Protein AF-0000000080253599 (afdb_homodimer)

Solvent-accessible surface area (backbone atoms only — not comparable to full-atom values): 26079 Å² total; per-residue (Å²): 130,96,71,80,72,83,82,86,83,88,85,74,84,76,78,61,77,66,68,77,63,74,83,76,73,76,64,66,68,72,70,62,67,59,56,73,54,59,63,76,65,68,45,51,42,69,79,34,66,50,71,82,53,70,66,33,45,17,27,46,77,88,36,82,42,68,44,40,58,73,80,45,61,75,23,31,38,36,40,37,36,33,40,55,81,86,42,77,41,50,37,46,38,55,43,54,49,26,77,44,35,67,63,38,44,74,65,49,30,46,58,39,36,37,26,42,43,47,44,65,54,53,47,54,39,34,70,30,50,32,38,75,49,20,49,25,88,49,69,42,39,40,34,26,32,62,83,40,56,62,37,46,41,50,60,36,48,34,80,89,79,70,29,30,42,35,30,39,37,36,26,40,39,87,41,31,19,43,29,38,34,38,43,37,84,45,42,40,60,45,67,66,59,52,48,40,53,49,50,40,50,52,48,25,70,74,71,59,33,26,32,31,40,62,50,50,94,90,54,82,60,32,43,85,41,86,73,58,29,37,61,43,22,49,71,74,30,114,140,93,88,83,83,76,86,77,73,86,83,81,79,88,81,83,84,76,80,74,79,82,76,73,74,72,69,64,71,74,69,70,69,68,60,75,59,63,65,78,66,73,45,51,43,71,80,33,66,50,72,82,53,69,66,33,46,17,28,47,76,88,36,83,41,69,46,40,58,73,80,44,61,75,24,31,38,36,42,38,37,33,39,56,81,84,42,76,41,50,38,46,38,54,44,54,50,25,77,42,33,66,64,38,43,75,67,49,29,46,56,38,36,37,27,42,42,48,42,65,55,54,47,54,39,34,70,30,51,32,39,75,50,20,47,24,87,48,69,42,38,40,35,27,32,62,83,41,55,63,36,45,41,50,59,37,50,34,79,89,80,69,30,28,44,35,31,39,36,35,26,40,38,88,41,31,20,44,29,39,36,39,43,37,85,47,43,40,58,44,66,65,58,51,48,40,53,50,51,43,51,52,48,25,71,74,72,61,33,26,31,31,41,61,52,50,93,91,55,82,60,33,43,86,42,84,73,60,29,36,60,44,21,48,70,74,33,115

pLDDT: mean 82.77, std 27.91, range [15.05, 98.94]

Nearest PDB structures (foldseek):
  7kiz-assembly1_B  TM=9.905E-01  e=1.486E-32  Homo sapiens
  3tkr-assembly1_G  TM=9.921E-01  e=3.757E-31  Homo sapiens
  7kj1-assembly1_J  TM=9.886E-01  e=5.189E-31  Homo sapiens
  3tkp-assembly1_A  TM=9.921E-01  e=1.282E-30  Homo sapiens
  4k1f-assembly1_A  TM=9.813E-01  e=1.811E-29  Leishmania major

InterPro domains:
  IPR000866 Alkyl hydroperoxide reductase subunit C/ Thiol specific antioxidant [PF00578] (46-179)
  IPR013766 Thioredoxin domain [PS51352] (44-203)
  IPR019479 Peroxiredoxin, C-terminal [PF10417] (200-229)
  IPR036249 Thioredoxin-like superfamily [SSF52833] (45-237)
  IPR050217 Thiol-specific antioxidant peroxiredoxin [PTHR10681] (36-235)

Radius of gyration: 34.08 Å; Cα contacts (8 Å, |Δi|>4): 921; chains: 2; bounding box: 144×82×104 Å

Secondary structure (DSSP, 8-state):
-----------------TT--------------------------TTSBPPP--SEEEEETTEEEEE-GGGGTTSEEEEEE-S-TT-SSHHHHHHHHHHTHHHHHHTTEEEEEEESS-HHHHHHHHHS-GGGT---S-SS-EEE-TT-HHHHHTT-EETTTTEE-EEEEEE-TTSBEEEEEEE-TTB---HHHHHHHHHHHHHHHHH-PBBPTT--TTS--B-SSTTTHHHHHHHH--/---------------------------------------------TTSBPPP--SEEEEETTEEEEE-GGGGTTSEEEEEE-S-TT-SSHHHHHHHHHHTHHHHHHTTEEEEEEESS-HHHHHHHHTS-GGGT---S-SS-EEE-TT-HHHHHTT-EETTTTEE-EEEEEE-TTSBEEEEEEE-TTB---HHHHHHHHHHHHHHHHH-PBBPTT--TTS--B-SSTTTHHHHHHHH--

Organism: Ramazzottius varieornatus (NCBI:txid947166)

Foldseek 3Di:
DPPDDDDDDDDDDDPPPPDPPDDDPCVVVPPVCCVVPVPLQDAADFQAFQDWDWQFWKQAQLDTGGDTPVVLAQAKEKEWEDFDALDAQVLVQQLVCQVCQVVQVVVRYAYEYEKLDDNVSLNVLCVDDVVNSGNPGGHHMYTHNVVCVSLSNNPQQDPVVRMGFGKMWMAGNNRGTHDIDGDDNVDHDDPVVVVQVSVQVVVCVVPVFHADPPGGPPDDTARPDPVRRVVVCVVPPD/DDDDDPPPDDDDDDDDDDDPDDDPPCVVVPPPCPVVPVPLADAADFQAFQDWDWQFWKQAQLDTGGDTPVVLAQAKEKEWEDFDALDAQVLVQQLVCQVCQVVQVVVRYAYEYEKQDDNVSVNVLCVDDVVNSGNPGGHHMYTHNVVCVSLVNNPQQDPVVRMGFGKMWMAGNNRGTHDIDGDDNVDHDDPVVVVQVSVQVVVCVVPVFHADPPGGPPDDTARPDPVRRVVVCVVPPD

Structure (mmCIF, N/CA/C/O backbone):
data_AF-0000000080253599-model_v1
#
loop_
_entity.id
_entity.type
_entity.pdbx_description
1 polymer 'thioredoxin-dependent peroxiredoxin'
#
loop_
_atom_site.group_PDB
_atom_site.id
_atom_site.type_symbol
_atom_site.label_atom_id
_atom_site.label_alt_id
_atom_site.label_comp_id
_atom_site.label_asym_id
_atom_site.label_entity_id
_atom_site.label_seq_id
_atom_site.pdbx_PDB_ins_code
_atom_site.Cartn_x
_atom_site.Cartn_y
_atom_site.Cartn_z
_atom_site.occupancy
_atom_site.B_iso_or_equiv
_atom_site.auth_seq_id
_atom_site.auth_comp_id
_atom_site.auth_asym_id
_atom_site.auth_atom_id
_atom_site.pdbx_PDB_model_num
ATOM 1 N N . MET A 1 1 ? 62.125 39.812 -77.688 1 20.64 1 MET A N 1
ATOM 2 C CA . MET A 1 1 ? 61.906 41.094 -78.312 1 20.64 1 MET A CA 1
ATOM 3 C C . MET A 1 1 ? 61.031 42 -77.438 1 20.64 1 MET A C 1
ATOM 5 O O . MET A 1 1 ? 60.406 41.531 -76.5 1 20.64 1 MET A O 1
ATOM 9 N N . SER A 1 2 ? 60.531 43.062 -77.938 1 21.81 2 SER A N 1
ATOM 10 C CA . SER A 1 2 ? 60.031 44.438 -77.938 1 21.81 2 SER A CA 1
ATOM 11 C C . SER A 1 2 ? 58.594 44.5 -77.438 1 21.81 2 SER A C 1
ATOM 13 O O . SER A 1 2 ? 57.656 44.438 -78.25 1 21.81 2 SER A O 1
ATOM 15 N N . SER A 1 3 ? 58.312 43.688 -76.25 1 17.16 3 SER A N 1
ATOM 16 C CA . SER A 1 3 ? 57.219 42.812 -75.812 1 17.16 3 SER A CA 1
ATOM 17 C C . SER A 1 3 ? 56.031 43.625 -75.25 1 17.16 3 SER A C 1
ATOM 19 O O . SER A 1 3 ? 55 43.062 -74.938 1 17.16 3 SER A O 1
ATOM 21 N N . PHE A 1 4 ? 56.25 44.844 -74.625 1 16.91 4 PHE A N 1
ATOM 22 C CA . PHE A 1 4 ? 55.688 45.125 -73.312 1 16.91 4 PHE A CA 1
ATOM 23 C C . PHE A 1 4 ? 54.312 45.75 -73.438 1 16.91 4 PHE A C 1
ATOM 25 O O . PHE A 1 4 ? 53.812 46.375 -72.5 1 16.91 4 PHE A O 1
ATOM 32 N N . LYS A 1 5 ? 53.75 45.625 -74.812 1 16.98 5 LYS A N 1
ATOM 33 C CA . LYS A 1 5 ? 53.094 46.906 -75.125 1 16.98 5 LYS A CA 1
ATOM 34 C C . LYS A 1 5 ? 51.938 47.156 -74.188 1 16.98 5 LYS A C 1
ATOM 36 O O . LYS A 1 5 ? 51.438 46.25 -73.5 1 16.98 5 LYS A O 1
ATOM 41 N N . ARG A 1 6 ? 50.75 47.656 -74.562 1 15.05 6 ARG A N 1
ATOM 42 C CA . ARG A 1 6 ? 50.094 48.938 -74.375 1 15.05 6 ARG A CA 1
ATOM 43 C C . ARG A 1 6 ? 48.906 48.812 -73.438 1 15.05 6 ARG A C 1
ATOM 45 O O . ARG A 1 6 ? 48.562 49.781 -72.75 1 15.05 6 ARG A O 1
ATOM 52 N N . LYS A 1 7 ? 48.219 47.406 -73.5 1 17.14 7 LYS A N 1
ATOM 53 C CA . LYS A 1 7 ? 46.875 47.781 -73.938 1 17.14 7 LYS A CA 1
ATOM 54 C C . LYS A 1 7 ? 46.094 48.5 -72.812 1 17.14 7 LYS A C 1
ATOM 56 O O . LYS A 1 7 ? 46.375 48.312 -71.625 1 17.14 7 LYS A O 1
ATOM 61 N N . ARG A 1 8 ? 44.781 48.844 -73.188 1 16.94 8 ARG A N 1
ATOM 62 C CA . ARG A 1 8 ? 43.875 49.969 -73.188 1 16.94 8 ARG A CA 1
ATOM 63 C C . ARG A 1 8 ? 43.125 50.062 -71.875 1 16.94 8 ARG A C 1
ATOM 65 O O . ARG A 1 8 ? 42.969 49.062 -71.188 1 16.94 8 ARG A O 1
ATOM 72 N N . ALA A 1 9 ? 42.594 51.062 -71.562 1 18.84 9 ALA A N 1
ATOM 73 C CA . ALA A 1 9 ? 42.188 52.031 -70.562 1 18.84 9 ALA A CA 1
ATOM 74 C C . ALA A 1 9 ? 41 51.5 -69.75 1 18.84 9 ALA A C 1
ATOM 76 O O . ALA A 1 9 ? 41.062 51.438 -68.5 1 18.84 9 ALA A O 1
ATOM 77 N N . ASP A 1 10 ? 39.75 51.906 -70.062 1 18.83 10 ASP A N 1
ATOM 78 C CA . ASP A 1 10 ? 38.969 52.844 -69.188 1 18.83 10 ASP A CA 1
ATOM 79 C C . ASP A 1 10 ? 37.906 52.094 -68.438 1 18.83 10 ASP A C 1
ATOM 81 O O . ASP A 1 10 ? 37.531 50.969 -68.75 1 18.83 10 ASP A O 1
ATOM 85 N N . SER A 1 11 ? 37.031 52.781 -67.5 1 18.19 11 SER A N 1
ATOM 86 C CA . SER A 1 11 ? 36.75 52.844 -66.062 1 18.19 11 SER A CA 1
ATOM 87 C C . SER A 1 11 ? 35.406 52.156 -65.75 1 18.19 11 SER A C 1
ATOM 89 O O . SER A 1 11 ? 35.281 51.438 -64.812 1 18.19 11 SER A O 1
ATOM 91 N N . PRO A 1 12 ? 34.219 52.594 -66.5 1 19.09 12 PRO A N 1
ATOM 92 C CA . PRO A 1 12 ? 33.219 53.062 -65.5 1 19.09 12 PRO A CA 1
ATOM 93 C C . PRO A 1 12 ? 32.281 51.938 -65.062 1 19.09 12 PRO A C 1
ATOM 95 O O . PRO A 1 12 ? 31.578 52.062 -64.062 1 19.09 12 PRO A O 1
ATOM 98 N N . GLN A 1 13 ? 32.125 50.875 -65.875 1 19.56 13 GLN A N 1
ATOM 99 C CA . GLN A 1 13 ? 30.719 50.531 -66.188 1 19.56 13 GLN A CA 1
ATOM 100 C C . GLN A 1 13 ? 30.031 50.031 -64.938 1 19.56 13 GLN A C 1
ATOM 102 O O . GLN A 1 13 ? 30.547 49.156 -64.188 1 19.56 13 GLN A O 1
ATOM 107 N N . PRO A 1 14 ? 29.031 50.781 -64.312 1 20.53 14 PRO A N 1
ATOM 108 C CA . PRO A 1 14 ? 28.562 50.812 -62.938 1 20.53 14 PRO A CA 1
ATOM 109 C C . PRO A 1 14 ? 27.828 49.531 -62.562 1 20.53 14 PRO A C 1
ATOM 111 O O . PRO A 1 14 ? 27.578 49.281 -61.375 1 20.53 14 PRO A O 1
ATOM 114 N N . GLY A 1 15 ? 27.375 48.844 -63.562 1 19.98 15 GLY A N 1
ATOM 115 C CA . GLY A 1 15 ? 26.031 48.281 -63.375 1 19.98 15 GLY A CA 1
ATOM 116 C C . GLY A 1 15 ? 25.969 47.219 -62.312 1 19.98 15 GLY A C 1
ATOM 117 O O . GLY A 1 15 ? 24.953 46.531 -62.188 1 19.98 15 GLY A O 1
ATOM 118 N N . THR A 1 16 ? 27.125 46.938 -61.594 1 18.83 16 THR A N 1
ATOM 119 C CA . THR A 1 16 ? 27.375 45.562 -61.25 1 18.83 16 THR A CA 1
ATOM 120 C C . THR A 1 16 ? 26.422 45.094 -60.125 1 18.83 16 THR A C 1
ATOM 122 O O . THR A 1 16 ? 26.625 44.031 -59.531 1 18.83 16 THR A O 1
ATOM 125 N N . SER A 1 17 ? 25.266 45.844 -60.062 1 19.97 17 SER A N 1
ATOM 126 C CA . SER A 1 17 ? 24.859 45.719 -58.656 1 19.97 17 SER A CA 1
ATOM 127 C C . SER A 1 17 ? 24.641 44.25 -58.281 1 19.97 17 SER A C 1
ATOM 129 O O . SER A 1 17 ? 23.953 43.969 -57.312 1 19.97 17 SER A O 1
ATOM 131 N N . THR A 1 18 ? 25.547 43.438 -58.719 1 18.42 18 THR A N 1
ATOM 132 C CA . THR A 1 18 ? 25.094 42.062 -58.812 1 18.42 18 THR A CA 1
ATOM 133 C C . THR A 1 18 ? 24.547 41.562 -57.438 1 18.42 18 THR A C 1
ATOM 135 O O . THR A 1 18 ? 23.562 40.844 -57.406 1 18.42 18 THR A O 1
ATOM 138 N N . GLY A 1 19 ? 25.344 41.812 -56.375 1 18.41 19 GLY A N 1
ATOM 139 C CA . GLY A 1 19 ? 25.734 40.531 -55.781 1 18.41 19 GLY A CA 1
ATOM 140 C C . GLY A 1 19 ? 24.703 39.969 -54.844 1 18.41 19 GLY A C 1
ATOM 141 O O . GLY A 1 19 ? 24.953 38.969 -54.156 1 18.41 19 GLY A O 1
ATOM 142 N N . ALA A 1 20 ? 23.594 40.594 -54.688 1 20.3 20 ALA A N 1
ATOM 143 C CA . ALA A 1 20 ? 23.109 40.531 -53.281 1 20.3 20 ALA A CA 1
ATOM 144 C C . ALA A 1 20 ? 22.859 39.062 -52.875 1 20.3 20 ALA A C 1
ATOM 146 O O . ALA A 1 20 ? 21.812 38.5 -53.219 1 20.3 20 ALA A O 1
ATOM 147 N N . THR A 1 21 ? 23.641 38.156 -53.188 1 19.12 21 THR A N 1
ATOM 148 C CA . THR A 1 21 ? 23.047 36.844 -53.125 1 19.12 21 THR A CA 1
ATOM 149 C C . THR A 1 21 ? 22.703 36.469 -51.688 1 19.12 21 THR A C 1
ATOM 151 O O . THR A 1 21 ? 22.188 35.406 -51.406 1 19.12 21 THR A O 1
ATOM 154 N N . ASN A 1 22 ? 23.094 37.406 -50.688 1 18.48 22 ASN A N 1
ATOM 155 C CA . ASN A 1 22 ? 23.531 36.594 -49.562 1 18.48 22 ASN A CA 1
ATOM 156 C C . ASN A 1 22 ? 22.484 35.562 -49.156 1 18.48 22 ASN A C 1
ATOM 158 O O . ASN A 1 22 ? 21.328 35.656 -49.562 1 18.48 22 ASN A O 1
ATOM 162 N N . GLY A 1 23 ? 22.688 35.094 -47.906 1 19.2 23 GLY A N 1
ATOM 163 C CA . GLY A 1 23 ? 22.734 33.781 -47.25 1 19.2 23 GLY A CA 1
ATOM 164 C C . GLY A 1 23 ? 21.359 33.219 -46.938 1 19.2 23 GLY A C 1
ATOM 165 O O . GLY A 1 23 ? 20.422 33.406 -47.688 1 19.2 23 GLY A O 1
ATOM 166 N N . HIS A 1 24 ? 21.125 33.156 -45.594 1 22.36 24 HIS A N 1
ATOM 167 C CA . HIS A 1 24 ? 20.75 32.094 -44.656 1 22.36 24 HIS A CA 1
ATOM 168 C C . HIS A 1 24 ? 19.25 32.031 -44.438 1 22.36 24 HIS A C 1
ATOM 170 O O . HIS A 1 24 ? 18.609 33.062 -44.25 1 22.36 24 HIS A O 1
ATOM 176 N N . GLY A 1 25 ? 18.562 31.344 -45.312 1 22.11 25 GLY A N 1
ATOM 177 C CA . GLY A 1 25 ? 17.156 31.016 -45.125 1 22.11 25 GLY A CA 1
ATOM 178 C C . GLY A 1 25 ? 16.75 30.859 -43.688 1 22.11 25 GLY A C 1
ATOM 179 O O . GLY A 1 25 ? 17.359 30.109 -42.938 1 22.11 25 GLY A O 1
ATOM 180 N N . ASP A 1 26 ? 16.562 32 -43.031 1 25.34 26 ASP A N 1
ATOM 181 C CA . ASP A 1 26 ? 16.141 31.875 -41.625 1 25.34 26 ASP A CA 1
ATOM 182 C C . ASP A 1 26 ? 15.078 30.797 -41.469 1 25.34 26 ASP A C 1
ATOM 184 O O . ASP A 1 26 ? 13.945 30.969 -41.938 1 25.34 26 ASP A O 1
ATOM 188 N N . GLY A 1 27 ? 15.438 29.578 -41.938 1 24.83 27 GLY A N 1
ATOM 189 C CA . GLY A 1 27 ? 14.5 28.516 -41.625 1 24.83 27 GLY A CA 1
ATOM 190 C C . GLY A 1 27 ? 13.844 28.672 -40.281 1 24.83 27 GLY A C 1
ATOM 191 O O . GLY A 1 27 ? 14.531 28.703 -39.25 1 24.83 27 GLY A O 1
ATOM 192 N N . ARG A 1 28 ? 12.977 29.609 -40.188 1 24.67 28 ARG A N 1
ATOM 193 C CA . ARG A 1 28 ? 12.352 29.656 -38.844 1 24.67 28 ARG A CA 1
ATOM 194 C C . ARG A 1 28 ? 12.156 28.25 -38.312 1 24.67 28 ARG A C 1
ATOM 196 O O . ARG A 1 28 ? 11.57 27.391 -38.969 1 24.67 28 ARG A O 1
ATOM 203 N N . PRO A 1 29 ? 13.227 27.75 -37.688 1 24.42 29 PRO A N 1
ATOM 204 C CA . PRO A 1 29 ? 12.734 26.484 -37.188 1 24.42 29 PRO A CA 1
ATOM 205 C C . PRO A 1 29 ? 11.312 26.578 -36.625 1 24.42 29 PRO A C 1
ATOM 207 O O . PRO A 1 29 ? 10.898 27.641 -36.156 1 24.42 29 PRO A O 1
ATOM 210 N N . ARG A 1 30 ? 10.305 26.078 -37.406 1 23.42 30 ARG A N 1
ATOM 211 C CA . ARG A 1 30 ? 9.062 25.844 -36.688 1 23.42 30 ARG A CA 1
ATOM 212 C C . ARG A 1 30 ? 9.328 25.562 -35.188 1 23.42 30 ARG A C 1
ATOM 214 O O . ARG A 1 30 ? 10.109 24.672 -34.844 1 23.42 30 ARG A O 1
ATOM 221 N N . SER A 1 31 ? 9.562 26.656 -34.562 1 24.41 31 SER A N 1
ATOM 222 C CA . SER A 1 31 ? 9.555 26.375 -33.125 1 24.41 31 SER A CA 1
ATOM 223 C C . SER A 1 31 ? 8.555 25.281 -32.781 1 24.41 31 SER A C 1
ATOM 225 O O . SER A 1 31 ? 7.352 25.438 -33.031 1 24.41 31 SER A O 1
ATOM 227 N N . GLU A 1 32 ? 8.867 24.094 -33.344 1 26.66 32 GLU A N 1
ATOM 228 C CA . GLU A 1 32 ? 8.055 23.062 -32.688 1 26.66 32 GLU A CA 1
ATOM 229 C C . GLU A 1 32 ? 7.723 23.438 -31.266 1 26.66 32 GLU A C 1
ATOM 231 O O . GLU A 1 32 ? 8.625 23.688 -30.453 1 26.66 32 GLU A O 1
ATOM 236 N N . CYS A 1 33 ? 6.902 24.516 -31.172 1 26.05 33 CYS A N 1
ATOM 237 C CA . CYS A 1 33 ? 6.309 24.453 -29.844 1 26.05 33 CYS A CA 1
ATOM 238 C C . CYS A 1 33 ? 6.379 23.031 -29.281 1 26.05 33 CYS A C 1
ATOM 240 O O . CYS A 1 33 ? 5.668 22.141 -29.75 1 26.05 33 CYS A O 1
ATOM 242 N N . ALA A 1 34 ? 7.641 22.594 -29.453 1 25.83 34 ALA A N 1
ATOM 243 C CA . ALA A 1 34 ? 7.59 21.453 -28.531 1 25.83 34 ALA A CA 1
ATOM 244 C C . ALA A 1 34 ? 6.668 21.75 -27.344 1 25.83 34 ALA A C 1
ATOM 246 O O . ALA A 1 34 ? 6.996 22.578 -26.484 1 25.83 34 ALA A O 1
ATOM 247 N N . GLY A 1 35 ? 5.473 22.297 -27.719 1 27.09 35 GLY A N 1
ATOM 248 C CA . GLY A 1 35 ? 4.617 22.156 -26.547 1 27.09 35 GLY A CA 1
ATOM 249 C C . GLY A 1 35 ? 5.176 21.188 -25.516 1 27.09 35 GLY A C 1
ATOM 250 O O . GLY A 1 35 ? 5.547 20.062 -25.844 1 27.09 35 GLY A O 1
ATOM 251 N N . ASP A 1 36 ? 6.16 21.844 -24.891 1 30.73 36 ASP A N 1
ATOM 252 C CA . ASP A 1 36 ? 6.406 21.047 -23.688 1 30.73 36 ASP A CA 1
ATOM 253 C C . ASP A 1 36 ? 5.188 20.203 -23.328 1 30.73 36 ASP A C 1
ATOM 255 O O . ASP A 1 36 ? 4.227 20.703 -22.734 1 30.73 36 ASP A O 1
ATOM 259 N N . HIS A 1 37 ? 4.566 19.781 -24.406 1 30.59 37 HIS A N 1
ATOM 260 C CA . HIS A 1 37 ? 3.684 18.719 -23.922 1 30.59 37 HIS A CA 1
ATOM 261 C C . HIS A 1 37 ? 4.242 18.062 -22.672 1 30.59 37 HIS A C 1
ATOM 263 O O . HIS A 1 37 ? 5.297 17.422 -22.703 1 30.59 37 HIS A O 1
ATOM 269 N N . ARG A 1 38 ? 4.258 18.859 -21.797 1 30.55 38 ARG A N 1
ATOM 270 C CA . ARG A 1 38 ? 4.453 18.062 -20.594 1 30.55 38 ARG A CA 1
ATOM 271 C C . ARG A 1 38 ? 4.117 16.594 -20.844 1 30.55 38 ARG A C 1
ATOM 273 O O . ARG A 1 38 ? 2.986 16.266 -21.203 1 30.55 38 ARG A O 1
ATOM 280 N N . ILE A 1 39 ? 4.871 16.016 -21.688 1 33.88 39 ILE A N 1
ATOM 281 C CA . ILE A 1 39 ? 4.621 14.586 -21.562 1 33.88 39 ILE A CA 1
ATOM 282 C C . ILE A 1 39 ? 3.867 14.305 -20.266 1 33.88 39 ILE A C 1
ATOM 284 O O . ILE A 1 39 ? 4.34 14.648 -19.172 1 33.88 39 ILE A O 1
ATOM 288 N N . TYR A 1 40 ? 2.705 14.742 -20.156 1 37.97 40 TYR A N 1
ATOM 289 C CA . TYR A 1 40 ? 1.915 14.188 -19.062 1 37.97 40 TYR A CA 1
ATOM 290 C C . TYR A 1 40 ? 2.629 13.008 -18.422 1 37.97 40 TYR A C 1
ATOM 292 O O . TYR A 1 40 ? 2.754 11.945 -19.031 1 37.97 40 TYR A O 1
ATOM 300 N N . THR A 1 41 ? 3.898 13.258 -17.969 1 46.31 41 THR A N 1
ATOM 301 C CA . THR A 1 41 ? 4.652 12.32 -17.141 1 46.31 41 THR A CA 1
ATOM 302 C C . THR A 1 41 ? 3.709 11.43 -16.344 1 46.31 41 THR A C 1
ATOM 304 O O . THR A 1 41 ? 2.652 11.875 -15.898 1 46.31 41 THR A O 1
ATOM 307 N N . SER A 1 42 ? 3.715 10.25 -16.703 1 61.72 42 SER A N 1
ATOM 308 C CA . SER A 1 42 ? 3.066 9.102 -16.078 1 61.72 42 SER A CA 1
ATOM 309 C C . SER A 1 42 ? 3.094 9.203 -14.562 1 61.72 42 SER A C 1
ATOM 311 O O . SER A 1 42 ? 3.98 9.852 -13.992 1 61.72 42 SER A O 1
ATOM 313 N N . ALA A 1 43 ? 1.979 9.047 -13.891 1 83.31 43 ALA A N 1
ATOM 314 C CA . ALA A 1 43 ? 1.82 8.992 -12.438 1 83.31 43 ALA A CA 1
ATOM 315 C C . ALA A 1 43 ? 2.98 8.25 -11.781 1 83.31 43 ALA A C 1
ATOM 317 O O . ALA A 1 43 ? 3.662 7.457 -12.438 1 83.31 43 ALA A O 1
ATOM 318 N N . ALA A 1 44 ? 3.391 8.758 -10.625 1 94.44 44 ALA A N 1
ATOM 319 C CA . ALA A 1 44 ? 4.453 8.117 -9.859 1 94.44 44 ALA A CA 1
ATOM 320 C C . ALA A 1 44 ? 4.355 6.598 -9.945 1 94.44 44 ALA A C 1
ATOM 322 O O . ALA A 1 44 ? 3.266 6.035 -9.836 1 94.44 44 ALA A O 1
ATOM 323 N N . GLN A 1 45 ? 5.492 5.957 -10.258 1 94.19 45 GLN A N 1
ATOM 324 C CA . GLN A 1 45 ? 5.559 4.504 -10.383 1 94.19 45 GLN A CA 1
ATOM 325 C C . GLN A 1 45 ? 6.738 3.939 -9.602 1 94.19 45 GLN A C 1
ATOM 327 O O . GLN A 1 45 ? 7.836 4.504 -9.625 1 94.19 45 GLN A O 1
ATOM 332 N N . VAL A 1 46 ? 6.52 2.914 -8.961 1 96.38 46 VAL A N 1
ATOM 333 C CA . VAL A 1 46 ? 7.598 2.248 -8.234 1 96.38 46 VAL A CA 1
ATOM 334 C C . VAL A 1 46 ? 8.703 1.846 -9.203 1 96.38 46 VAL A C 1
ATOM 336 O O . VAL A 1 46 ? 8.43 1.312 -10.281 1 96.38 46 VAL A O 1
ATOM 339 N N . GLY A 1 47 ? 9.953 2.127 -8.859 1 95.44 47 GLY A N 1
ATOM 340 C CA . GLY A 1 47 ? 11.117 1.819 -9.68 1 95.44 47 GLY A CA 1
ATOM 341 C C . GLY A 1 47 ? 11.531 2.969 -10.578 1 95.44 47 GLY A C 1
ATOM 342 O O . GLY A 1 47 ? 12.57 2.9 -11.234 1 95.44 47 GLY A O 1
ATOM 343 N N . LYS A 1 48 ? 10.758 4.023 -10.609 1 95.88 48 LYS A N 1
ATOM 344 C CA . LYS A 1 48 ? 11.023 5.191 -11.453 1 95.88 48 LYS A CA 1
ATOM 345 C C . LYS A 1 48 ? 11.289 6.43 -10.602 1 95.88 48 LYS A C 1
ATOM 347 O O . LYS A 1 48 ? 11 6.441 -9.406 1 95.88 48 LYS A O 1
ATOM 352 N N . PRO A 1 49 ? 11.906 7.453 -11.164 1 97.5 49 PRO A N 1
ATOM 353 C CA . PRO A 1 49 ? 12.125 8.695 -10.414 1 97.5 49 PRO A CA 1
ATOM 354 C C . PRO A 1 49 ? 10.828 9.32 -9.914 1 97.5 49 PRO A C 1
ATOM 356 O O . PRO A 1 49 ? 9.828 9.336 -10.641 1 97.5 49 PRO A O 1
ATOM 359 N N . ALA A 1 50 ? 10.867 9.773 -8.734 1 98.38 50 ALA A N 1
ATOM 360 C CA . ALA A 1 50 ? 9.711 10.461 -8.172 1 98.38 50 ALA A CA 1
ATOM 361 C C . ALA A 1 50 ? 9.477 11.797 -8.875 1 98.38 50 ALA A C 1
ATOM 363 O O . ALA A 1 50 ? 10.43 12.531 -9.172 1 98.38 50 ALA A O 1
ATOM 364 N N . PRO A 1 51 ? 8.211 12.117 -9.172 1 98.38 51 PRO A N 1
ATOM 365 C CA . PRO A 1 51 ? 7.945 13.469 -9.68 1 98.38 51 PRO A CA 1
ATOM 366 C C . PRO A 1 51 ? 8.461 14.562 -8.758 1 98.38 51 PRO A C 1
ATOM 368 O O . PRO A 1 51 ? 8.242 14.508 -7.543 1 98.38 51 PRO A O 1
ATOM 371 N N . ALA A 1 52 ? 9.078 15.484 -9.305 1 97.94 52 ALA A N 1
ATOM 372 C CA . ALA A 1 52 ? 9.656 16.562 -8.523 1 97.94 52 ALA A CA 1
ATOM 373 C C . ALA A 1 52 ? 8.609 17.625 -8.164 1 97.94 52 ALA A C 1
ATOM 375 O O . ALA A 1 52 ? 7.578 17.719 -8.836 1 97.94 52 ALA A O 1
ATOM 376 N N . PHE A 1 53 ? 8.758 18.297 -7.066 1 98.19 53 PHE A N 1
ATOM 377 C CA . PHE A 1 53 ? 8.055 19.531 -6.738 1 98.19 53 PHE A CA 1
ATOM 378 C C . PHE A 1 53 ? 8.992 20.516 -6.031 1 98.19 53 PHE A C 1
ATOM 380 O O . PHE A 1 53 ? 9.859 20.109 -5.266 1 98.19 53 PHE A O 1
ATOM 387 N N . ASP A 1 54 ? 8.766 21.766 -6.348 1 97.81 54 ASP A N 1
ATOM 388 C CA . ASP A 1 54 ? 9.664 22.828 -5.863 1 97.81 54 ASP A CA 1
ATOM 389 C C . ASP A 1 54 ? 8.875 23.969 -5.23 1 97.81 54 ASP A C 1
ATOM 391 O O . ASP A 1 54 ? 7.809 24.344 -5.723 1 97.81 54 ASP A O 1
ATOM 395 N N . ASP A 1 55 ? 9.484 24.422 -4.098 1 97.94 55 ASP A N 1
ATOM 396 C CA . ASP A 1 55 ? 9.008 25.641 -3.43 1 97.94 55 ASP A CA 1
ATOM 397 C C . ASP A 1 55 ? 7.527 25.516 -3.072 1 97.94 55 ASP A C 1
ATOM 399 O O . ASP A 1 55 ? 6.742 26.422 -3.357 1 97.94 55 ASP A O 1
ATOM 403 N N . VAL A 1 56 ? 7.18 24.438 -2.559 1 98.62 56 VAL A N 1
ATOM 404 C CA . VAL A 1 56 ? 5.809 24.203 -2.115 1 98.62 56 VAL A CA 1
ATOM 405 C C . VAL A 1 56 ? 5.59 24.844 -0.749 1 98.62 56 VAL A C 1
ATOM 407 O O . VAL A 1 56 ? 6.332 24.578 0.199 1 98.62 56 VAL A O 1
ATOM 410 N N . PRO A 1 57 ? 4.598 25.75 -0.608 1 98.75 57 PRO A N 1
ATOM 411 C CA . PRO A 1 57 ? 4.312 26.312 0.716 1 98.75 57 PRO A CA 1
ATOM 412 C C . PRO A 1 57 ? 3.979 25.234 1.748 1 98.75 57 PRO A C 1
ATOM 414 O O . PRO A 1 57 ? 3.271 24.266 1.437 1 98.75 57 PRO A O 1
ATOM 417 N N . ALA A 1 58 ? 4.527 25.438 2.945 1 98.75 58 ALA A N 1
ATOM 418 C CA . ALA A 1 58 ? 4.332 24.438 3.99 1 98.75 58 ALA A CA 1
ATOM 419 C C . ALA A 1 58 ? 4.332 25.078 5.375 1 98.75 58 ALA A C 1
ATOM 421 O O . ALA A 1 58 ? 4.688 26.25 5.52 1 98.75 58 ALA A O 1
ATOM 422 N N . VAL A 1 59 ? 3.771 24.359 6.281 1 98.56 59 VAL A N 1
ATOM 423 C CA . VAL A 1 59 ? 3.973 24.656 7.695 1 98.56 59 VAL A CA 1
ATOM 424 C C . VAL A 1 59 ? 5.02 23.703 8.273 1 98.56 59 VAL A C 1
ATOM 426 O O . VAL A 1 59 ? 4.852 22.484 8.227 1 98.56 59 VAL A O 1
ATOM 429 N N . VAL A 1 60 ? 6.121 24.266 8.773 1 97.88 60 VAL A N 1
ATOM 430 C CA . VAL A 1 60 ? 7.203 23.516 9.406 1 97.88 60 VAL A CA 1
ATOM 431 C C . VAL A 1 60 ? 7.453 24.062 10.812 1 97.88 60 VAL A C 1
ATOM 433 O O . VAL A 1 60 ? 7.887 25.203 10.969 1 97.88 60 VAL A O 1
ATOM 436 N N . ASN A 1 61 ? 7.168 23.188 11.773 1 95.5 61 ASN A N 1
ATOM 437 C CA . ASN A 1 61 ? 7.336 23.609 13.156 1 95.5 61 ASN A CA 1
ATOM 438 C C . ASN A 1 61 ? 6.605 24.922 13.438 1 95.5 61 ASN A C 1
ATOM 440 O O . ASN A 1 61 ? 7.184 25.844 14.016 1 95.5 61 ASN A O 1
ATOM 444 N N . GLY A 1 62 ? 5.469 25.062 12.891 1 95.38 62 GLY A N 1
ATOM 445 C CA . GLY A 1 62 ? 4.582 26.172 13.219 1 95.38 62 GLY A CA 1
ATOM 446 C C . GLY A 1 62 ? 4.855 27.406 12.406 1 95.38 62 GLY A C 1
ATOM 447 O O . GLY A 1 62 ? 4.211 28.438 12.602 1 95.38 62 GLY A O 1
ATOM 448 N N . VAL A 1 63 ? 5.766 27.375 11.453 1 96.88 63 VAL A N 1
ATOM 449 C CA . VAL A 1 63 ? 6.07 28.562 10.656 1 96.88 63 VAL A CA 1
ATOM 450 C C . VAL A 1 63 ? 5.953 28.219 9.172 1 96.88 63 VAL A C 1
ATOM 452 O O . VAL A 1 63 ? 6.066 27.062 8.781 1 96.88 63 VAL A O 1
ATOM 455 N N . PHE A 1 64 ? 5.68 29.234 8.391 1 97.88 64 PHE A N 1
ATOM 456 C CA . PHE A 1 64 ? 5.586 29.047 6.949 1 97.88 64 PHE A CA 1
ATOM 457 C C . PHE A 1 64 ? 6.969 28.891 6.328 1 97.88 64 PHE A C 1
ATOM 459 O O . PHE A 1 64 ? 7.875 29.688 6.617 1 97.88 64 PHE A O 1
ATOM 466 N N . LYS A 1 65 ? 7.18 27.875 5.535 1 98.12 65 LYS A N 1
ATOM 467 C CA . LYS A 1 65 ? 8.406 27.609 4.781 1 98.12 65 LYS A CA 1
ATOM 468 C C . LYS A 1 65 ? 8.094 26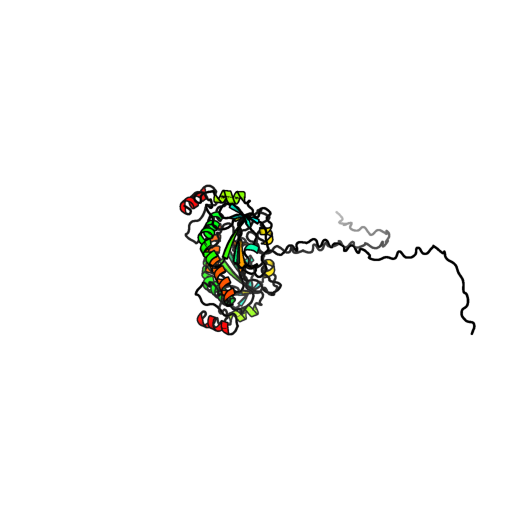.984 3.428 1 98.12 65 LYS A C 1
ATOM 470 O O . LYS A 1 65 ? 7.098 26.266 3.287 1 98.12 65 LYS A O 1
ATOM 475 N N . ASP A 1 66 ? 8.914 27.328 2.506 1 98.44 66 ASP A N 1
ATOM 476 C CA . ASP A 1 66 ? 8.828 26.609 1.234 1 98.44 66 ASP A CA 1
ATOM 477 C C . ASP A 1 66 ? 9.664 25.328 1.269 1 98.44 66 ASP A C 1
ATOM 479 O O . ASP A 1 66 ? 10.766 25.312 1.811 1 98.44 66 ASP A O 1
ATOM 483 N N . VAL A 1 67 ? 9.109 24.281 0.716 1 98.5 67 VAL A N 1
ATOM 484 C CA . VAL A 1 67 ? 9.758 22.984 0.75 1 98.5 67 VAL A CA 1
ATOM 485 C C . VAL A 1 67 ? 9.906 22.438 -0.67 1 98.5 67 VAL A C 1
ATOM 487 O O . VAL A 1 67 ? 8.984 22.547 -1.483 1 98.5 67 VAL A O 1
ATOM 490 N N . SER A 1 68 ? 11.023 21.953 -0.979 1 98.69 68 SER A N 1
ATOM 491 C CA . SER A 1 68 ? 11.312 21.281 -2.244 1 98.69 68 SER A CA 1
ATOM 492 C C . SER A 1 68 ? 11.805 19.859 -2.02 1 98.69 68 SER A C 1
ATOM 494 O O . SER A 1 68 ? 12.594 19.609 -1.109 1 98.69 68 SER A O 1
ATOM 496 N N . LEU A 1 69 ? 11.352 18.922 -2.895 1 98.44 69 LEU A N 1
ATOM 497 C CA . LEU A 1 69 ? 11.719 17.516 -2.738 1 98.44 69 LEU A CA 1
ATOM 498 C C . LEU A 1 69 ? 13.234 17.344 -2.84 1 98.44 69 LEU A C 1
ATOM 500 O O . LEU A 1 69 ? 13.812 16.531 -2.121 1 98.44 69 LEU A O 1
ATOM 504 N N . LYS A 1 70 ? 13.836 18.047 -3.689 1 97.75 70 LYS A N 1
ATOM 505 C CA . LYS A 1 70 ? 15.258 17.891 -3.99 1 97.75 70 LYS A CA 1
ATOM 506 C C . LYS A 1 70 ? 16.109 18.156 -2.756 1 97.75 70 LYS A C 1
ATOM 508 O O . LYS A 1 70 ? 17.266 17.719 -2.688 1 97.75 70 LYS A O 1
ATOM 513 N N . THR A 1 71 ? 15.633 18.969 -1.827 1 97.56 71 THR A N 1
ATOM 514 C CA . THR A 1 71 ? 16.391 19.297 -0.624 1 97.56 71 THR A CA 1
ATOM 515 C C . THR A 1 71 ? 16.594 18.047 0.242 1 97.56 71 THR A C 1
ATOM 517 O O . THR A 1 71 ? 17.406 18.062 1.168 1 97.56 71 THR A O 1
ATOM 520 N N . TYR A 1 72 ? 15.898 17 -0.064 1 97.88 72 TYR A N 1
ATOM 521 C CA . TYR A 1 72 ? 15.969 15.797 0.75 1 97.88 72 TYR A CA 1
ATOM 522 C C . TYR A 1 72 ? 16.781 14.719 0.052 1 97.88 72 TYR A C 1
ATOM 524 O O . TYR A 1 72 ? 16.844 13.57 0.512 1 97.88 72 TYR A O 1
ATOM 532 N N . TYR A 1 73 ? 17.375 15.008 -1.083 1 96.56 73 TYR A N 1
ATOM 533 C CA . TYR A 1 73 ? 18.25 14.039 -1.721 1 96.56 73 TYR A CA 1
ATOM 534 C C . TYR A 1 73 ? 19.281 13.508 -0.732 1 96.56 73 TYR A C 1
ATOM 536 O O . TYR A 1 73 ? 19.812 14.258 0.095 1 96.56 73 TYR A O 1
ATOM 544 N N . GLY A 1 74 ? 19.594 12.203 -0.836 1 97.88 74 GLY A N 1
ATOM 545 C CA . GLY A 1 74 ? 20.516 11.57 0.104 1 97.88 74 GLY A CA 1
ATOM 546 C C . GLY A 1 74 ? 19.797 10.938 1.287 1 97.88 74 GLY A C 1
ATOM 547 O O . GLY A 1 74 ? 20.422 10.211 2.068 1 97.88 74 GLY A O 1
ATOM 548 N N . LYS A 1 75 ? 18.516 11.211 1.386 1 98.56 75 LYS A N 1
ATOM 549 C CA . LYS A 1 75 ? 17.688 10.625 2.432 1 98.56 75 LYS A CA 1
ATOM 550 C C . LYS A 1 75 ? 16.5 9.883 1.834 1 98.56 75 LYS A C 1
ATOM 552 O O . LYS A 1 75 ? 16.141 10.094 0.672 1 98.56 75 LYS A O 1
ATOM 557 N N . TYR A 1 76 ? 16 8.953 2.594 1 98.81 76 TYR A N 1
ATOM 558 C CA . TYR A 1 76 ? 14.664 8.461 2.264 1 98.81 76 TYR A CA 1
ATOM 559 C C . TYR A 1 76 ? 13.602 9.508 2.586 1 98.81 76 TYR A C 1
ATOM 561 O O . TYR A 1 76 ? 13.75 10.281 3.533 1 98.81 76 TYR A O 1
ATOM 569 N N . VAL A 1 77 ? 12.555 9.539 1.77 1 98.94 77 VAL A N 1
ATOM 570 C CA . VAL A 1 77 ? 11.422 10.43 1.996 1 98.94 77 VAL A CA 1
ATOM 571 C C . VAL A 1 77 ? 10.117 9.633 1.962 1 98.94 77 VAL A C 1
ATOM 573 O O . VAL A 1 77 ? 9.906 8.828 1.053 1 98.94 77 VAL A O 1
ATOM 576 N N . ILE A 1 78 ? 9.312 9.781 2.936 1 98.94 78 ILE A N 1
ATOM 577 C CA . ILE A 1 78 ? 7.953 9.258 2.947 1 98.94 78 ILE A CA 1
ATOM 578 C C . ILE A 1 78 ? 6.961 10.391 2.703 1 98.94 78 ILE A C 1
ATOM 580 O O . ILE A 1 78 ? 6.914 11.359 3.471 1 98.94 78 ILE A O 1
ATOM 584 N N . LEU A 1 79 ? 6.246 10.305 1.646 1 98.94 79 LEU A N 1
ATOM 585 C CA . LEU A 1 79 ? 5.18 11.25 1.346 1 98.94 79 LEU A CA 1
ATOM 586 C C . LEU A 1 79 ? 3.826 10.703 1.79 1 98.94 79 LEU A C 1
ATOM 588 O O . LEU A 1 79 ? 3.422 9.617 1.368 1 98.94 79 LEU A O 1
ATOM 592 N N . LEU A 1 80 ? 3.143 11.469 2.623 1 98.75 80 LEU A N 1
ATOM 593 C CA . LEU A 1 80 ? 1.81 11.125 3.104 1 98.75 80 LEU A CA 1
ATOM 594 C C . LEU A 1 80 ? 0.753 12.031 2.484 1 98.75 80 LEU A C 1
ATOM 596 O O . LEU A 1 80 ? 0.513 13.133 2.979 1 98.75 80 LEU A O 1
ATOM 600 N N . PHE A 1 81 ? 0.107 11.531 1.484 1 98.62 81 PHE A N 1
ATOM 601 C CA . PHE A 1 81 ? -1.017 12.273 0.918 1 98.62 81 PHE A CA 1
ATOM 602 C C . PHE A 1 81 ? -2.293 12 1.704 1 98.62 81 PHE A C 1
ATOM 604 O O . PHE A 1 81 ? -2.561 10.859 2.088 1 98.62 81 PHE A O 1
ATOM 611 N N . TYR A 1 82 ? -3.012 13.055 1.962 1 98 82 TYR A N 1
ATOM 612 C CA . TYR A 1 82 ? -4.305 12.906 2.623 1 98 82 TYR A CA 1
ATOM 613 C C . TYR A 1 82 ? -5.316 13.898 2.062 1 98 82 TYR A C 1
ATOM 615 O O . TYR A 1 82 ? -4.941 14.906 1.451 1 98 82 TYR A O 1
ATOM 623 N N . PRO A 1 83 ? -6.574 13.656 2.195 1 96.19 83 PRO A N 1
ATOM 624 C CA . PRO A 1 83 ? -7.582 14.438 1.469 1 96.19 83 PRO A CA 1
ATOM 625 C C . PRO A 1 83 ? -7.645 15.891 1.918 1 96.19 83 PRO A C 1
ATOM 627 O O . PRO A 1 83 ? -7.387 16.797 1.123 1 96.19 83 PRO A O 1
ATOM 630 N N . GLN A 1 84 ? -8.008 16.078 3.25 1 96.44 84 GLN A N 1
ATOM 631 C CA . GLN A 1 84 ? -8.234 17.438 3.707 1 96.44 84 GLN A CA 1
ATOM 632 C C . GLN A 1 84 ? -7.988 17.562 5.211 1 96.44 84 GLN A C 1
ATOM 634 O O . GLN A 1 84 ? -8.008 16.562 5.93 1 96.44 84 GLN A O 1
ATOM 639 N N . ASP A 1 85 ? -7.781 18.797 5.621 1 97.06 85 ASP A N 1
ATOM 640 C CA . ASP A 1 85 ? -7.633 19.125 7.039 1 97.06 85 ASP A CA 1
ATOM 641 C C . ASP A 1 85 ? -8.961 18.969 7.777 1 97.06 85 ASP A C 1
ATOM 643 O O . ASP A 1 85 ? -10.031 19.031 7.164 1 97.06 85 ASP A O 1
ATOM 647 N N . PHE A 1 86 ? -8.828 18.719 9.125 1 92.94 86 PHE A N 1
ATOM 648 C CA . PHE A 1 86 ? -9.945 18.75 10.062 1 92.94 86 PHE A CA 1
ATOM 649 C C . PHE A 1 86 ? -10.914 17.609 9.789 1 92.94 86 PHE A C 1
ATOM 651 O O . PHE A 1 86 ? -12.109 17.719 10.07 1 92.94 86 PHE A O 1
ATOM 658 N N . THR A 1 87 ? -10.367 16.594 9.039 1 89.88 87 THR A N 1
ATOM 659 C CA . THR A 1 87 ? -11.164 15.383 8.891 1 89.88 87 THR A CA 1
ATOM 660 C C . THR A 1 87 ? -10.953 14.453 10.078 1 89.88 87 THR A C 1
ATOM 662 O O . THR A 1 87 ? -10.281 14.812 11.047 1 89.88 87 THR A O 1
ATOM 665 N N . PHE A 1 88 ? -11.523 13.32 10.031 1 85.06 88 PHE A N 1
ATOM 666 C CA . PHE A 1 88 ? -11.656 12.523 11.242 1 85.06 88 PHE A CA 1
ATOM 667 C C . PHE A 1 88 ? -10.484 11.562 11.383 1 85.06 88 PHE A C 1
ATOM 669 O O . PHE A 1 88 ? -9.906 11.438 12.469 1 85.06 88 PHE A O 1
ATOM 676 N N . VAL A 1 89 ? -10.141 10.828 10.359 1 88.06 89 VAL A N 1
ATOM 677 C CA . VAL A 1 89 ? -9.062 9.852 10.445 1 88.06 89 VAL A CA 1
ATOM 678 C C . VAL A 1 89 ? -7.715 10.57 10.391 1 88.06 89 VAL A C 1
ATOM 680 O O . VAL A 1 89 ? -6.758 10.172 11.055 1 88.06 89 VAL A O 1
ATOM 683 N N . GLU A 1 90 ? -7.668 11.617 9.711 1 92.44 90 GLU A N 1
ATOM 684 C CA . GLU A 1 90 ? -6.398 12.219 9.312 1 92.44 90 GLU A CA 1
ATOM 685 C C . GLU A 1 90 ? -5.621 12.719 10.523 1 92.44 90 GLU A C 1
ATOM 687 O O . GLU A 1 90 ? -4.398 12.578 10.594 1 92.44 90 GLU A O 1
ATOM 692 N N . PRO A 1 91 ? -6.273 13.414 11.445 1 94.06 91 PRO A N 1
ATOM 693 C CA . PRO A 1 91 ? -5.465 13.859 12.578 1 94.06 91 PRO A CA 1
ATOM 694 C C . PRO A 1 91 ? -4.801 12.703 13.328 1 94.06 91 PRO A C 1
ATOM 696 O O . PRO A 1 91 ? -3.682 12.844 13.828 1 94.06 91 PRO A O 1
ATOM 699 N N . THR A 1 92 ? -5.449 11.539 13.406 1 94 92 THR A N 1
ATOM 700 C CA . THR A 1 92 ? -4.844 10.391 14.07 1 94 92 THR A CA 1
ATOM 701 C C . THR A 1 92 ? -3.586 9.945 13.328 1 94 92 THR A C 1
ATOM 703 O O . THR A 1 92 ? -2.59 9.578 13.961 1 94 92 THR A O 1
ATOM 706 N N . GLU A 1 93 ? -3.641 9.969 12.023 1 96.06 93 GLU A N 1
ATOM 707 C CA . GLU A 1 93 ? -2.508 9.547 11.211 1 96.06 93 GLU A CA 1
ATOM 708 C C . GLU A 1 93 ? -1.343 10.523 11.328 1 96.06 93 GLU A C 1
ATOM 710 O O . GLU A 1 93 ? -0.203 10.117 11.562 1 96.06 93 GLU A O 1
ATOM 715 N N . ILE A 1 94 ? -1.598 11.82 11.125 1 97.44 94 ILE A N 1
ATOM 716 C CA . ILE A 1 94 ? -0.548 12.828 11.156 1 97.44 94 ILE A CA 1
ATOM 717 C C . ILE A 1 94 ? 0.115 12.844 12.531 1 97.44 94 ILE A C 1
ATOM 719 O O . ILE A 1 94 ? 1.343 12.898 12.633 1 97.44 94 ILE A O 1
ATOM 723 N N . ILE A 1 95 ? -0.681 12.758 13.57 1 96.88 95 ILE A N 1
ATOM 724 C CA . ILE A 1 95 ? -0.156 12.734 14.93 1 96.88 95 ILE A CA 1
ATOM 725 C C . ILE A 1 95 ? 0.697 11.484 15.133 1 96.88 95 ILE A C 1
ATOM 727 O O . ILE A 1 95 ? 1.798 11.562 15.688 1 96.88 95 ILE A O 1
ATOM 731 N N . ALA A 1 96 ? 0.181 10.336 14.664 1 97.25 96 ALA A N 1
ATOM 732 C CA . ALA A 1 96 ? 0.915 9.086 14.836 1 97.25 96 ALA A CA 1
ATOM 733 C C . ALA A 1 96 ? 2.283 9.148 14.156 1 97.25 96 ALA A C 1
ATOM 735 O O . ALA A 1 96 ? 3.293 8.766 14.75 1 97.25 96 ALA A O 1
ATOM 736 N N . PHE A 1 97 ? 2.367 9.609 12.945 1 98.38 97 PHE A N 1
ATOM 737 C CA . PHE A 1 97 ? 3.635 9.742 12.234 1 98.38 97 PHE A CA 1
ATOM 738 C C . PHE A 1 97 ? 4.5 10.82 12.875 1 98.38 97 PHE A C 1
ATOM 740 O O . PHE A 1 97 ? 5.719 10.656 12.984 1 98.38 97 PHE A O 1
ATOM 747 N N . SER A 1 98 ? 3.902 11.914 13.297 1 97.81 98 SER A N 1
ATOM 748 C CA . SER A 1 98 ? 4.613 13.008 13.953 1 97.81 98 SER A CA 1
ATOM 749 C C . SER A 1 98 ? 5.301 12.531 15.227 1 97.81 98 SER A C 1
ATOM 751 O O . SER A 1 98 ? 6.457 12.867 15.477 1 97.81 98 SER A O 1
ATOM 753 N N . GLU A 1 99 ? 4.617 11.789 16.047 1 97.12 99 GLU A N 1
ATOM 754 C CA . GLU A 1 99 ? 5.141 11.328 17.328 1 97.12 99 GLU A CA 1
ATOM 755 C C . GLU A 1 99 ? 6.316 10.375 17.125 1 97.12 99 GLU A C 1
ATOM 757 O O . GLU A 1 99 ? 7.145 10.203 18.031 1 97.12 99 GLU A O 1
ATOM 762 N N . ARG A 1 100 ? 6.371 9.82 15.953 1 98 100 ARG A N 1
ATOM 763 C CA . ARG A 1 100 ? 7.453 8.875 15.688 1 98 100 ARG A CA 1
ATOM 764 C C . ARG A 1 100 ? 8.438 9.445 14.672 1 98 100 ARG A C 1
ATOM 766 O O . ARG A 1 100 ? 9.266 8.719 14.125 1 98 100 ARG A O 1
ATOM 773 N N . ALA A 1 101 ? 8.352 10.695 14.469 1 98.12 101 ALA A N 1
ATOM 774 C CA . ALA A 1 101 ? 9.203 11.344 13.477 1 98.12 101 ALA A CA 1
ATOM 775 C C . ALA A 1 101 ? 10.68 11.164 13.812 1 98.12 101 ALA A C 1
ATOM 777 O O . ALA A 1 101 ? 11.508 10.953 12.922 1 98.12 101 ALA A O 1
ATOM 778 N N . ALA A 1 102 ? 11.055 11.25 15.039 1 98.25 102 ALA A N 1
ATOM 779 C CA . ALA A 1 102 ? 12.445 11.102 15.461 1 98.25 102 ALA A CA 1
ATOM 780 C C . ALA A 1 102 ? 12.984 9.719 15.117 1 98.25 102 ALA A C 1
ATOM 782 O O . ALA A 1 102 ? 14.141 9.578 14.711 1 98.25 102 ALA A O 1
ATOM 783 N N . GLU A 1 103 ? 12.164 8.734 15.336 1 98.19 103 GLU A N 1
ATOM 784 C CA . GLU A 1 103 ? 12.539 7.363 14.992 1 98.19 103 GLU A CA 1
ATOM 785 C C . GLU A 1 103 ? 12.883 7.242 13.516 1 98.19 103 GLU A C 1
ATOM 787 O O . GLU A 1 103 ? 13.844 6.559 13.148 1 98.19 103 GLU A O 1
ATOM 792 N N . PHE A 1 104 ? 12.141 7.816 12.641 1 98.75 104 PHE A N 1
ATOM 793 C CA . PHE A 1 104 ? 12.375 7.77 11.203 1 98.75 104 PHE A CA 1
ATOM 794 C C . PHE A 1 104 ? 13.609 8.578 10.836 1 98.75 104 PHE A C 1
ATOM 796 O O . PHE A 1 104 ? 14.359 8.195 9.93 1 98.75 104 PHE A O 1
ATOM 803 N N . ARG A 1 105 ? 13.812 9.695 11.516 1 98.44 105 ARG A N 1
ATOM 804 C CA . ARG A 1 105 ? 15.023 10.469 11.266 1 98.44 105 ARG A CA 1
ATOM 805 C C . ARG A 1 105 ? 16.266 9.68 11.664 1 98.44 105 ARG A C 1
ATOM 807 O O . ARG A 1 105 ? 17.312 9.789 11.008 1 98.44 105 ARG A O 1
ATOM 814 N N . ASP A 1 106 ? 16.156 8.891 12.703 1 98.31 106 ASP A N 1
ATOM 815 C CA . ASP A 1 106 ? 17.25 8.008 13.094 1 98.31 106 ASP A CA 1
ATOM 816 C C . ASP A 1 106 ? 17.547 6.992 11.992 1 98.31 106 ASP A C 1
ATOM 818 O O . ASP A 1 106 ? 18.656 6.469 11.914 1 98.31 106 ASP A O 1
ATOM 822 N N . LEU A 1 107 ? 16.562 6.746 11.18 1 98.31 107 LEU A N 1
ATOM 823 C CA . LEU A 1 107 ? 16.719 5.859 10.031 1 98.31 107 LEU A CA 1
ATOM 824 C C . LEU A 1 107 ? 17.016 6.656 8.766 1 98.31 107 LEU A C 1
ATOM 826 O O . LEU A 1 107 ? 16.797 6.172 7.652 1 98.31 107 LEU A O 1
ATOM 830 N N . VAL A 1 108 ? 17.406 7.875 8.906 1 98.38 108 VAL A N 1
ATOM 831 C CA . VAL A 1 108 ? 17.797 8.773 7.82 1 98.38 108 VAL A CA 1
ATOM 832 C C . VAL A 1 108 ? 16.641 8.938 6.848 1 98.38 108 VAL A C 1
ATOM 834 O O . VAL A 1 108 ? 16.797 8.789 5.633 1 98.38 108 VAL A O 1
ATOM 837 N N . THR A 1 109 ? 15.5 9.18 7.41 1 98.88 109 THR A N 1
ATOM 838 C CA . THR A 1 109 ? 14.258 9.281 6.645 1 98.88 109 THR A CA 1
ATOM 839 C C . THR A 1 109 ? 13.445 10.492 7.094 1 98.88 109 THR A C 1
ATOM 841 O O . THR A 1 109 ? 13.297 10.742 8.289 1 98.88 109 THR A O 1
ATOM 844 N N . GLU A 1 110 ? 12.898 11.25 6.164 1 98.81 110 GLU A N 1
ATOM 845 C CA . GLU A 1 110 ? 12 12.367 6.445 1 98.81 110 GLU A CA 1
ATOM 846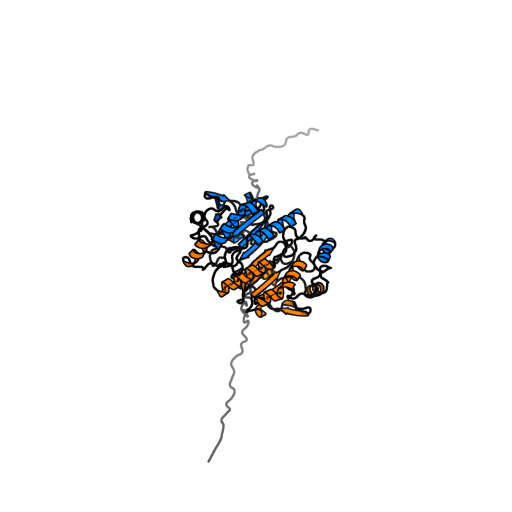 C C . GLU A 1 110 ? 10.57 12.055 6.016 1 98.81 110 GLU A C 1
ATOM 848 O O . GLU A 1 110 ? 10.359 11.375 5.008 1 98.81 110 GLU A O 1
ATOM 853 N N . ILE A 1 111 ? 9.648 12.516 6.766 1 98.88 111 ILE A N 1
ATOM 854 C CA . ILE A 1 111 ? 8.227 12.344 6.477 1 98.88 111 ILE A CA 1
ATOM 855 C C . ILE A 1 111 ? 7.598 13.688 6.133 1 98.88 111 ILE A C 1
ATOM 857 O O . ILE A 1 111 ? 7.781 14.672 6.859 1 98.88 111 ILE A O 1
ATOM 861 N N . LEU A 1 112 ? 6.902 13.789 5.02 1 98.81 112 LEU A N 1
ATOM 862 C CA . LEU A 1 112 ? 6.172 14.969 4.59 1 98.81 112 LEU A CA 1
ATOM 863 C C . LEU A 1 112 ? 4.695 14.656 4.379 1 98.81 112 LEU A C 1
ATOM 865 O O . LEU A 1 112 ? 4.355 13.703 3.672 1 98.81 112 LEU A O 1
ATOM 869 N N . ALA A 1 113 ? 3.857 15.422 4.988 1 98.81 113 ALA A N 1
ATOM 870 C CA . ALA A 1 113 ? 2.424 15.289 4.746 1 98.81 113 ALA A CA 1
ATOM 871 C C . ALA A 1 113 ? 1.94 16.328 3.732 1 98.81 113 ALA A C 1
ATOM 873 O O . ALA A 1 113 ? 2.387 17.469 3.746 1 98.81 113 ALA A O 1
ATOM 874 N N . ILE A 1 114 ? 1.021 15.906 2.836 1 98.81 114 ILE A N 1
ATOM 875 C CA . ILE A 1 114 ? 0.604 16.766 1.73 1 98.81 114 ILE A CA 1
ATOM 876 C C . ILE A 1 114 ? -0.913 16.688 1.566 1 98.81 114 ILE A C 1
ATOM 878 O O . ILE A 1 114 ? -1.487 15.594 1.533 1 98.81 114 ILE A O 1
ATOM 882 N N . SER A 1 115 ? -1.57 17.797 1.477 1 98.56 115 SER A N 1
ATOM 883 C CA . SER A 1 115 ? -2.975 17.844 1.085 1 98.56 115 SER A CA 1
ATOM 884 C C . SER A 1 115 ? -3.25 19.047 0.189 1 98.56 115 SER A C 1
ATOM 886 O O . SER A 1 115 ? -2.363 19.875 -0.04 1 98.56 115 SER A O 1
ATOM 888 N N . VAL A 1 116 ? -4.457 19.109 -0.271 1 98.25 116 VAL A N 1
ATOM 889 C CA . VAL A 1 116 ? -4.828 20.156 -1.217 1 98.25 116 VAL A CA 1
ATOM 890 C C . VAL A 1 116 ? -5.215 21.422 -0.459 1 98.25 116 VAL A C 1
ATOM 892 O O . VAL A 1 116 ? -5.566 22.438 -1.069 1 98.25 116 VAL A O 1
ATOM 895 N N . ASP A 1 117 ? -5.203 21.422 0.863 1 98.44 117 ASP A N 1
ATOM 896 C CA . ASP A 1 117 ? -5.586 22.578 1.661 1 98.44 117 ASP A CA 1
ATOM 897 C C . ASP A 1 117 ? -4.469 23.625 1.688 1 98.44 117 ASP A C 1
ATOM 899 O O . ASP A 1 117 ? -3.316 23.312 1.378 1 98.44 117 ASP A O 1
ATOM 903 N N . SER A 1 118 ? -4.797 24.828 2.062 1 97.88 118 SER A N 1
ATOM 904 C CA . SER A 1 118 ? -3.844 25.938 2.082 1 97.88 118 SER A CA 1
ATOM 905 C C . SER A 1 118 ? -2.916 25.844 3.289 1 97.88 118 SER A C 1
ATOM 907 O O . SER A 1 118 ? -3.242 25.188 4.281 1 97.88 118 SER A O 1
ATOM 909 N N . LYS A 1 119 ? -1.773 26.531 3.199 1 97.88 119 LYS A N 1
ATOM 910 C CA . LYS A 1 119 ? -0.856 26.609 4.332 1 97.88 119 LYS A CA 1
ATOM 911 C C . LYS A 1 119 ? -1.52 27.266 5.535 1 97.88 119 LYS A C 1
ATOM 913 O O . LYS A 1 119 ? -1.167 26.984 6.68 1 97.88 119 LYS A O 1
ATOM 918 N N . TYR A 1 120 ? -2.459 28.156 5.297 1 97.56 120 TYR A N 1
ATOM 919 C CA . TYR A 1 120 ? -3.178 28.812 6.387 1 97.56 120 TYR A CA 1
ATOM 920 C C . TYR A 1 120 ? -4.055 27.812 7.133 1 97.56 120 TYR A C 1
ATOM 922 O O . TYR A 1 120 ? -4.113 27.828 8.367 1 97.56 120 TYR A O 1
ATOM 930 N N . SER A 1 121 ? -4.734 26.969 6.348 1 98.12 121 SER A N 1
ATOM 931 C CA . SER A 1 121 ? -5.523 25.906 6.953 1 98.12 121 SER A CA 1
ATOM 932 C C . SER A 1 121 ? -4.641 24.953 7.766 1 98.12 121 SER A C 1
ATOM 934 O O . SER A 1 121 ? -5.004 24.562 8.875 1 98.12 121 SER A O 1
ATOM 936 N N . HIS A 1 122 ? -3.512 24.562 7.215 1 98.31 122 HIS A N 1
ATOM 937 C CA . HIS A 1 122 ? -2.561 23.719 7.938 1 98.31 122 HIS A CA 1
ATOM 938 C C . HIS A 1 122 ? -2.195 24.344 9.281 1 98.31 122 HIS A C 1
ATOM 940 O O . HIS A 1 122 ? -2.248 23.656 10.312 1 98.31 122 HIS A O 1
ATOM 946 N N . LEU A 1 123 ? -1.825 25.594 9.219 1 97.31 123 LEU A N 1
ATOM 947 C CA . LEU A 1 123 ? -1.407 26.266 10.445 1 97.31 123 LEU A CA 1
ATOM 948 C C . LEU A 1 123 ? -2.547 26.312 11.453 1 97.31 123 LEU A C 1
ATOM 950 O O . LEU A 1 123 ? -2.34 26.031 12.641 1 97.31 123 LEU A O 1
ATOM 954 N N . ALA A 1 124 ? -3.734 26.703 11.016 1 97.19 124 ALA A N 1
ATOM 955 C CA . ALA A 1 124 ? -4.898 26.734 11.906 1 97.19 124 ALA A CA 1
ATOM 956 C C . ALA A 1 124 ? -5.117 25.391 12.57 1 97.19 124 ALA A C 1
ATOM 958 O O . ALA A 1 124 ? -5.426 25.328 13.766 1 97.19 124 ALA A O 1
ATOM 959 N N . TRP A 1 125 ? -4.992 24.328 11.773 1 97.31 125 TRP A N 1
ATOM 960 C CA . TRP A 1 125 ? -5.215 22.969 12.266 1 97.31 125 TRP A CA 1
ATOM 961 C C . TRP A 1 125 ? -4.207 22.609 13.352 1 97.31 125 TRP A C 1
ATOM 963 O O . TRP A 1 125 ? -4.551 21.938 14.328 1 97.31 125 TRP A O 1
ATOM 973 N N . THR A 1 126 ? -2.938 23.094 13.25 1 97.44 126 THR A N 1
ATOM 974 C CA . THR A 1 126 ? -1.907 22.828 14.25 1 97.44 126 THR A CA 1
ATOM 975 C C . THR A 1 126 ? -2.164 23.625 15.523 1 97.44 126 THR A C 1
ATOM 977 O O . THR A 1 126 ? -1.596 23.344 16.578 1 97.44 126 THR A O 1
ATOM 980 N N . ASN A 1 127 ? -2.963 24.625 15.445 1 96.12 127 ASN A N 1
ATOM 981 C CA . ASN A 1 127 ? -3.248 25.469 16.594 1 96.12 127 ASN A CA 1
ATOM 982 C C . ASN A 1 127 ? -4.461 24.984 17.375 1 96.12 127 ASN A C 1
ATOM 984 O O . ASN A 1 127 ? -4.77 25.5 18.453 1 96.12 127 ASN A O 1
ATOM 988 N N . VAL A 1 128 ? -5.164 24.094 16.828 1 94.56 128 VAL A N 1
ATOM 989 C CA . VAL A 1 128 ? -6.277 23.469 17.531 1 94.56 128 VAL A CA 1
ATOM 990 C C . VAL A 1 128 ? -5.766 22.297 18.359 1 94.56 128 VAL A C 1
ATOM 992 O O . VAL A 1 128 ? -4.934 21.516 17.906 1 94.56 128 VAL A O 1
ATOM 995 N N . SER A 1 129 ? -6.219 22.188 19.562 1 94.75 129 SER A N 1
ATOM 996 C CA . SER A 1 129 ? -5.758 21.141 20.453 1 94.75 129 SER A CA 1
ATOM 997 C C . SER A 1 129 ? -6.215 19.766 19.984 1 94.75 129 SER A C 1
ATOM 999 O O . SER A 1 129 ? -7.242 19.641 19.312 1 94.75 129 SER A O 1
ATOM 1001 N N . ARG A 1 130 ? -5.516 18.75 20.344 1 92.94 130 ARG A N 1
ATOM 1002 C CA . ARG A 1 130 ? -5.762 17.375 19.891 1 92.94 130 ARG A CA 1
ATOM 1003 C C . ARG A 1 130 ? -7.094 16.859 20.406 1 92.94 130 ARG A C 1
ATOM 1005 O O . ARG A 1 130 ? -7.785 16.109 19.719 1 92.94 130 ARG A O 1
ATOM 1012 N N . ASP A 1 131 ? -7.402 17.203 21.641 1 91.44 131 ASP A N 1
ATOM 1013 C CA . ASP A 1 131 ? -8.641 16.719 22.25 1 91.44 131 ASP A CA 1
ATOM 1014 C C . ASP A 1 131 ? -9.859 17.281 21.516 1 91.44 131 ASP A C 1
ATOM 1016 O O . ASP A 1 131 ? -10.984 16.812 21.719 1 91.44 131 ASP A O 1
ATOM 1020 N N . LYS A 1 132 ? -9.68 18.281 20.625 1 90.75 132 LYS A N 1
ATOM 1021 C CA . LYS A 1 132 ? -10.758 18.875 19.844 1 90.75 132 LYS A CA 1
ATOM 1022 C C . LYS A 1 132 ? -10.625 18.5 18.375 1 90.75 132 LYS A C 1
ATOM 1024 O O . LYS A 1 132 ? -11.219 19.141 17.5 1 90.75 132 LYS A O 1
ATOM 1029 N N . GLY A 1 133 ? -9.773 17.578 18.094 1 90.62 133 GLY A N 1
ATOM 1030 C CA . GLY A 1 133 ? -9.625 17.109 16.734 1 90.62 133 GLY A CA 1
ATOM 1031 C C . GLY A 1 133 ? -8.523 17.828 15.977 1 90.62 133 GLY A C 1
ATOM 1032 O O . GLY A 1 133 ? -8.383 17.656 14.758 1 90.62 133 GLY A O 1
ATOM 1033 N N . GLY A 1 134 ? -7.793 18.672 16.688 1 94.75 134 GLY A N 1
ATOM 1034 C CA . GLY A 1 134 ? -6.648 19.344 16.078 1 94.75 134 GLY A CA 1
ATOM 1035 C C . GLY A 1 134 ? -5.395 18.5 16.078 1 94.75 134 GLY A C 1
ATOM 1036 O O . GLY A 1 134 ? -5.426 17.328 16.484 1 94.75 134 GLY A O 1
ATOM 1037 N N . LEU A 1 135 ? -4.32 19.062 15.531 1 96.62 135 LEU A N 1
ATOM 1038 C CA . LEU A 1 135 ? -3.057 18.344 15.453 1 96.62 135 LEU A CA 1
ATOM 1039 C C . LEU A 1 135 ? -2.154 18.688 16.625 1 96.62 135 LEU A C 1
ATOM 1041 O O . LEU A 1 135 ? -1.307 17.891 17.031 1 96.62 135 LEU A O 1
ATOM 1045 N N . GLY A 1 136 ? -2.395 19.875 17.219 1 95.12 136 GLY A N 1
ATOM 1046 C CA . GLY A 1 136 ? -1.36 20.391 18.094 1 95.12 136 GLY A CA 1
ATOM 1047 C C . GLY A 1 136 ? -0.018 20.547 17.406 1 95.12 136 GLY A C 1
ATOM 1048 O O . GLY A 1 136 ? 0.042 20.891 16.219 1 95.12 136 GLY A O 1
ATOM 1049 N N . ASN A 1 137 ? 1.021 20.422 18.219 1 93.75 137 ASN A N 1
ATOM 1050 C CA . ASN A 1 137 ? 2.355 20.516 17.625 1 93.75 137 ASN A CA 1
ATOM 1051 C C . ASN A 1 137 ? 2.689 19.281 16.797 1 93.75 137 ASN A C 1
ATOM 1053 O O . ASN A 1 137 ? 2.498 18.156 17.25 1 93.75 137 ASN A O 1
ATOM 1057 N N . VAL A 1 138 ? 3.119 19.531 15.633 1 96.38 138 VAL A N 1
ATOM 1058 C CA . VAL A 1 138 ? 3.504 18.422 14.758 1 96.38 138 VAL A CA 1
ATOM 1059 C C . VAL A 1 138 ? 4.969 18.562 14.359 1 96.38 138 VAL A C 1
ATOM 1061 O O . VAL A 1 138 ? 5.445 19.688 14.109 1 96.38 138 VAL A O 1
ATOM 1064 N N . ARG A 1 139 ? 5.602 17.438 14.188 1 97.5 139 ARG A N 1
ATOM 1065 C CA . ARG A 1 139 ? 7.047 17.406 13.977 1 97.5 139 ARG A CA 1
ATOM 1066 C C . ARG A 1 139 ? 7.383 17.031 12.539 1 97.5 139 ARG A C 1
ATOM 1068 O O . ARG A 1 139 ? 8.5 16.594 12.25 1 97.5 139 ARG A O 1
ATOM 1075 N N . ILE A 1 140 ? 6.422 17.047 11.664 1 98.44 140 ILE A N 1
ATOM 1076 C CA . ILE A 1 140 ? 6.633 16.797 10.242 1 98.44 140 ILE A CA 1
ATOM 1077 C C . ILE A 1 140 ? 6.062 17.969 9.422 1 98.44 140 ILE A C 1
ATOM 1079 O O . ILE A 1 140 ? 5.07 18.578 9.82 1 98.44 140 ILE A O 1
ATOM 1083 N N . PRO A 1 141 ? 6.676 18.281 8.289 1 98.69 141 PRO A N 1
ATOM 1084 C CA . PRO A 1 141 ? 6.137 19.344 7.445 1 98.69 141 PRO A CA 1
ATOM 1085 C C . PRO A 1 141 ? 4.754 19.016 6.887 1 98.69 141 PRO A C 1
ATOM 1087 O O . PRO A 1 141 ? 4.492 17.875 6.512 1 98.69 141 PRO A O 1
ATOM 1090 N N . LEU A 1 142 ? 3.9 20.031 6.879 1 98.81 142 LEU A N 1
ATOM 1091 C CA . LEU A 1 142 ? 2.617 19.969 6.191 1 98.81 142 LEU A CA 1
ATOM 1092 C C . LEU A 1 142 ? 2.645 20.812 4.918 1 98.81 142 LEU A C 1
ATOM 1094 O O . LEU A 1 142 ? 2.648 22.031 4.98 1 98.81 142 LEU A O 1
ATOM 1098 N N . LEU A 1 143 ? 2.631 20.172 3.777 1 98.88 143 LEU A N 1
ATOM 1099 C CA . LEU A 1 143 ? 2.754 20.844 2.492 1 98.88 143 LEU A CA 1
ATOM 1100 C C . LEU A 1 143 ? 1.381 21.156 1.909 1 98.88 143 LEU A C 1
ATOM 1102 O O . LEU A 1 143 ? 0.469 20.328 1.976 1 98.88 143 LEU A O 1
ATOM 1106 N N . SER A 1 144 ? 1.303 22.281 1.338 1 98.81 144 SER A N 1
ATOM 1107 C CA . SER A 1 144 ? 0.082 22.766 0.698 1 98.81 144 SER A CA 1
ATOM 1108 C C . SER A 1 144 ? 0.135 22.562 -0.812 1 98.81 144 SER A C 1
ATOM 1110 O O . SER A 1 144 ? 0.85 23.281 -1.515 1 98.81 144 SER A O 1
ATOM 1112 N N . ASP A 1 145 ? -0.661 21.672 -1.307 1 98.62 145 ASP A N 1
ATOM 1113 C CA . ASP A 1 145 ? -0.792 21.406 -2.736 1 98.62 145 ASP A CA 1
ATOM 1114 C C . ASP A 1 145 ? -2.072 22.031 -3.291 1 98.62 145 ASP A C 1
ATOM 1116 O O . ASP A 1 145 ? -2.883 21.344 -3.916 1 98.62 145 ASP A O 1
ATOM 1120 N N . VAL A 1 146 ? -2.277 23.281 -3.123 1 97.69 146 VAL A N 1
ATOM 1121 C CA . VAL A 1 146 ? -3.506 23.984 -3.479 1 97.69 146 VAL A CA 1
ATOM 1122 C C . VAL A 1 146 ? -3.703 23.953 -4.992 1 97.69 146 VAL A C 1
ATOM 1124 O O . VAL A 1 146 ? -4.836 23.984 -5.477 1 97.69 146 VAL A O 1
ATOM 1127 N N . THR A 1 147 ? -2.668 23.844 -5.75 1 96.44 147 THR A N 1
ATOM 1128 C CA . THR A 1 147 ? -2.76 23.812 -7.203 1 96.44 147 THR A CA 1
ATOM 1129 C C . THR A 1 147 ? -3.15 22.422 -7.691 1 96.44 147 THR A C 1
ATOM 1131 O O . THR A 1 147 ? -3.523 22.25 -8.852 1 96.44 147 THR A O 1
ATOM 1134 N N . HIS A 1 148 ? -2.951 21.422 -6.832 1 97.62 148 HIS A N 1
ATOM 1135 C CA . HIS A 1 148 ? -3.262 20.016 -7.086 1 97.62 148 HIS A CA 1
ATOM 1136 C C . HIS A 1 148 ? -2.205 19.375 -7.977 1 97.62 148 HIS A C 1
ATOM 1138 O O . HIS A 1 148 ? -2.348 18.219 -8.383 1 97.62 148 HIS A O 1
ATOM 1144 N N . ASN A 1 149 ? -1.171 20.062 -8.297 1 97.25 149 ASN A N 1
ATOM 1145 C CA . ASN A 1 149 ? -0.175 19.578 -9.242 1 97.25 149 ASN A CA 1
ATOM 1146 C C . ASN A 1 149 ? 0.578 18.375 -8.672 1 97.25 149 ASN A C 1
ATOM 1148 O O . ASN A 1 149 ? 0.821 17.391 -9.391 1 97.25 149 ASN A O 1
ATOM 1152 N N . ILE A 1 150 ? 0.984 18.453 -7.449 1 98.38 150 ILE A N 1
ATOM 1153 C CA . ILE A 1 150 ? 1.725 17.344 -6.855 1 98.38 150 ILE A CA 1
ATOM 1154 C C . ILE A 1 150 ? 0.851 16.094 -6.84 1 98.38 150 ILE A C 1
ATOM 1156 O O . ILE A 1 150 ? 1.282 15.016 -7.27 1 98.38 150 ILE A O 1
ATOM 1160 N N . SER A 1 151 ? -0.397 16.234 -6.348 1 98.31 151 SER A N 1
ATOM 1161 C CA . SER A 1 151 ? -1.326 15.109 -6.293 1 98.31 151 SER A CA 1
ATOM 1162 C C . SER A 1 151 ? -1.543 14.5 -7.672 1 98.31 151 SER A C 1
ATOM 1164 O O . SER A 1 151 ? -1.613 13.281 -7.816 1 98.31 151 SER A O 1
ATOM 1166 N N . LYS A 1 152 ? -1.671 15.336 -8.641 1 97 152 LYS A N 1
ATOM 1167 C CA . LYS A 1 152 ? -1.849 14.867 -10.008 1 97 152 LYS A CA 1
ATOM 1168 C C . LYS A 1 152 ? -0.606 14.133 -10.5 1 97 152 LYS A C 1
ATOM 1170 O O . LYS A 1 152 ? -0.708 13.039 -11.07 1 97 152 LYS A O 1
ATOM 1175 N N . ASP A 1 153 ? 0.554 14.703 -10.273 1 97.56 153 ASP A N 1
ATOM 1176 C CA . ASP A 1 153 ? 1.812 14.102 -10.711 1 97.56 153 ASP A CA 1
ATOM 1177 C C . ASP A 1 153 ? 2.025 12.742 -10.062 1 97.56 153 ASP A C 1
ATOM 1179 O O . ASP A 1 153 ? 2.615 11.844 -10.664 1 97.56 153 ASP A O 1
ATOM 1183 N N . TYR A 1 154 ? 1.516 12.586 -8.898 1 97.94 154 TYR A N 1
ATOM 1184 C CA . TYR A 1 154 ? 1.699 11.328 -8.188 1 97.94 154 TYR A CA 1
ATOM 1185 C C . TYR A 1 154 ? 0.526 10.391 -8.438 1 97.94 154 TYR A C 1
ATOM 1187 O O . TYR A 1 154 ? 0.493 9.273 -7.906 1 97.94 154 TYR A O 1
ATOM 1195 N N . GLY A 1 155 ? -0.473 10.789 -9.172 1 95.69 155 GLY A N 1
ATOM 1196 C CA . GLY A 1 155 ? -1.562 9.938 -9.617 1 95.69 155 GLY A CA 1
ATOM 1197 C C . GLY A 1 155 ? -2.596 9.68 -8.531 1 95.69 155 GLY A C 1
ATOM 1198 O O . GLY A 1 155 ? -3.271 8.648 -8.547 1 95.69 155 GLY A O 1
ATOM 1199 N N . VAL A 1 156 ? -2.736 10.633 -7.582 1 97 156 VAL A N 1
ATOM 1200 C CA . VAL A 1 156 ? -3.607 10.32 -6.453 1 97 156 VAL A CA 1
ATOM 1201 C C . VAL A 1 156 ? -4.676 11.406 -6.312 1 97 156 VAL A C 1
ATOM 1203 O O . VAL A 1 156 ? -5.438 11.414 -5.34 1 97 156 VAL A O 1
ATOM 1206 N N . PHE A 1 157 ? -4.723 12.336 -7.309 1 96.81 157 PHE A N 1
ATOM 1207 C CA . PHE A 1 157 ? -5.781 13.344 -7.285 1 96.81 157 PHE A CA 1
ATOM 1208 C C . PHE A 1 157 ? -7.09 12.758 -7.805 1 96.81 157 PHE A C 1
ATOM 1210 O O . PHE A 1 157 ? -7.121 12.148 -8.875 1 96.81 157 PHE A O 1
ATOM 1217 N N . ASP A 1 158 ? -8.078 12.891 -7.027 1 94.5 158 ASP A N 1
ATOM 1218 C CA . ASP A 1 158 ? -9.414 12.477 -7.445 1 94.5 158 ASP A CA 1
ATOM 1219 C C . ASP A 1 158 ? -10.203 13.664 -8 1 94.5 158 ASP A C 1
ATOM 1221 O O . ASP A 1 158 ? -10.727 14.484 -7.238 1 94.5 158 ASP A O 1
ATOM 1225 N N . GLU A 1 159 ? -10.414 13.68 -9.234 1 91.75 159 GLU A N 1
ATOM 1226 C CA . GLU A 1 159 ? -11.086 14.797 -9.898 1 91.75 159 GLU A CA 1
ATOM 1227 C C . GLU A 1 159 ? -12.531 14.93 -9.43 1 91.75 159 GLU A C 1
ATOM 1229 O O . GLU A 1 159 ? -13.07 16.047 -9.375 1 91.75 159 GLU A O 1
ATOM 1234 N N . SER A 1 160 ? -13.133 13.844 -9.141 1 92.56 160 SER A N 1
ATOM 1235 C CA . SER A 1 160 ? -14.539 13.859 -8.766 1 92.56 160 SER A CA 1
ATOM 1236 C C . SER A 1 160 ? -14.75 14.484 -7.395 1 92.56 160 SER A C 1
ATOM 1238 O O . SER A 1 160 ? -15.688 15.258 -7.195 1 92.56 160 SER A O 1
ATOM 1240 N N . SER A 1 161 ? -13.859 14.203 -6.484 1 93.75 161 SER A N 1
ATOM 1241 C CA . SER A 1 161 ? -14.008 14.711 -5.121 1 93.75 161 SER A CA 1
ATOM 1242 C C . SER A 1 161 ? -13.211 15.992 -4.914 1 93.75 161 SER A C 1
ATOM 1244 O O . SER A 1 161 ? -13.438 16.719 -3.947 1 93.75 161 SER A O 1
ATOM 1246 N N . GLY A 1 162 ? -12.25 16.188 -5.75 1 94.75 162 GLY A N 1
ATOM 1247 C CA . GLY A 1 162 ? -11.469 17.422 -5.699 1 94.75 162 GLY A CA 1
ATOM 1248 C C . GLY A 1 162 ? -10.359 17.375 -4.664 1 94.75 162 GLY A C 1
ATOM 1249 O O . GLY A 1 162 ? -9.867 18.406 -4.23 1 94.75 162 GLY A O 1
ATOM 1250 N N . HIS A 1 163 ? -10.047 16.188 -4.168 1 95.56 163 HIS A N 1
ATOM 1251 C CA . HIS A 1 163 ? -8.953 16.062 -3.211 1 95.56 163 HIS A CA 1
ATOM 1252 C C . HIS A 1 163 ? -8.117 14.82 -3.488 1 95.56 163 HIS A C 1
ATOM 1254 O O . HIS A 1 163 ? -8.469 14.008 -4.348 1 95.56 163 HIS A O 1
ATOM 1260 N N . SER A 1 164 ? -6.984 14.75 -2.842 1 96 164 SER A N 1
ATOM 1261 C CA . SER A 1 164 ? -6.094 13.602 -2.994 1 96 164 SER A CA 1
ATOM 1262 C C . SER A 1 164 ? -6.633 12.383 -2.252 1 96 164 SER A C 1
ATOM 1264 O O . SER A 1 164 ? -7.289 12.523 -1.215 1 96 164 SER A O 1
ATOM 1266 N N . ALA A 1 165 ? -6.332 11.227 -2.809 1 96.31 165 ALA A N 1
ATOM 1267 C CA . ALA A 1 165 ? -6.535 9.977 -2.088 1 96.31 165 ALA A CA 1
ATOM 1268 C C . ALA A 1 165 ? -5.613 9.883 -0.876 1 96.31 165 ALA A C 1
ATOM 1270 O O . ALA A 1 165 ? -4.68 10.68 -0.736 1 96.31 165 ALA A O 1
ATOM 1271 N N . ARG A 1 166 ? -5.949 9.008 0.055 1 97.19 166 ARG A N 1
ATOM 1272 C CA . ARG A 1 166 ? -5.027 8.633 1.123 1 97.19 166 ARG A CA 1
ATOM 1273 C C . ARG A 1 166 ? -3.928 7.719 0.602 1 97.19 166 ARG A C 1
ATOM 1275 O O . ARG A 1 166 ? -4.121 6.504 0.494 1 97.19 166 ARG A O 1
ATOM 1282 N N . ALA A 1 167 ? -2.803 8.281 0.325 1 98.5 167 ALA A N 1
ATOM 1283 C CA . ALA A 1 167 ? -1.725 7.551 -0.332 1 98.5 167 ALA A CA 1
ATOM 1284 C C . ALA A 1 167 ? -0.397 7.762 0.391 1 98.5 167 ALA A C 1
ATOM 1286 O O . ALA A 1 167 ? -0.221 8.758 1.1 1 98.5 167 ALA A O 1
ATOM 1287 N N . LEU A 1 168 ? 0.459 6.852 0.256 1 98.75 168 LEU A N 1
ATOM 1288 C CA . LEU A 1 168 ? 1.799 6.871 0.833 1 98.75 168 LEU A CA 1
ATOM 1289 C C . LEU A 1 168 ? 2.84 6.434 -0.193 1 98.75 168 LEU A C 1
ATOM 1291 O O . LEU A 1 168 ? 2.637 5.449 -0.907 1 98.75 168 LEU A O 1
ATOM 1295 N N . PHE A 1 169 ? 3.908 7.18 -0.333 1 98.81 169 PHE A N 1
ATOM 1296 C CA . PHE A 1 169 ? 5.039 6.828 -1.183 1 98.81 169 PHE A CA 1
ATOM 1297 C C . PHE A 1 169 ? 6.336 6.82 -0.382 1 98.81 169 PHE A C 1
ATOM 1299 O O . PHE A 1 169 ? 6.555 7.691 0.463 1 98.81 169 PHE A O 1
ATOM 1306 N N . VAL A 1 170 ? 7.18 5.883 -0.646 1 98.88 170 VAL A N 1
ATOM 1307 C CA . VAL A 1 170 ? 8.547 5.887 -0.123 1 98.88 170 VAL A CA 1
ATOM 1308 C C . VAL A 1 170 ? 9.531 6.129 -1.262 1 98.88 170 VAL A C 1
ATOM 1310 O O . VAL A 1 170 ? 9.539 5.395 -2.254 1 98.88 170 VAL A O 1
ATOM 1313 N N . ILE A 1 171 ? 10.305 7.164 -1.107 1 98.75 171 ILE A N 1
ATOM 1314 C CA . ILE A 1 171 ? 11.32 7.551 -2.086 1 98.75 171 ILE A CA 1
ATOM 1315 C C . ILE A 1 171 ? 12.711 7.309 -1.509 1 98.75 171 ILE A C 1
ATOM 1317 O O . ILE A 1 171 ? 12.992 7.688 -0.368 1 98.75 171 ILE A O 1
ATOM 1321 N N . ASP A 1 172 ? 13.594 6.719 -2.242 1 98.56 172 ASP A N 1
ATOM 1322 C CA . ASP A 1 172 ? 14.914 6.395 -1.723 1 98.56 172 ASP A CA 1
ATOM 1323 C C . ASP A 1 172 ? 15.875 7.566 -1.904 1 98.56 172 ASP A C 1
ATOM 1325 O O . ASP A 1 172 ? 15.508 8.602 -2.461 1 98.56 172 ASP A O 1
ATOM 1329 N N . PRO A 1 173 ? 17.109 7.52 -1.41 1 98.5 173 PRO A N 1
ATOM 1330 C CA . PRO A 1 173 ? 18.047 8.641 -1.421 1 98.5 173 PRO A CA 1
ATOM 1331 C C . PRO A 1 173 ? 18.422 9.086 -2.834 1 98.5 173 PRO A C 1
ATOM 1333 O O . PRO A 1 173 ? 18.906 10.203 -3.023 1 98.5 173 PRO A O 1
ATOM 1336 N N . LYS A 1 174 ? 18.188 8.234 -3.826 1 97.81 174 LYS A N 1
ATOM 1337 C CA . LYS A 1 174 ? 18.5 8.562 -5.215 1 97.81 174 LYS A CA 1
ATOM 1338 C C . LYS A 1 174 ? 17.297 9.156 -5.922 1 97.81 174 LYS A C 1
ATOM 1340 O O . LYS A 1 174 ? 17.344 9.469 -7.113 1 97.81 174 LYS A O 1
ATOM 1345 N N . GLY A 1 175 ? 16.156 9.25 -5.215 1 98.12 175 GLY A N 1
ATOM 1346 C CA . GLY A 1 175 ? 14.969 9.875 -5.766 1 98.12 175 GLY A CA 1
ATOM 1347 C C . GLY A 1 175 ? 14.062 8.898 -6.492 1 98.12 175 GLY A C 1
ATOM 1348 O O . GLY A 1 175 ? 13.242 9.297 -7.316 1 98.12 175 GLY A O 1
ATOM 1349 N N . ILE A 1 176 ? 14.258 7.629 -6.258 1 97.94 176 ILE A N 1
ATOM 1350 C CA . ILE A 1 176 ? 13.461 6.598 -6.918 1 97.94 176 ILE A CA 1
ATOM 1351 C C . ILE A 1 176 ? 12.305 6.176 -6.012 1 97.94 176 ILE A C 1
ATOM 1353 O O . ILE A 1 176 ? 12.5 5.957 -4.812 1 97.94 176 ILE A O 1
ATOM 1357 N N . VAL A 1 177 ? 11.078 6.117 -6.562 1 98.5 177 VAL A N 1
ATOM 1358 C CA . VAL A 1 177 ? 9.945 5.586 -5.809 1 98.5 177 VAL A CA 1
ATOM 1359 C C . VAL A 1 177 ? 10.133 4.09 -5.57 1 98.5 177 VAL A C 1
ATOM 1361 O O . VAL A 1 177 ? 10.367 3.332 -6.516 1 98.5 177 VAL A O 1
ATOM 1364 N N . ARG A 1 178 ? 9.984 3.668 -4.277 1 98.44 178 ARG A N 1
ATOM 1365 C CA . ARG A 1 178 ? 10.273 2.277 -3.943 1 98.44 178 ARG A CA 1
ATOM 1366 C C . ARG A 1 178 ? 9.039 1.578 -3.385 1 98.44 178 ARG A C 1
ATOM 1368 O O . ARG A 1 178 ? 9 0.349 -3.305 1 98.44 178 ARG A O 1
ATOM 1375 N N . HIS A 1 179 ? 8.078 2.336 -3.043 1 98.62 179 HIS A N 1
ATOM 1376 C CA . HIS A 1 179 ? 6.832 1.814 -2.494 1 98.62 179 HIS A CA 1
ATOM 1377 C C . HIS A 1 179 ? 5.688 2.805 -2.688 1 98.62 179 HIS A C 1
ATOM 1379 O O . HIS A 1 179 ? 5.898 4.02 -2.631 1 98.62 179 HIS A O 1
ATOM 1385 N N . ALA A 1 180 ? 4.531 2.289 -2.939 1 98.5 180 ALA A N 1
ATOM 1386 C CA . ALA A 1 180 ? 3.314 3.092 -3.039 1 98.5 180 ALA A CA 1
ATOM 1387 C C . ALA A 1 180 ? 2.117 2.346 -2.459 1 98.5 180 ALA A C 1
ATOM 1389 O O . ALA A 1 180 ? 1.968 1.14 -2.67 1 98.5 180 ALA A O 1
ATOM 1390 N N . ALA A 1 181 ? 1.316 3.086 -1.734 1 98.38 181 ALA A N 1
ATOM 1391 C CA . ALA A 1 181 ? 0.084 2.518 -1.192 1 98.38 181 ALA A CA 1
ATOM 1392 C C . ALA A 1 181 ? -1.047 3.541 -1.212 1 98.38 181 ALA A C 1
ATOM 1394 O O . ALA A 1 181 ? -0.833 4.719 -0.915 1 98.38 181 ALA A O 1
ATOM 1395 N N . VAL A 1 182 ? -2.205 3.121 -1.6 1 98.06 182 VAL A N 1
ATOM 1396 C CA . VAL A 1 182 ? -3.418 3.93 -1.559 1 98.06 182 VAL A CA 1
ATOM 1397 C C . VAL A 1 182 ? -4.484 3.223 -0.725 1 98.06 182 VAL A C 1
ATOM 1399 O O . VAL A 1 182 ? -4.785 2.051 -0.958 1 98.06 182 VAL A O 1
ATOM 1402 N N . HIS A 1 183 ? -4.977 3.912 0.269 1 97.25 183 HIS A N 1
ATOM 1403 C CA . HIS A 1 183 ? -5.965 3.361 1.189 1 97.25 183 HIS A CA 1
ATOM 1404 C C . HIS A 1 183 ? -7.332 4.004 0.977 1 97.25 183 HIS A C 1
ATOM 1406 O O . HIS A 1 183 ? -7.426 5.148 0.533 1 97.25 183 HIS A O 1
ATOM 1412 N N . ASP A 1 184 ? -8.328 3.201 1.359 1 94.12 184 ASP A N 1
ATOM 1413 C CA . ASP A 1 184 ? -9.664 3.771 1.536 1 94.12 184 ASP A CA 1
ATOM 1414 C C . ASP A 1 184 ? -9.648 4.879 2.586 1 94.12 184 ASP A C 1
ATOM 1416 O O . ASP A 1 184 ? -8.922 4.801 3.574 1 94.12 184 ASP A O 1
ATOM 1420 N N . LEU A 1 185 ? -10.57 5.797 2.426 1 91.19 185 LEU A N 1
ATOM 1421 C CA . LEU A 1 185 ? -10.578 6.965 3.297 1 91.19 185 LEU A CA 1
ATOM 1422 C C . LEU A 1 185 ? -11.031 6.594 4.703 1 91.19 185 LEU A C 1
ATOM 1424 O O . LEU A 1 185 ? -10.812 7.348 5.652 1 91.19 185 LEU A O 1
ATOM 1428 N N . GLY A 1 186 ? -11.664 5.5 4.82 1 92.5 186 GLY A N 1
ATOM 1429 C CA . GLY A 1 186 ? -12.164 5.09 6.125 1 92.5 186 GLY A CA 1
ATOM 1430 C C . GLY A 1 186 ? -11.18 4.238 6.898 1 92.5 186 GLY A C 1
ATOM 1431 O O . GLY A 1 186 ? -11.469 3.801 8.016 1 92.5 186 GLY A O 1
ATOM 1432 N N . VAL A 1 187 ? -10.031 3.979 6.328 1 94.62 187 VAL A N 1
ATOM 1433 C CA . VAL A 1 187 ? -9.055 3.09 6.949 1 94.62 187 VAL A CA 1
ATOM 1434 C C . VAL A 1 187 ? -7.734 3.832 7.152 1 94.62 187 VAL A C 1
ATOM 1436 O O . VAL A 1 187 ? -7.102 4.266 6.184 1 94.62 187 VAL A O 1
ATOM 1439 N N . GLY A 1 188 ? -7.332 3.918 8.422 1 96.12 188 GLY A N 1
ATOM 1440 C CA . GLY A 1 188 ? -6.055 4.547 8.727 1 96.12 188 GLY A CA 1
ATOM 1441 C C . GLY A 1 188 ? -4.863 3.684 8.352 1 96.12 188 GLY A C 1
ATOM 1442 O O . GLY A 1 188 ? -4.945 2.455 8.383 1 96.12 188 GLY A O 1
ATOM 1443 N N . ARG A 1 189 ? -3.801 4.289 8.031 1 97.69 189 ARG A N 1
ATOM 1444 C CA . ARG A 1 189 ? -2.551 3.609 7.703 1 97.69 189 ARG A CA 1
ATOM 1445 C C . ARG A 1 189 ? -1.872 3.07 8.961 1 97.69 189 ARG A C 1
ATOM 1447 O O . ARG A 1 189 ? -2.354 3.285 10.07 1 97.69 189 ARG A O 1
ATOM 1454 N N . SER A 1 190 ? -0.808 2.307 8.734 1 98.19 190 SER A N 1
ATOM 1455 C CA . SER A 1 190 ? -0.001 1.75 9.82 1 98.19 190 SER A CA 1
ATOM 1456 C C . SER A 1 190 ? 1.404 2.342 9.82 1 98.19 190 SER A C 1
ATOM 1458 O O . SER A 1 190 ? 2.143 2.203 8.844 1 98.19 190 SER A O 1
ATOM 1460 N N . VAL A 1 191 ? 1.776 2.969 10.969 1 98.25 191 VAL A N 1
ATOM 1461 C CA . VAL A 1 191 ? 3.129 3.498 11.109 1 98.25 191 VAL A CA 1
ATOM 1462 C C . VAL A 1 191 ? 4.129 2.346 11.18 1 98.25 191 VAL A C 1
ATOM 1464 O O . VAL A 1 191 ? 5.207 2.414 10.586 1 98.25 191 VAL A O 1
ATOM 1467 N N . ASP A 1 192 ? 3.76 1.297 11.875 1 97.56 192 ASP A N 1
ATOM 1468 C CA . ASP A 1 192 ? 4.637 0.139 12.016 1 97.56 192 ASP A CA 1
ATOM 1469 C C . ASP A 1 192 ? 4.906 -0.511 10.664 1 97.56 192 ASP A C 1
ATOM 1471 O O . ASP A 1 192 ? 6.047 -0.88 10.359 1 97.56 192 ASP A O 1
ATOM 1475 N N . GLU A 1 193 ? 3.877 -0.731 9.875 1 97.94 193 GLU A N 1
ATOM 1476 C CA . GLU A 1 193 ? 4.078 -1.325 8.562 1 97.94 193 GLU A CA 1
ATOM 1477 C C . GLU A 1 193 ? 4.938 -0.426 7.676 1 97.94 193 GLU A C 1
ATOM 1479 O O . GLU A 1 193 ? 5.766 -0.914 6.906 1 97.94 193 GLU A O 1
ATOM 1484 N N . THR A 1 194 ? 4.637 0.861 7.75 1 98.56 194 THR A N 1
ATOM 1485 C CA . THR A 1 194 ? 5.457 1.807 7.004 1 98.56 194 THR A CA 1
ATOM 1486 C C . THR A 1 194 ? 6.93 1.662 7.383 1 98.56 194 THR A C 1
ATOM 1488 O O . THR A 1 194 ? 7.797 1.612 6.508 1 98.56 194 THR A O 1
ATOM 1491 N N . LYS A 1 195 ? 7.207 1.591 8.656 1 98.5 195 LYS A N 1
ATOM 1492 C CA . LYS A 1 195 ? 8.578 1.427 9.141 1 98.5 195 LYS A CA 1
ATOM 1493 C C . LYS A 1 195 ? 9.164 0.097 8.688 1 98.5 195 LYS A C 1
ATOM 1495 O O . LYS A 1 195 ? 10.328 0.034 8.281 1 98.5 195 LYS A O 1
ATOM 1500 N N . ARG A 1 196 ? 8.406 -0.945 8.773 1 97.94 196 ARG A N 1
ATOM 1501 C CA . ARG A 1 196 ? 8.859 -2.262 8.336 1 97.94 196 ARG A CA 1
ATOM 1502 C C . ARG A 1 196 ? 9.305 -2.232 6.879 1 97.94 196 ARG A C 1
ATOM 1504 O O . ARG A 1 196 ? 10.383 -2.738 6.539 1 97.94 196 ARG A O 1
ATOM 1511 N N . VAL A 1 197 ? 8.477 -1.691 6.016 1 98.44 197 VAL A N 1
ATOM 1512 C CA . VAL A 1 197 ? 8.781 -1.599 4.594 1 98.44 197 VAL A CA 1
ATOM 1513 C C . VAL A 1 197 ? 10.047 -0.759 4.391 1 98.44 197 VAL A C 1
ATOM 1515 O O . VAL A 1 197 ? 10.93 -1.13 3.615 1 98.44 197 VAL A O 1
ATOM 1518 N N . LEU A 1 198 ? 10.109 0.381 5.098 1 98.56 198 LEU A N 1
ATOM 1519 C CA . LEU A 1 198 ? 11.281 1.25 5.012 1 98.56 198 LEU A CA 1
ATOM 1520 C C . LEU A 1 198 ? 12.547 0.489 5.371 1 98.56 198 LEU A C 1
ATOM 1522 O O . LEU A 1 198 ? 13.539 0.532 4.633 1 98.56 198 LEU A O 1
ATOM 1526 N N . GLU A 1 199 ? 12.531 -0.189 6.461 1 98.19 199 GLU A N 1
ATOM 1527 C CA . GLU A 1 199 ? 13.711 -0.917 6.926 1 98.19 199 GLU A CA 1
ATOM 1528 C C . GLU A 1 199 ? 14.094 -2.027 5.949 1 98.19 199 GLU A C 1
ATOM 1530 O O . GLU A 1 199 ? 15.281 -2.297 5.742 1 98.19 199 GLU A O 1
ATOM 1535 N N . ALA A 1 200 ? 13.133 -2.66 5.426 1 97.88 200 ALA A N 1
ATOM 1536 C CA . ALA A 1 200 ? 13.406 -3.691 4.426 1 97.88 200 ALA A CA 1
ATOM 1537 C C . ALA A 1 200 ? 14.094 -3.102 3.199 1 97.88 200 ALA A C 1
ATOM 1539 O O . ALA A 1 200 ? 15.039 -3.688 2.666 1 97.88 200 ALA A O 1
ATOM 1540 N N . LEU A 1 201 ? 13.586 -1.969 2.748 1 97.81 201 LEU A N 1
ATOM 1541 C CA . LEU A 1 201 ? 14.188 -1.278 1.613 1 97.81 201 LEU A CA 1
ATOM 1542 C C . LEU A 1 201 ? 15.641 -0.905 1.911 1 97.81 201 LEU A C 1
ATOM 1544 O O . LEU A 1 201 ? 16.516 -1.062 1.058 1 97.81 201 LEU A O 1
ATOM 1548 N N . GLN A 1 202 ? 15.836 -0.377 3.068 1 97.38 202 GLN A N 1
ATOM 1549 C CA . GLN A 1 202 ? 17.172 0.021 3.471 1 97.38 202 GLN A CA 1
ATOM 1550 C C . GLN A 1 202 ? 18.109 -1.185 3.533 1 97.38 202 GLN A C 1
ATOM 1552 O O . GLN A 1 202 ? 19.25 -1.114 3.082 1 97.38 202 GLN A O 1
ATOM 1557 N N . TYR A 1 203 ? 17.641 -2.256 4.113 1 95.44 203 TYR A N 1
ATOM 1558 C CA . TYR A 1 203 ? 18.422 -3.482 4.195 1 95.44 203 TYR A CA 1
ATOM 1559 C C . TYR A 1 203 ? 18.797 -3.984 2.805 1 95.44 203 TYR A C 1
ATOM 1561 O O . TYR A 1 203 ? 19.969 -4.32 2.551 1 95.44 203 TYR A O 1
ATOM 1569 N N . GLN A 1 204 ? 17.828 -4.066 1.943 1 93.69 204 GLN A N 1
ATOM 1570 C CA . GLN A 1 204 ? 18.047 -4.508 0.572 1 93.69 204 GLN A CA 1
ATOM 1571 C C . GLN A 1 204 ? 19.078 -3.627 -0.124 1 93.69 204 GLN A C 1
ATOM 1573 O O . GLN A 1 204 ? 19.938 -4.125 -0.852 1 93.69 204 GLN A O 1
ATOM 1578 N N . SER A 1 205 ? 18.938 -2.35 0.056 1 93.44 205 SER A N 1
ATOM 1579 C CA . SER A 1 205 ? 19.859 -1.4 -0.579 1 93.44 205 SER A CA 1
ATOM 1580 C C . SER A 1 205 ? 21.266 -1.552 -0.041 1 93.44 205 SER A C 1
ATOM 1582 O O . SER A 1 205 ? 22.25 -1.395 -0.784 1 93.44 205 SER A O 1
ATOM 1584 N N . GLU A 1 206 ? 21.438 -1.854 1.168 1 92.88 206 GLU A N 1
ATOM 1585 C CA . GLU A 1 206 ? 22.75 -1.929 1.814 1 92.88 206 GLU A CA 1
ATOM 1586 C C . GLU A 1 206 ? 23.422 -3.266 1.532 1 92.88 206 GLU A C 1
ATOM 1588 O O . GLU A 1 206 ? 24.625 -3.314 1.273 1 92.88 206 GLU A O 1
ATOM 1593 N N . TYR A 1 207 ? 22.672 -4.371 1.486 1 91.81 207 TYR A N 1
ATOM 1594 C CA . TYR A 1 207 ? 23.297 -5.688 1.489 1 91.81 207 TYR A CA 1
ATOM 1595 C C . TYR A 1 207 ? 23.016 -6.434 0.192 1 91.81 207 TYR A C 1
ATOM 1597 O O . TYR A 1 207 ? 23.688 -7.414 -0.13 1 91.81 207 TYR A O 1
ATOM 1605 N N . GLY A 1 208 ? 21.938 -5.984 -0.467 1 89.56 208 GLY A N 1
ATOM 1606 C CA . GLY A 1 208 ? 21.625 -6.605 -1.743 1 89.56 208 GLY A CA 1
ATOM 1607 C C . GLY A 1 208 ? 20.703 -7.801 -1.611 1 89.56 208 GLY A C 1
ATOM 1608 O O . GLY A 1 208 ? 20.125 -8.25 -2.598 1 89.56 208 GLY A O 1
ATOM 1609 N N . ASP A 1 209 ? 20.562 -8.344 -0.458 1 90.69 209 ASP A N 1
ATOM 1610 C CA . ASP A 1 209 ? 19.641 -9.445 -0.208 1 90.69 209 ASP A CA 1
ATOM 1611 C C . ASP A 1 209 ? 18.188 -8.992 -0.366 1 90.69 209 ASP A C 1
ATOM 1613 O O . ASP A 1 209 ? 17.891 -7.797 -0.268 1 90.69 209 ASP A O 1
ATOM 1617 N N . VAL A 1 210 ? 17.375 -9.969 -0.691 1 93.06 210 VAL A N 1
ATOM 1618 C CA . VAL A 1 210 ? 15.945 -9.656 -0.773 1 93.06 210 VAL A CA 1
ATOM 1619 C C . VAL A 1 210 ? 15.234 -10.148 0.484 1 93.06 210 VAL A C 1
ATOM 1621 O O . VAL A 1 210 ? 15.719 -11.062 1.162 1 93.06 210 VAL A O 1
ATOM 1624 N N . CYS A 1 211 ? 14.195 -9.484 0.843 1 94.31 211 CYS A N 1
ATOM 1625 C CA . CYS A 1 211 ? 13.469 -9.734 2.084 1 94.31 211 CYS A CA 1
ATOM 1626 C C . CYS A 1 211 ? 12.219 -10.562 1.83 1 94.31 211 CYS A C 1
ATOM 1628 O O . CYS A 1 211 ? 11.32 -10.141 1.097 1 94.31 211 CYS A O 1
ATOM 1630 N N . PRO A 1 212 ? 12.094 -11.711 2.451 1 94.31 212 PRO A N 1
ATOM 1631 C CA . PRO A 1 212 ? 10.914 -12.562 2.256 1 94.31 212 PRO A CA 1
ATOM 1632 C C . PRO A 1 212 ? 9.641 -11.953 2.832 1 94.31 212 PRO A C 1
ATOM 1634 O O . PRO A 1 212 ? 9.688 -10.875 3.438 1 94.31 212 PRO A O 1
ATOM 1637 N N . ALA A 1 213 ? 8.516 -12.594 2.572 1 94 213 ALA A N 1
ATOM 1638 C CA . ALA A 1 213 ? 7.234 -12.195 3.145 1 94 213 ALA A CA 1
ATOM 1639 C C . ALA A 1 213 ? 7.352 -11.961 4.648 1 94 213 ALA A C 1
ATOM 1641 O O . ALA A 1 213 ? 8.016 -12.727 5.352 1 94 213 ALA A O 1
ATOM 1642 N N . ASP A 1 214 ? 6.754 -10.883 5.117 1 94.12 214 ASP A N 1
ATOM 1643 C CA . ASP A 1 214 ? 6.613 -10.578 6.539 1 94.12 214 ASP A CA 1
ATOM 1644 C C . ASP A 1 214 ? 7.977 -10.336 7.184 1 94.12 214 ASP A C 1
ATOM 1646 O O . ASP A 1 214 ? 8.133 -10.5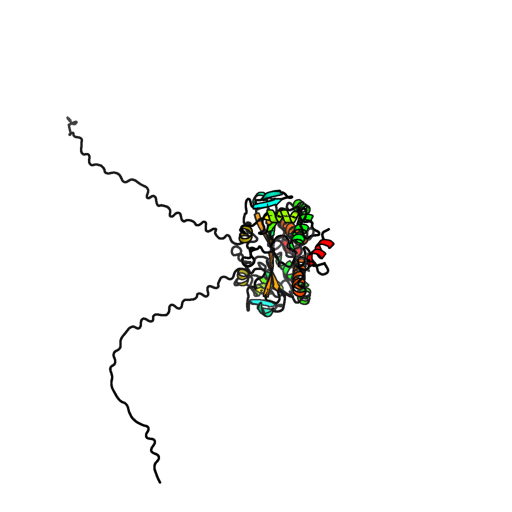 8.398 1 94.12 214 ASP A O 1
ATOM 1650 N N . TRP A 1 215 ? 8.938 -10 6.426 1 94.88 215 TRP A N 1
ATOM 1651 C CA . TRP A 1 215 ? 10.297 -9.805 6.934 1 94.88 215 TRP A CA 1
ATOM 1652 C C . TRP A 1 215 ? 10.359 -8.617 7.883 1 94.88 215 TRP A C 1
ATOM 1654 O O . TRP A 1 215 ? 9.766 -7.57 7.617 1 94.88 215 TRP A O 1
ATOM 1664 N N . ASN A 1 216 ? 11.055 -8.75 8.953 1 94.75 216 ASN A N 1
ATOM 1665 C CA . ASN A 1 216 ? 11.453 -7.707 9.891 1 94.75 216 ASN A CA 1
ATOM 1666 C C . ASN A 1 216 ? 12.953 -7.77 10.188 1 94.75 216 ASN A C 1
ATOM 1668 O O . ASN A 1 216 ? 13.594 -8.797 9.977 1 94.75 216 ASN A O 1
ATOM 1672 N N . VAL A 1 217 ? 13.461 -6.617 10.711 1 93.94 217 VAL A N 1
ATOM 1673 C CA . VAL A 1 217 ? 14.875 -6.566 11.094 1 93.94 217 VAL A CA 1
ATOM 1674 C C . VAL A 1 217 ? 15.195 -7.719 12.031 1 93.94 217 VAL A C 1
ATOM 1676 O O . VAL A 1 217 ? 14.453 -7.984 12.984 1 93.94 217 VAL A O 1
ATOM 1679 N N . GLY A 1 218 ? 16.281 -8.398 11.68 1 92.88 218 GLY A N 1
ATOM 1680 C CA . GLY A 1 218 ? 16.719 -9.508 12.516 1 92.88 218 GLY A CA 1
ATOM 1681 C C . GLY A 1 218 ? 16.328 -10.859 11.953 1 92.88 218 GLY A C 1
ATOM 1682 O O . GLY A 1 218 ? 16.844 -11.891 12.398 1 92.88 218 GLY A O 1
ATOM 1683 N N . LYS A 1 219 ? 15.383 -10.914 11.023 1 93 219 LYS A N 1
ATOM 1684 C CA . LYS A 1 219 ? 14.969 -12.164 10.398 1 93 219 LYS A CA 1
ATOM 1685 C C . LYS A 1 219 ? 15.844 -12.492 9.188 1 93 219 LYS A C 1
ATOM 1687 O O . LYS A 1 219 ? 16.484 -11.609 8.625 1 93 219 LYS A O 1
ATOM 1692 N N . PRO A 1 220 ? 15.844 -13.734 8.797 1 92 220 PRO A N 1
ATOM 1693 C CA . PRO A 1 220 ? 16.688 -14.125 7.664 1 92 220 PRO A CA 1
ATOM 1694 C C . PRO A 1 220 ? 16.219 -13.523 6.344 1 92 220 PRO A C 1
ATOM 1696 O O . PRO A 1 220 ? 15.023 -13.344 6.129 1 92 220 PRO A O 1
ATOM 1699 N N . THR A 1 221 ? 17.188 -13.273 5.535 1 93.38 221 THR A N 1
ATOM 1700 C CA . THR A 1 221 ? 16.953 -12.773 4.184 1 93.38 221 THR A CA 1
ATOM 1701 C C . THR A 1 221 ? 17.344 -13.82 3.145 1 93.38 221 THR A C 1
ATOM 1703 O O . THR A 1 221 ? 17.828 -14.898 3.494 1 93.38 221 THR A O 1
ATOM 1706 N N . ILE A 1 222 ? 17.062 -13.516 1.869 1 91.75 222 ILE A N 1
ATOM 1707 C CA . ILE A 1 222 ? 17.375 -14.43 0.774 1 91.75 222 ILE A CA 1
ATOM 1708 C C . ILE A 1 222 ? 18.422 -13.805 -0.134 1 91.75 222 ILE A C 1
ATOM 1710 O O . ILE A 1 222 ? 18.266 -12.672 -0.596 1 91.75 222 ILE A O 1
ATOM 1714 N N . MET A 1 223 ? 19.484 -14.477 -0.361 1 89.44 223 MET A N 1
ATOM 1715 C CA . MET A 1 223 ? 20.422 -14.055 -1.396 1 89.44 223 MET A CA 1
ATOM 1716 C C . MET A 1 223 ? 19.844 -14.297 -2.785 1 89.44 223 MET A C 1
ATOM 1718 O O . MET A 1 223 ? 19.438 -15.414 -3.107 1 89.44 223 MET A O 1
ATOM 1722 N N . PRO A 1 224 ? 19.812 -13.25 -3.598 1 88.69 224 PRO A N 1
ATOM 1723 C CA . PRO A 1 224 ? 19.094 -13.375 -4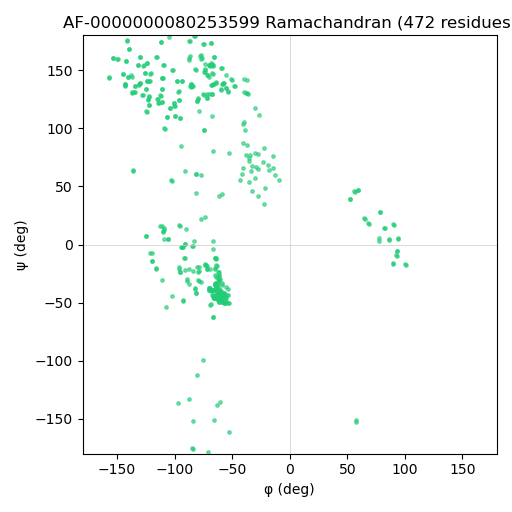.863 1 88.69 224 PRO A CA 1
ATOM 1724 C C . PRO A 1 224 ? 19.906 -14.07 -5.949 1 88.69 224 PRO A C 1
ATOM 1726 O O . PRO A 1 224 ? 20.234 -13.453 -6.973 1 88.69 224 PRO A O 1
ATOM 1729 N N . SER A 1 225 ? 20.297 -15.242 -5.758 1 87.62 225 SER A N 1
ATOM 1730 C CA . SER A 1 225 ? 20.938 -16.125 -6.738 1 87.62 225 SER A CA 1
ATOM 1731 C C . SER A 1 225 ? 20.375 -17.547 -6.652 1 87.62 225 SER A C 1
ATOM 1733 O O . SER A 1 225 ? 20.016 -18.016 -5.566 1 87.62 225 SER A O 1
ATOM 1735 N N . PRO A 1 226 ? 20.281 -18.172 -7.801 1 83.31 226 PRO A N 1
ATOM 1736 C CA . PRO A 1 226 ? 19.672 -19.516 -7.816 1 83.31 226 PRO A CA 1
ATOM 1737 C C . PRO A 1 226 ? 20.344 -20.469 -6.832 1 83.31 226 PRO A C 1
ATOM 1739 O O . PRO A 1 226 ? 19.656 -21.234 -6.152 1 83.31 226 PRO A O 1
ATOM 1742 N N . ASP A 1 227 ? 21.578 -20.391 -6.719 1 83.75 227 ASP A N 1
ATOM 1743 C CA . ASP A 1 227 ? 22.297 -21.312 -5.836 1 83.75 227 ASP A CA 1
ATOM 1744 C C . ASP A 1 227 ? 22.219 -20.844 -4.383 1 83.75 227 ASP A C 1
ATOM 1746 O O . ASP A 1 227 ? 21.969 -21.656 -3.486 1 83.75 227 ASP A O 1
ATOM 1750 N N . ASP A 1 228 ? 22.344 -19.625 -4.117 1 83.38 228 ASP A N 1
ATOM 1751 C CA . ASP A 1 228 ? 22.453 -19.109 -2.756 1 83.38 228 ASP A CA 1
ATOM 1752 C C . ASP A 1 228 ? 21.078 -19.031 -2.094 1 83.38 228 ASP A C 1
ATOM 1754 O O . ASP A 1 228 ? 20.969 -19.031 -0.866 1 83.38 228 ASP A O 1
ATOM 1758 N N . SER A 1 229 ? 20.109 -18.953 -2.906 1 85.06 229 SER A N 1
ATOM 1759 C CA . SER A 1 229 ? 18.766 -18.875 -2.365 1 85.06 229 SER A CA 1
ATOM 1760 C C . SER A 1 229 ? 18.328 -20.203 -1.771 1 85.06 229 SER A C 1
ATOM 1762 O O . SER A 1 229 ? 17.406 -20.25 -0.949 1 85.06 229 SER A O 1
ATOM 1764 N N . ARG A 1 230 ? 18.938 -21.219 -2.158 1 84.94 230 ARG A N 1
ATOM 1765 C CA . ARG A 1 230 ? 18.531 -22.562 -1.762 1 84.94 230 ARG A CA 1
ATOM 1766 C C . ARG A 1 230 ? 18.688 -22.75 -0.258 1 84.94 230 ARG A C 1
ATOM 1768 O O . ARG A 1 230 ? 17.891 -23.469 0.366 1 84.94 230 ARG A O 1
ATOM 1775 N N . GLU A 1 231 ? 19.719 -22.203 0.25 1 83.94 231 GLU A N 1
ATOM 1776 C CA . GLU A 1 231 ? 19.953 -22.328 1.686 1 83.94 231 GLU A CA 1
ATOM 1777 C C . GLU A 1 231 ? 18.766 -21.797 2.486 1 83.94 231 GLU A C 1
ATOM 1779 O O . GLU A 1 231 ? 18.359 -22.406 3.484 1 83.94 231 GLU A O 1
ATOM 1784 N N . TYR A 1 232 ? 18.297 -20.719 2.068 1 89.5 232 TYR A N 1
ATOM 1785 C CA . TYR A 1 232 ? 17.125 -20.156 2.732 1 89.5 232 TYR A CA 1
ATOM 1786 C C . TYR A 1 232 ? 15.945 -21.109 2.672 1 89.5 232 TYR A C 1
ATOM 1788 O O . TYR A 1 232 ? 15.305 -21.375 3.688 1 89.5 232 TYR A O 1
ATOM 1796 N N . PHE A 1 233 ? 15.633 -21.656 1.593 1 89.31 233 PHE A N 1
ATOM 1797 C CA . PHE A 1 233 ? 14.461 -22.5 1.391 1 89.31 233 PHE A CA 1
ATOM 1798 C C . PHE A 1 233 ? 14.602 -23.812 2.139 1 89.31 233 PHE A C 1
ATOM 1800 O O . PHE A 1 233 ? 13.633 -24.312 2.713 1 89.31 233 PHE A O 1
ATOM 1807 N N . LYS A 1 234 ? 15.758 -24.297 2.131 1 86.5 234 LYS A N 1
ATOM 1808 C CA . LYS A 1 234 ? 16.016 -25.516 2.877 1 86.5 234 LYS A CA 1
ATOM 1809 C C . LYS A 1 234 ? 15.773 -25.312 4.371 1 86.5 234 LYS A C 1
ATOM 1811 O O . LYS A 1 234 ? 15.273 -26.203 5.055 1 86.5 234 LYS A O 1
ATOM 1816 N N . MET A 1 235 ? 16.031 -24.188 4.82 1 83.94 235 MET A N 1
ATOM 1817 C CA . MET A 1 235 ? 15.977 -23.922 6.254 1 83.94 235 MET A CA 1
ATOM 1818 C C . MET A 1 235 ? 14.578 -23.484 6.676 1 83.94 235 MET A C 1
ATOM 1820 O O . MET A 1 235 ? 14.141 -23.797 7.789 1 83.94 235 MET A O 1
ATOM 1824 N N . HIS A 1 236 ? 13.828 -22.859 5.84 1 79.56 236 HIS A N 1
ATOM 1825 C CA . HIS A 1 236 ? 12.625 -22.188 6.309 1 79.56 236 HIS A CA 1
ATOM 1826 C C . HIS A 1 236 ? 11.383 -22.734 5.617 1 79.56 236 HIS A C 1
ATOM 1828 O O . HIS A 1 236 ? 10.258 -22.391 5.984 1 79.56 236 HIS A O 1
ATOM 1834 N N . HIS A 1 237 ? 11.539 -23.516 4.719 1 71.5 237 HIS A N 1
ATOM 1835 C CA . HIS A 1 237 ? 10.391 -24.078 4.02 1 71.5 237 HIS A CA 1
ATOM 1836 C C . HIS A 1 237 ? 10.562 -25.578 3.791 1 71.5 237 HIS A C 1
ATOM 1838 O O . HIS A 1 237 ? 10.633 -26.031 2.646 1 71.5 237 HIS A O 1
ATOM 1844 N N . LYS A 1 238 ? 10.625 -26.281 4.93 1 60.31 238 LYS A N 1
ATOM 1845 C CA . LYS A 1 238 ? 10.781 -27.734 4.898 1 60.31 238 LYS A CA 1
ATOM 1846 C C . LYS A 1 238 ? 9.422 -28.422 4.824 1 60.31 238 LYS A C 1
ATOM 1848 O O . LYS A 1 238 ? 8.43 -27.922 5.363 1 60.31 238 LYS A O 1
ATOM 1853 N N . MET B 1 1 ? -83.25 -23.141 -55.75 1 17.92 1 MET B N 1
ATOM 1854 C CA . MET B 1 1 ? -82.312 -23.141 -56.844 1 17.92 1 MET B CA 1
ATOM 1855 C C . MET B 1 1 ? -80.938 -22.75 -56.375 1 17.92 1 MET B C 1
ATOM 1857 O O . MET B 1 1 ? -80.75 -22.266 -55.25 1 17.92 1 MET B O 1
ATOM 1861 N N . SER B 1 2 ? -80.125 -21.812 -57.281 1 17.11 2 SER B N 1
ATOM 1862 C CA . SER B 1 2 ? -78.938 -22.094 -58.094 1 17.11 2 SER B CA 1
ATOM 1863 C C . SER B 1 2 ? -77.625 -21.688 -57.344 1 17.11 2 SER B C 1
ATOM 1865 O O . SER B 1 2 ? -77.688 -20.969 -56.344 1 17.11 2 SER B O 1
ATOM 1867 N N . SER B 1 3 ? -76.625 -21 -58.125 1 17.89 3 SER B N 1
ATOM 1868 C CA . SER B 1 3 ? -75.312 -21.234 -58.719 1 17.89 3 SER B CA 1
ATOM 1869 C C . SER B 1 3 ? -74.25 -20.422 -58 1 17.89 3 SER B C 1
ATOM 1871 O O . SER B 1 3 ? -74.5 -19.312 -57.531 1 17.89 3 SER B O 1
ATOM 1873 N N . PHE B 1 4 ? -72.875 -20.906 -57.75 1 17.64 4 PHE B N 1
ATOM 1874 C CA . PHE B 1 4 ? -71.625 -21.031 -57.031 1 17.64 4 PHE B CA 1
ATOM 1875 C C . PHE B 1 4 ? -70.688 -19.938 -57.438 1 17.64 4 PHE B C 1
ATOM 1877 O O . PHE B 1 4 ? -69.688 -19.641 -56.75 1 17.64 4 PHE B O 1
ATOM 1884 N N . LYS B 1 5 ? -70.875 -19.25 -58.688 1 17.75 5 LYS B N 1
ATOM 1885 C CA . LYS B 1 5 ? -69.625 -19.188 -59.531 1 17.75 5 LYS B CA 1
ATOM 1886 C C . LYS B 1 5 ? -68.688 -18.109 -59.031 1 17.75 5 LYS B C 1
ATOM 1888 O O . LYS B 1 5 ? -69.062 -16.938 -58.938 1 17.75 5 LYS B O 1
ATOM 1893 N N . ARG B 1 6 ? -67.312 -18.297 -58.438 1 17.16 6 ARG B N 1
ATOM 1894 C CA . ARG B 1 6 ? -66.25 -17.766 -57.656 1 17.16 6 ARG B CA 1
ATOM 1895 C C . ARG B 1 6 ? -65.438 -16.75 -58.438 1 17.16 6 ARG B C 1
ATOM 1897 O O . ARG B 1 6 ? -64.625 -17.125 -59.281 1 17.16 6 ARG B O 1
ATOM 1904 N N . LYS B 1 7 ? -66 -15.648 -58.938 1 17.16 7 LYS B N 1
ATOM 1905 C CA . LYS B 1 7 ? -65.5 -15.039 -60.156 1 17.16 7 LYS B CA 1
ATOM 1906 C C . LYS B 1 7 ? -64.062 -14.469 -59.906 1 17.16 7 LYS B C 1
ATOM 1908 O O . LYS B 1 7 ? -63.938 -13.453 -59.25 1 17.16 7 LYS B O 1
ATOM 1913 N N . ARG B 1 8 ? -62.906 -15.242 -59.906 1 16.52 8 ARG B N 1
ATOM 1914 C CA . ARG B 1 8 ? -61.5 -15.094 -59.469 1 16.52 8 ARG B CA 1
ATOM 1915 C C . ARG B 1 8 ? -60.781 -14.023 -60.281 1 16.52 8 ARG B C 1
ATOM 1917 O O . ARG B 1 8 ? -59.969 -13.281 -59.719 1 16.52 8 ARG B O 1
ATOM 1924 N N . ALA B 1 9 ? -60.906 -13.945 -61.656 1 16 9 ALA B N 1
ATOM 1925 C CA . ALA B 1 9 ? -59.688 -14.141 -62.438 1 16 9 ALA B CA 1
ATOM 1926 C C . ALA B 1 9 ? -58.938 -12.82 -62.625 1 16 9 ALA B C 1
ATOM 1928 O O . ALA B 1 9 ? -57.75 -12.805 -62.844 1 16 9 ALA B O 1
ATOM 1929 N N . ASP B 1 10 ? -59.562 -11.641 -62.75 1 17.02 10 ASP B N 1
ATOM 1930 C CA . ASP B 1 10 ? -59.219 -11.047 -64 1 17.02 10 ASP B CA 1
ATOM 1931 C C . ASP B 1 10 ? -57.75 -10.57 -64.062 1 17.02 10 ASP B C 1
ATOM 1933 O O . ASP B 1 10 ? -57.219 -10.172 -63 1 17.02 10 ASP B O 1
ATOM 1937 N N . SER B 1 11 ? -57.094 -10.461 -65.25 1 17.64 11 SER B N 1
ATOM 1938 C CA . SER B 1 11 ? -55.875 -10.656 -66 1 17.64 11 SER B CA 1
ATOM 1939 C C . SER B 1 11 ? -54.906 -9.477 -65.812 1 17.64 11 SER B C 1
ATOM 1941 O O . SER B 1 11 ? -55.344 -8.398 -65.375 1 17.64 11 SER B O 1
ATOM 1943 N N . PRO B 1 12 ? -54.031 -9.211 -66.875 1 18.75 12 PRO B N 1
ATOM 1944 C CA . PRO B 1 12 ? -52.594 -9.164 -66.938 1 18.75 12 PRO B CA 1
ATOM 1945 C C . PRO B 1 12 ? -52.031 -7.742 -67.125 1 18.75 12 PRO B C 1
ATOM 1947 O O . PRO B 1 12 ? -50.875 -7.5 -66.812 1 18.75 12 PRO B O 1
ATOM 1950 N N . GLN B 1 13 ? -52.844 -6.586 -67.125 1 17.17 13 GLN B N 1
ATOM 1951 C CA . GLN B 1 13 ? -52.406 -5.871 -68.312 1 17.17 13 GLN B CA 1
ATOM 1952 C C . GLN B 1 13 ? -50.969 -5.387 -68.188 1 17.17 13 GLN B C 1
ATOM 1954 O O . GLN B 1 13 ? -50.469 -5.27 -67.062 1 17.17 13 GLN B O 1
ATOM 1959 N N . PRO B 1 14 ? -50.656 -4.164 -68.938 1 17.66 14 PRO B N 1
ATOM 1960 C CA . PRO B 1 14 ? -49.656 -3.957 -69.938 1 17.66 14 PRO B CA 1
ATOM 1961 C C . PRO B 1 14 ? -48.281 -3.545 -69.375 1 17.66 14 PRO B C 1
ATOM 1963 O O . PRO B 1 14 ? -48.156 -3.314 -68.188 1 17.66 14 PRO B O 1
ATOM 1966 N N . GLY B 1 15 ? -47.688 -2.484 -70 1 17.67 15 GLY B N 1
ATOM 1967 C CA . GLY B 1 15 ? -46.531 -2.33 -70.875 1 17.67 15 GLY B CA 1
ATOM 1968 C C . GLY B 1 15 ? -45.312 -1.771 -70.125 1 17.67 15 GLY B C 1
ATOM 1969 O O . GLY B 1 15 ? -44.188 -1.937 -70.625 1 17.67 15 GLY B O 1
ATOM 1970 N N . THR B 1 16 ? -45.5 -0.77 -69.312 1 18.94 16 THR B N 1
ATOM 1971 C CA . THR B 1 16 ? -44.75 0.446 -69.5 1 18.94 16 THR B CA 1
ATOM 1972 C C . THR B 1 16 ? -43.281 0.228 -69.188 1 18.94 16 THR B C 1
ATOM 1974 O O . THR B 1 16 ? -42.938 -0.593 -68.312 1 18.94 16 THR B O 1
ATOM 1977 N N . SER B 1 17 ? -42.344 1.059 -69.75 1 19.33 17 SER B N 1
ATOM 1978 C CA . SER B 1 17 ? -41 1.063 -70.25 1 19.33 17 SER B CA 1
ATOM 1979 C C . SER B 1 17 ? -39.969 1.001 -69.125 1 19.33 17 SER B C 1
ATOM 1981 O O . SER B 1 17 ? -40.281 1.354 -68 1 19.33 17 SER B O 1
ATOM 1983 N N . THR B 1 18 ? -38.75 0.499 -69.438 1 18.47 18 THR B N 1
ATOM 1984 C CA . THR B 1 18 ? -37.594 -0.258 -68.938 1 18.47 18 THR B CA 1
ATOM 1985 C C . THR B 1 18 ? -36.625 0.649 -68.188 1 18.47 18 THR B C 1
ATOM 1987 O O . THR B 1 18 ? -35.812 0.18 -67.375 1 18.47 18 THR B O 1
ATOM 1990 N N . GLY B 1 19 ? -36.562 1.99 -68.375 1 19.44 19 GLY B N 1
ATOM 1991 C CA . GLY B 1 19 ? -35.156 2.328 -68.625 1 19.44 19 GLY B CA 1
ATOM 1992 C C . GLY B 1 19 ? -34.312 2.164 -67.375 1 19.44 19 GLY B C 1
ATOM 1993 O O . GLY B 1 19 ? -34.812 2.217 -66.25 1 19.44 19 GLY B O 1
ATOM 1994 N N . ALA B 1 20 ? -32.938 1.683 -67.5 1 19.95 20 ALA B N 1
ATOM 1995 C CA . ALA B 1 20 ? -31.922 1.091 -66.625 1 19.95 20 ALA B CA 1
ATOM 1996 C C . ALA B 1 20 ? -31.266 2.145 -65.75 1 19.95 20 ALA B C 1
ATOM 1998 O O . ALA B 1 20 ? -30.359 1.838 -65 1 19.95 20 ALA B O 1
ATOM 1999 N N . THR B 1 21 ? -31.859 3.254 -65.5 1 19.88 21 THR B N 1
ATOM 2000 C CA . THR B 1 21 ? -30.844 4.242 -65.125 1 19.88 21 THR B CA 1
ATOM 2001 C C . THR B 1 21 ? -29.984 3.756 -63.969 1 19.88 21 THR B C 1
ATOM 2003 O O . THR B 1 21 ? -30.453 2.977 -63.125 1 19.88 21 THR B O 1
ATOM 2006 N N . ASN B 1 22 ? -28.625 4.168 -64 1 19.39 22 ASN B N 1
ATOM 2007 C CA . ASN B 1 22 ? -27.297 3.807 -63.5 1 19.39 22 ASN B CA 1
ATOM 2008 C C . ASN B 1 22 ? -27.25 3.811 -62 1 19.39 22 ASN B C 1
ATOM 2010 O O . ASN B 1 22 ? -28.203 4.242 -61.344 1 19.39 22 ASN B O 1
ATOM 2014 N N . GLY B 1 23 ? -26.125 4.426 -61.5 1 20.52 23 GLY B N 1
ATOM 2015 C CA . GLY B 1 23 ? -25 4.105 -60.625 1 20.52 23 GLY B CA 1
ATOM 2016 C C . GLY B 1 23 ? -25.25 4.43 -59.156 1 20.52 23 GLY B C 1
ATOM 2017 O O . GLY B 1 23 ? -25.391 5.598 -58.812 1 20.52 23 GLY B O 1
ATOM 2018 N N . HIS B 1 24 ? -26.125 3.852 -58.594 1 22.56 24 HIS B N 1
ATOM 2019 C CA . HIS B 1 24 ? -26.422 4.215 -57.219 1 22.56 24 HIS B CA 1
ATOM 2020 C C . HIS B 1 24 ? -25.172 4.184 -56.344 1 22.56 24 HIS B C 1
ATOM 2022 O O . HIS B 1 24 ? -24.516 3.148 -56.25 1 22.56 24 HIS B O 1
ATOM 2028 N N . GLY B 1 25 ? -24.406 5.285 -56.5 1 23.41 25 GLY B N 1
ATOM 2029 C CA . GLY B 1 25 ? -23.25 5.418 -55.625 1 23.41 25 GLY B CA 1
ATOM 2030 C C . GLY B 1 25 ? -23.516 4.992 -54.188 1 23.41 25 GLY B C 1
ATOM 2031 O O . GLY B 1 25 ? -24.516 5.406 -53.594 1 23.41 25 GLY B O 1
ATOM 2032 N N . ASP B 1 26 ? -23.328 3.691 -53.969 1 24.61 26 ASP B N 1
ATOM 2033 C CA . ASP B 1 26 ? -23.438 3.072 -52.656 1 24.61 26 ASP B CA 1
ATOM 2034 C C . ASP B 1 26 ? -22.797 3.951 -51.562 1 24.61 26 ASP B C 1
ATOM 2036 O O . ASP B 1 26 ? -21.578 4.176 -51.594 1 24.61 26 ASP B O 1
ATOM 2040 N N . GLY B 1 27 ? -23.391 5.152 -51.469 1 24.62 27 GLY B N 1
ATOM 2041 C CA . GLY B 1 27 ? -22.844 5.824 -50.281 1 24.62 27 GLY B CA 1
ATOM 2042 C C . GLY B 1 27 ? -22.672 4.902 -49.094 1 24.62 27 GLY B C 1
ATOM 2043 O O . GLY B 1 27 ? -23.656 4.461 -48.5 1 24.62 27 GLY B O 1
ATOM 2044 N N . ARG B 1 28 ? -21.734 3.912 -49.281 1 25.88 28 ARG B N 1
ATOM 2045 C CA . ARG B 1 28 ? -21.5 3.127 -48.094 1 25.88 28 ARG B CA 1
ATOM 2046 C C . ARG B 1 28 ? -21.516 4.012 -46.844 1 25.88 28 ARG B C 1
ATOM 2048 O O . ARG B 1 28 ? -20.906 5.086 -46.844 1 25.88 28 ARG B O 1
ATOM 2055 N N . PRO B 1 29 ? -22.688 3.977 -46.219 1 27.27 29 PRO B N 1
ATOM 2056 C CA . PRO B 1 29 ? -22.531 4.695 -44.969 1 27.27 29 PRO B CA 1
ATOM 2057 C C . PRO B 1 29 ? -21.188 4.414 -44.281 1 27.27 29 PRO B C 1
ATOM 2059 O O . PRO B 1 29 ? -20.672 3.295 -44.375 1 27.27 29 PRO B O 1
ATOM 2062 N N . ARG B 1 30 ? -20.234 5.398 -44.344 1 24.36 30 ARG B N 1
ATOM 2063 C CA . ARG B 1 30 ? -19.047 5.27 -43.531 1 24.36 30 ARG B CA 1
ATOM 2064 C C . ARG B 1 30 ? -19.391 4.68 -42.156 1 24.36 30 ARG B C 1
ATOM 2066 O O . ARG B 1 30 ? -20.219 5.234 -41.438 1 24.36 30 ARG B O 1
ATOM 2073 N N . SER B 1 31 ? -19.609 3.342 -42.156 1 25.83 31 SER B N 1
ATOM 2074 C CA . SER B 1 31 ? -19.625 2.746 -40.844 1 25.83 31 SER B CA 1
ATOM 2075 C C . SER B 1 31 ? -18.641 3.439 -39.906 1 25.83 31 SER B C 1
ATOM 2077 O O . SER B 1 31 ? -17.438 3.496 -40.188 1 25.83 31 SER B O 1
ATOM 2079 N N . GLU B 1 32 ? -19.047 4.59 -39.438 1 28.17 32 GLU B N 1
ATOM 2080 C CA . GLU B 1 32 ? -18.219 5.094 -38.344 1 28.17 32 GLU B CA 1
ATOM 2081 C C . GLU B 1 32 ? -17.719 3.953 -37.469 1 28.17 32 GLU B C 1
ATOM 2083 O O . GLU B 1 32 ? -18.5 3.166 -36.938 1 28.17 32 GLU B O 1
ATOM 2088 N N . CYS B 1 33 ? -16.75 3.215 -37.969 1 25.53 33 CYS B N 1
ATOM 2089 C CA . CYS B 1 33 ? -15.984 2.43 -37 1 25.53 33 CYS B CA 1
ATOM 2090 C C . CYS B 1 33 ? -15.93 3.133 -35.656 1 25.53 33 CYS B C 1
ATOM 2092 O O . CYS B 1 33 ? -15.281 4.172 -35.531 1 25.53 33 CYS B O 1
ATOM 2094 N N . ALA B 1 34 ? -17.156 3.395 -35.156 1 26.73 34 ALA B N 1
ATOM 2095 C CA . ALA B 1 34 ? -16.953 3.633 -33.719 1 26.73 34 ALA B CA 1
ATOM 2096 C C . ALA B 1 34 ? -15.844 2.732 -33.188 1 26.73 34 ALA B C 1
ATOM 2098 O O . ALA B 1 34 ? -16.031 1.52 -33.062 1 26.73 34 ALA B O 1
ATOM 2099 N N . GLY B 1 35 ? -14.688 2.773 -33.812 1 27.22 35 GLY B N 1
ATOM 2100 C CA . GLY B 1 35 ? -13.609 2.152 -33.062 1 27.22 35 GLY B CA 1
ATOM 2101 C C . GLY B 1 35 ? -13.883 2.076 -31.578 1 27.22 35 GLY B C 1
ATOM 2102 O O . GLY B 1 35 ? -14.266 3.07 -30.969 1 27.22 35 GLY B O 1
ATOM 2103 N N . ASP B 1 36 ? -14.633 1.026 -31.25 1 31.45 36 ASP B N 1
ATOM 2104 C CA . ASP B 1 36 ? -14.594 0.726 -29.812 1 31.45 36 ASP B CA 1
ATOM 2105 C C . ASP B 1 36 ? -13.281 1.189 -29.188 1 31.45 36 ASP B C 1
ATOM 2107 O O . ASP B 1 36 ? -12.25 0.532 -29.344 1 31.45 36 ASP B O 1
ATOM 2111 N N . HIS B 1 37 ? -12.891 2.355 -29.609 1 30.88 37 HIS B N 1
ATOM 2112 C CA . HIS B 1 37 ? -11.828 2.893 -28.766 1 30.88 37 HIS B CA 1
ATOM 2113 C C . HIS B 1 37 ? -12.008 2.443 -27.312 1 30.88 37 HIS B C 1
ATOM 2115 O O . HIS B 1 37 ? -12.984 2.822 -26.656 1 30.88 37 HIS B O 1
ATOM 2121 N N . ARG B 1 38 ? -11.836 1.263 -27.156 1 31.39 38 ARG B N 1
ATOM 2122 C CA . ARG B 1 38 ? -11.672 0.954 -25.734 1 31.39 38 ARG B CA 1
ATOM 2123 C C . ARG B 1 38 ? -11.203 2.18 -24.953 1 31.39 38 ARG B C 1
ATOM 2125 O O . ARG B 1 38 ? -10.172 2.766 -25.281 1 31.39 38 ARG B O 1
ATOM 2132 N N . ILE B 1 39 ? -11.992 3.102 -24.781 1 34.06 39 ILE B N 1
ATOM 2133 C CA . ILE B 1 39 ? -11.555 4.062 -23.781 1 34.06 39 ILE B CA 1
ATOM 2134 C C . ILE B 1 39 ? -10.484 3.428 -22.891 1 34.06 39 ILE B C 1
ATOM 2136 O O . ILE B 1 39 ? -10.727 2.396 -22.266 1 34.06 39 ILE B O 1
ATOM 2140 N N . TYR B 1 40 ? -9.352 3.152 -23.344 1 38.56 40 TYR B N 1
ATOM 2141 C CA . TYR B 1 40 ? -8.258 2.826 -22.438 1 38.56 40 TYR B CA 1
ATOM 2142 C C . TYR B 1 40 ? -8.609 3.189 -21 1 38.56 40 TYR B C 1
ATOM 2144 O O . TYR B 1 40 ? -8.789 4.367 -20.688 1 38.56 40 TYR B O 1
ATOM 2152 N N . THR B 1 41 ? -9.695 2.604 -20.438 1 46.47 41 THR B N 1
ATOM 2153 C CA . THR B 1 41 ? -10.094 2.674 -19.031 1 46.47 41 THR B CA 1
ATOM 2154 C C . THR B 1 41 ? -8.875 2.816 -18.141 1 46.47 41 THR B C 1
ATOM 2156 O O . THR B 1 41 ? -7.809 2.279 -18.438 1 46.47 41 THR B O 1
ATOM 2159 N N . SER B 1 42 ? -8.812 3.889 -17.453 1 61.38 42 SER B N 1
ATOM 2160 C CA . SER B 1 42 ? -7.883 4.32 -16.422 1 61.38 42 SER B CA 1
ATOM 2161 C C . SER B 1 42 ? -7.52 3.17 -15.492 1 61.38 42 SER B C 1
ATOM 2163 O O . SER B 1 42 ? -8.297 2.229 -15.32 1 61.38 42 SER B O 1
ATOM 2165 N N . ALA B 1 43 ? -6.23 2.943 -15.203 1 83.25 43 ALA B N 1
ATOM 2166 C CA . ALA B 1 43 ? -5.68 1.969 -14.258 1 83.25 43 ALA B CA 1
ATOM 2167 C C . ALA B 1 43 ? -6.527 1.888 -12.992 1 83.25 43 ALA B C 1
ATOM 2169 O O . ALA B 1 43 ? -7.262 2.824 -12.672 1 83.25 43 ALA B O 1
ATOM 2170 N N . ALA B 1 44 ? -6.66 0.676 -12.469 1 94.5 44 ALA B N 1
ATOM 2171 C CA . ALA B 1 44 ? -7.398 0.452 -11.227 1 94.5 44 ALA B CA 1
ATOM 2172 C C . ALA B 1 44 ? -7.152 1.583 -10.227 1 94.5 44 ALA B C 1
ATOM 2174 O O . ALA B 1 44 ? -6.016 2.023 -10.047 1 94.5 44 ALA B O 1
ATOM 2175 N N . GLN B 1 45 ? -8.234 2.123 -9.68 1 94.25 45 GLN B N 1
ATOM 2176 C CA . GLN B 1 45 ? -8.164 3.213 -8.711 1 94.25 45 GLN B CA 1
ATOM 2177 C C . GLN B 1 45 ? -9.016 2.916 -7.484 1 94.25 45 GLN B C 1
ATOM 2179 O O . GLN B 1 45 ? -10.133 2.416 -7.605 1 94.25 45 GLN B O 1
ATOM 2184 N N . VAL B 1 46 ? -8.523 3.205 -6.398 1 96.5 46 VAL B N 1
ATOM 2185 C CA . VAL B 1 46 ? -9.281 3.025 -5.164 1 96.5 46 VAL B CA 1
ATOM 2186 C C . VAL B 1 46 ? -10.555 3.867 -5.215 1 96.5 46 VAL B C 1
ATOM 2188 O O . VAL B 1 46 ? -10.523 5.031 -5.613 1 96.5 46 VAL B O 1
ATOM 2191 N N . GLY B 1 47 ? -11.688 3.279 -4.844 1 95.5 47 GLY B N 1
ATOM 2192 C CA . GLY B 1 47 ? -12.984 3.939 -4.848 1 95.5 47 GLY B CA 1
ATOM 2193 C C . GLY B 1 47 ? -13.75 3.73 -6.137 1 95.5 47 GLY B C 1
ATOM 2194 O O . GLY B 1 47 ? -14.914 4.125 -6.242 1 95.5 47 GLY B O 1
ATOM 2195 N N . LYS B 1 48 ? -13.148 3.109 -7.121 1 95.94 48 LYS B N 1
ATOM 2196 C CA . LYS B 1 48 ? -13.758 2.863 -8.422 1 95.94 48 LYS B CA 1
ATOM 2197 C C . LYS B 1 48 ? -13.93 1.367 -8.672 1 95.94 48 LYS B C 1
ATOM 2199 O O . LYS B 1 48 ? -13.328 0.542 -7.984 1 95.94 48 LYS B O 1
ATOM 2204 N N . PRO B 1 49 ? -14.781 0.984 -9.609 1 97.5 49 PRO B N 1
ATOM 2205 C CA . PRO B 1 49 ? -14.938 -0.434 -9.938 1 97.5 49 PRO B CA 1
ATOM 2206 C C . PRO B 1 49 ? -13.633 -1.076 -10.406 1 97.5 49 PRO B C 1
ATOM 2208 O O . PRO B 1 49 ? -12.867 -0.458 -11.156 1 97.5 49 PRO B O 1
ATOM 2211 N N . ALA B 1 50 ? -13.414 -2.242 -9.938 1 98.38 50 ALA B N 1
ATOM 2212 C CA . ALA B 1 50 ? -12.234 -2.99 -10.375 1 98.38 50 ALA B CA 1
ATOM 2213 C C . ALA B 1 50 ? -12.352 -3.389 -11.844 1 98.38 50 ALA B C 1
ATOM 2215 O O . ALA B 1 50 ? -13.422 -3.797 -12.297 1 98.38 50 ALA B O 1
ATOM 2216 N N . PRO B 1 51 ? -11.258 -3.254 -12.602 1 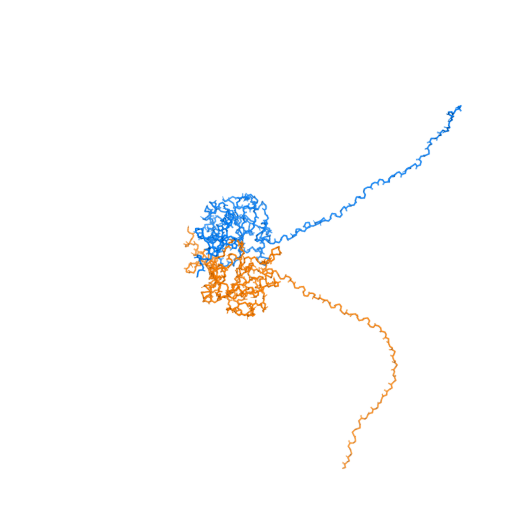98.38 51 PRO B N 1
ATOM 2217 C CA . PRO B 1 51 ? -11.297 -3.797 -13.961 1 98.38 51 PRO B CA 1
ATOM 2218 C C . PRO B 1 51 ? -11.672 -5.277 -13.992 1 98.38 51 PRO B C 1
ATOM 2220 O O . PRO B 1 51 ? -11.125 -6.074 -13.227 1 98.38 51 PRO B O 1
ATOM 2223 N N . ALA B 1 52 ? -12.508 -5.609 -14.844 1 97.94 52 ALA B N 1
ATOM 2224 C CA . ALA B 1 52 ? -12.984 -6.988 -14.938 1 97.94 52 ALA B CA 1
ATOM 2225 C C . ALA B 1 52 ? -12.008 -7.848 -15.742 1 97.94 52 ALA B C 1
ATOM 2227 O O . ALA B 1 52 ? -11.219 -7.328 -16.531 1 97.94 52 ALA B O 1
ATOM 2228 N N . PHE B 1 53 ? -11.938 -9.102 -15.461 1 98.19 53 PHE B N 1
ATOM 2229 C CA . PHE B 1 53 ? -11.32 -10.117 -16.312 1 98.19 53 PHE B CA 1
ATOM 2230 C C . PHE B 1 53 ? -12.133 -11.406 -16.297 1 98.19 53 PHE B C 1
ATOM 2232 O O . PHE B 1 53 ? -12.719 -11.766 -15.273 1 98.19 53 PHE B O 1
ATOM 2239 N N . ASP B 1 54 ? -12.156 -12.039 -17.453 1 97.81 54 ASP B N 1
ATOM 2240 C CA . ASP B 1 54 ? -13 -13.211 -17.641 1 97.81 54 ASP B CA 1
ATOM 2241 C C . ASP B 1 54 ? -12.203 -14.367 -18.234 1 97.81 54 ASP B C 1
ATOM 2243 O O . ASP B 1 54 ? -11.367 -14.164 -19.109 1 97.81 54 ASP B O 1
ATOM 2247 N N . ASP B 1 55 ? -12.531 -15.562 -17.656 1 97.94 55 ASP B N 1
ATOM 2248 C CA . ASP B 1 55 ? -12.031 -16.812 -18.203 1 97.94 55 ASP B CA 1
ATOM 2249 C C . ASP B 1 55 ? -10.508 -16.812 -18.297 1 97.94 55 ASP B C 1
ATOM 2251 O O . ASP B 1 55 ? -9.938 -17.156 -19.328 1 97.94 55 ASP B O 1
ATOM 2255 N N . VAL B 1 56 ? -9.922 -16.391 -17.281 1 98.62 56 VAL B N 1
ATOM 2256 C CA . VAL B 1 56 ? -8.461 -16.391 -17.203 1 98.62 56 VAL B CA 1
ATOM 2257 C C . VAL B 1 56 ? -7.961 -17.781 -16.828 1 98.62 56 VAL B C 1
ATOM 2259 O O . VAL B 1 56 ? -8.383 -18.344 -15.812 1 98.62 56 VAL B O 1
ATOM 2262 N N . PRO B 1 57 ? -7.078 -18.375 -17.656 1 98.75 57 PRO B N 1
ATOM 2263 C CA . PRO B 1 57 ? -6.516 -19.672 -17.266 1 98.75 57 PRO B CA 1
ATOM 2264 C C . PRO B 1 57 ? -5.797 -19.625 -15.914 1 98.75 57 PRO B C 1
ATOM 2266 O O . PRO B 1 57 ? -5.094 -18.656 -15.625 1 98.75 57 PRO B O 1
ATOM 2269 N N . ALA B 1 58 ? -6.02 -20.672 -15.125 1 98.75 58 ALA B N 1
ATOM 2270 C CA . ALA B 1 58 ? -5.438 -20.703 -13.789 1 98.75 58 ALA B CA 1
ATOM 2271 C C . ALA B 1 58 ? -5.141 -22.125 -13.336 1 98.75 58 ALA B C 1
ATOM 2273 O O . ALA B 1 58 ? -5.582 -23.094 -13.977 1 98.75 58 ALA B O 1
ATOM 2274 N N . VAL B 1 59 ? -4.281 -22.203 -12.398 1 98.56 59 VAL B N 1
ATOM 2275 C CA . VAL B 1 59 ? -4.125 -23.438 -11.625 1 98.56 59 VAL B CA 1
ATOM 2276 C C . VAL B 1 59 ? -4.855 -23.312 -10.297 1 98.56 59 VAL B C 1
ATOM 2278 O O . VAL B 1 59 ? -4.566 -22.406 -9.508 1 98.56 59 VAL B O 1
ATOM 2281 N N . VAL B 1 60 ? -5.844 -24.172 -10.062 1 97.88 60 VAL B N 1
ATOM 2282 C CA . VAL B 1 60 ? -6.617 -24.234 -8.82 1 97.88 60 VAL B CA 1
ATOM 2283 C C . VAL B 1 60 ? -6.543 -25.625 -8.227 1 97.88 60 VAL B C 1
ATOM 2285 O O . VAL B 1 60 ? -7.051 -26.594 -8.82 1 97.88 60 VAL B O 1
ATOM 2288 N N . ASN B 1 61 ? -5.898 -25.672 -7.055 1 95.44 61 ASN B N 1
ATOM 2289 C CA . ASN B 1 61 ? -5.734 -26.953 -6.398 1 95.44 61 ASN B CA 1
ATOM 2290 C C . ASN B 1 61 ? -5.121 -27.984 -7.34 1 95.44 61 ASN B C 1
ATOM 2292 O O . ASN B 1 61 ? -5.625 -29.109 -7.461 1 95.44 61 ASN B O 1
ATOM 2296 N N . GLY B 1 62 ? -4.195 -27.578 -8.117 1 95.31 62 GLY B N 1
ATOM 2297 C CA . GLY B 1 62 ? -3.391 -28.484 -8.93 1 95.31 62 GLY B CA 1
ATOM 2298 C C . GLY B 1 62 ? -4.02 -28.812 -10.273 1 95.31 62 GLY B C 1
ATOM 2299 O O . GLY B 1 62 ? -3.477 -29.594 -11.047 1 95.31 62 GLY B O 1
ATOM 2300 N N . VAL B 1 63 ? -5.145 -28.203 -10.617 1 96.81 63 VAL B N 1
ATOM 2301 C CA . VAL B 1 63 ? -5.793 -28.5 -11.891 1 96.81 63 VAL B CA 1
ATOM 2302 C C . VAL B 1 63 ? -6.043 -27.203 -12.648 1 96.81 63 VAL B C 1
ATOM 2304 O O . VAL B 1 63 ? -6.117 -26.125 -12.055 1 96.81 63 VAL B O 1
ATOM 2307 N N . PHE B 1 64 ? -6.102 -27.312 -13.938 1 97.88 64 PHE B N 1
ATOM 2308 C CA . PHE B 1 64 ? -6.375 -26.156 -14.781 1 97.88 64 PHE B CA 1
ATOM 2309 C C . PHE B 1 64 ? -7.848 -25.766 -14.703 1 97.88 64 PHE B C 1
ATOM 2311 O O . PHE B 1 64 ? -8.727 -26.609 -14.844 1 97.88 64 PHE B O 1
ATOM 2318 N N . LYS B 1 65 ? -8.148 -24.516 -14.445 1 98.12 65 LYS B N 1
ATOM 2319 C CA . LYS B 1 65 ? -9.484 -23.938 -14.422 1 98.12 65 LYS B CA 1
ATOM 2320 C C . LYS B 1 65 ? -9.477 -22.5 -14.945 1 98.12 65 LYS B C 1
ATOM 2322 O O . LYS B 1 65 ? -8.484 -21.797 -14.797 1 98.12 65 LYS B O 1
ATOM 2327 N N . ASP B 1 66 ? -10.555 -22.188 -15.562 1 98.44 66 ASP B N 1
ATOM 2328 C CA . ASP B 1 66 ? -10.734 -20.781 -15.906 1 98.44 66 ASP B CA 1
ATOM 2329 C C . ASP B 1 66 ? -11.367 -20 -14.75 1 98.44 66 ASP B C 1
ATOM 2331 O O . ASP B 1 66 ? -12.281 -20.5 -14.094 1 98.44 66 ASP B O 1
ATOM 2335 N N . VAL B 1 67 ? -10.859 -18.828 -14.523 1 98.44 67 VAL B N 1
ATOM 2336 C CA . VAL B 1 67 ? -11.328 -18.016 -13.398 1 98.44 67 VAL B CA 1
ATOM 2337 C C . VAL B 1 67 ? -11.789 -16.656 -13.898 1 98.44 67 VAL B C 1
ATOM 2339 O O . VAL B 1 67 ? -11.133 -16.047 -14.75 1 98.44 67 VAL B O 1
ATOM 2342 N N . SER B 1 68 ? -12.883 -16.219 -13.461 1 98.69 68 SER B N 1
ATOM 2343 C CA . SER B 1 68 ? -13.422 -14.891 -13.734 1 98.69 68 SER B CA 1
ATOM 2344 C C . SER B 1 68 ? -13.664 -14.117 -12.445 1 98.69 68 SER B C 1
ATOM 2346 O O . SER B 1 68 ? -14.148 -14.68 -11.461 1 98.69 68 SER B O 1
ATOM 2348 N N . LEU B 1 69 ? -13.359 -12.797 -12.469 1 98.44 69 LEU B N 1
ATOM 2349 C CA . LEU B 1 69 ? -13.508 -11.969 -11.273 1 98.44 69 LEU B CA 1
ATOM 2350 C C . LEU B 1 69 ? -14.961 -11.953 -10.805 1 98.44 69 LEU B C 1
ATOM 2352 O O . LEU B 1 69 ? -15.234 -11.961 -9.602 1 98.44 69 LEU B O 1
ATOM 2356 N N . LYS B 1 70 ? -15.836 -11.906 -11.711 1 97.75 70 LYS B N 1
ATOM 2357 C CA . LYS B 1 70 ? -17.25 -11.75 -11.406 1 97.75 70 LYS B CA 1
ATOM 2358 C C . LYS B 1 70 ? -17.781 -12.914 -10.57 1 97.75 70 LYS B C 1
ATOM 2360 O O . LYS B 1 70 ? -18.812 -12.797 -9.906 1 97.75 70 LYS B O 1
ATOM 2365 N N . THR B 1 71 ? -17.172 -14.086 -10.656 1 97.62 71 THR B N 1
ATOM 2366 C CA . THR B 1 71 ? -17.594 -15.258 -9.906 1 97.62 71 THR B CA 1
ATOM 2367 C C . THR B 1 71 ? -17.422 -15.031 -8.406 1 97.62 71 THR B C 1
ATOM 2369 O O . THR B 1 71 ? -17.953 -15.797 -7.594 1 97.62 71 THR B O 1
ATOM 2372 N N . TYR B 1 72 ? -16.719 -13.992 -8.047 1 97.88 72 TYR B N 1
ATOM 2373 C CA . TYR B 1 72 ? -16.438 -13.734 -6.645 1 97.88 72 TYR B CA 1
ATOM 2374 C C . TYR B 1 72 ? -17.281 -12.586 -6.113 1 97.88 72 TYR B C 1
ATOM 2376 O O . TYR B 1 72 ? -17.062 -12.125 -4.988 1 97.88 72 TYR B O 1
ATOM 2384 N N . TYR B 1 73 ? -18.172 -12.07 -6.906 1 96.62 73 TYR B N 1
ATOM 2385 C CA . TYR B 1 73 ? -19.078 -11.039 -6.398 1 96.62 73 TYR B CA 1
ATOM 2386 C C . TYR B 1 73 ? -19.734 -11.484 -5.102 1 96.62 73 TYR B C 1
ATOM 2388 O O . TYR B 1 73 ? -20.109 -12.648 -4.953 1 96.62 73 TYR B O 1
ATOM 2396 N N . GLY B 1 74 ? -19.906 -10.539 -4.152 1 97.94 74 GLY B N 1
ATOM 2397 C CA . GLY B 1 74 ? -20.469 -10.867 -2.85 1 97.94 74 GLY B CA 1
ATOM 2398 C C . GLY B 1 74 ? -19.391 -11.18 -1.814 1 97.94 74 GLY B C 1
ATOM 2399 O O . GLY B 1 74 ? -19.688 -11.289 -0.624 1 97.94 74 GLY B O 1
ATOM 2400 N N . LYS B 1 75 ? -18.172 -11.297 -2.301 1 98.62 75 LYS B N 1
ATOM 2401 C CA . LYS B 1 75 ? -17.031 -11.531 -1.426 1 98.62 75 LYS B CA 1
ATOM 2402 C C . LYS B 1 75 ? -15.961 -10.453 -1.611 1 98.62 75 LYS B C 1
ATOM 2404 O O . LYS B 1 75 ? -15.961 -9.742 -2.617 1 98.62 75 LYS B O 1
ATOM 2409 N N . TYR B 1 76 ? -15.172 -10.289 -0.594 1 98.81 76 TYR B N 1
ATOM 2410 C CA . TYR B 1 76 ? -13.93 -9.555 -0.818 1 98.81 76 TYR B CA 1
ATOM 2411 C C . TYR B 1 76 ? -12.945 -10.391 -1.632 1 98.81 76 TYR B C 1
ATOM 2413 O O . TYR B 1 76 ? -12.922 -11.617 -1.52 1 98.81 76 TYR B O 1
ATOM 2421 N N . VAL B 1 77 ? -12.172 -9.719 -2.471 1 98.94 77 VAL B N 1
ATOM 2422 C CA . VAL B 1 77 ? -11.133 -10.367 -3.258 1 98.94 77 VAL B CA 1
ATOM 2423 C C . VAL B 1 77 ? -9.805 -9.641 -3.062 1 98.94 77 VAL B C 1
ATOM 2425 O O . VAL B 1 77 ? -9.75 -8.406 -3.137 1 98.94 77 VAL B O 1
ATOM 2428 N N . ILE B 1 78 ? -8.797 -10.344 -2.748 1 98.94 78 ILE B N 1
ATOM 2429 C CA . ILE B 1 78 ? -7.43 -9.828 -2.736 1 98.94 78 ILE B CA 1
ATOM 2430 C C . ILE B 1 78 ? -6.676 -10.328 -3.967 1 98.94 78 ILE B C 1
ATOM 2432 O O . ILE B 1 78 ? -6.535 -11.539 -4.164 1 98.94 78 ILE B O 1
ATOM 2436 N N . LEU B 1 79 ? -6.266 -9.43 -4.785 1 98.94 79 LEU B N 1
ATOM 2437 C CA . LEU B 1 79 ? -5.434 -9.75 -5.938 1 98.94 79 LEU B CA 1
ATOM 2438 C C . LEU B 1 79 ? -3.959 -9.531 -5.625 1 98.94 79 LEU B C 1
ATOM 2440 O O . LEU B 1 79 ? -3.557 -8.43 -5.242 1 98.94 79 LEU B O 1
ATOM 2444 N N . LEU B 1 80 ? -3.174 -10.578 -5.812 1 98.75 80 LEU B N 1
ATOM 2445 C CA . LEU B 1 80 ? -1.729 -10.523 -5.609 1 98.75 80 LEU B CA 1
ATOM 2446 C C . LEU B 1 80 ? -0.99 -10.594 -6.941 1 98.75 80 LEU B C 1
ATOM 2448 O O . LEU B 1 80 ? -0.76 -11.688 -7.465 1 98.75 80 LEU B O 1
ATOM 2452 N N . PHE B 1 81 ? -0.575 -9.461 -7.414 1 98.62 81 PHE B N 1
ATOM 2453 C CA . PHE B 1 81 ? 0.263 -9.453 -8.609 1 98.62 81 PHE B CA 1
ATOM 2454 C C . PHE B 1 81 ? 1.727 -9.672 -8.242 1 98.62 81 PHE B C 1
ATOM 2456 O O . PHE B 1 81 ? 2.217 -9.117 -7.258 1 98.62 81 PHE B O 1
ATOM 2463 N N . TYR B 1 82 ? 2.367 -10.508 -9.023 1 98 82 TYR B N 1
ATOM 2464 C CA . TYR B 1 82 ? 3.797 -10.727 -8.836 1 98 82 TYR B CA 1
ATOM 2465 C C . TYR B 1 82 ? 4.5 -10.898 -10.172 1 98 82 TYR B C 1
ATOM 2467 O O . TYR B 1 82 ? 3.861 -11.211 -11.18 1 98 82 TYR B O 1
ATOM 2475 N N . PRO B 1 83 ? 5.766 -10.672 -10.25 1 96.25 83 PRO B N 1
ATOM 2476 C CA . PRO B 1 83 ? 6.441 -10.578 -11.547 1 96.25 83 PRO B CA 1
ATOM 2477 C C . PRO B 1 83 ? 6.453 -11.906 -12.305 1 96.25 83 PRO B C 1
ATOM 2479 O O . PRO B 1 83 ? 5.887 -12 -13.398 1 96.25 83 PRO B O 1
ATOM 2482 N N . GLN B 1 84 ? 7.141 -12.93 -11.664 1 96.5 84 GLN B N 1
ATOM 2483 C CA . GLN B 1 84 ? 7.316 -14.18 -12.391 1 96.5 84 GLN B CA 1
ATOM 2484 C C . GLN B 1 84 ? 7.473 -15.359 -11.438 1 96.5 84 GLN B C 1
ATOM 2486 O O . GLN B 1 84 ? 7.805 -15.18 -10.266 1 96.5 84 GLN B O 1
ATOM 2491 N N . ASP B 1 85 ? 7.234 -16.531 -11.984 1 97.12 85 ASP B N 1
ATOM 2492 C CA . ASP B 1 85 ? 7.438 -17.781 -11.25 1 97.12 85 ASP B CA 1
ATOM 2493 C C . ASP B 1 85 ? 8.922 -18.047 -11.016 1 97.12 85 ASP B C 1
ATOM 2495 O O . ASP B 1 85 ? 9.773 -17.531 -11.75 1 97.12 85 ASP B O 1
ATOM 2499 N N . PHE B 1 86 ? 9.188 -18.828 -9.914 1 92.94 86 PHE B N 1
ATOM 2500 C CA . PHE B 1 86 ? 10.508 -19.391 -9.633 1 92.94 86 PHE B CA 1
ATOM 2501 C C . PHE B 1 86 ? 11.492 -18.281 -9.258 1 92.94 86 PHE B C 1
ATOM 2503 O O . PHE B 1 86 ? 12.695 -18.422 -9.469 1 92.94 86 PHE B O 1
ATOM 2510 N N . THR B 1 87 ? 10.883 -17.109 -8.898 1 90 87 THR B N 1
ATOM 2511 C CA . THR B 1 87 ? 11.742 -16.062 -8.352 1 90 87 THR B CA 1
ATOM 2512 C C . THR B 1 87 ? 11.977 -16.281 -6.855 1 90 87 THR B C 1
ATOM 2514 O O . THR B 1 87 ? 11.562 -17.312 -6.301 1 90 87 THR B O 1
ATOM 2517 N N . PHE B 1 88 ? 12.633 -15.406 -6.238 1 85.06 88 PHE B N 1
ATOM 2518 C CA . PHE B 1 88 ? 13.18 -15.688 -4.922 1 85.06 88 PHE B CA 1
ATOM 2519 C C . PHE B 1 88 ? 12.219 -15.258 -3.824 1 85.06 88 PHE B C 1
ATOM 2521 O O . PHE B 1 88 ? 11.984 -16 -2.871 1 85.06 88 PHE B O 1
ATOM 2528 N N . VAL B 1 89 ? 11.68 -14.062 -3.887 1 88.31 89 VAL B N 1
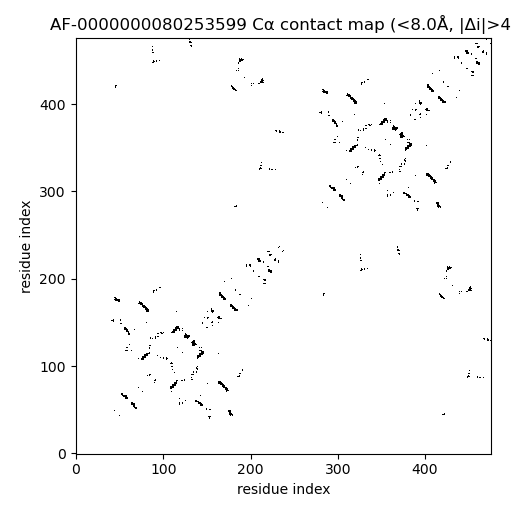ATOM 2529 C CA . VAL B 1 89 ? 10.789 -13.578 -2.842 1 88.31 89 VAL B CA 1
ATOM 2530 C C . VAL B 1 89 ? 9.398 -14.188 -3.023 1 88.31 89 VAL B C 1
ATOM 2532 O O . VAL B 1 89 ? 8.719 -14.5 -2.045 1 88.31 89 VAL B O 1
ATOM 2535 N N . GLU B 1 90 ? 9.047 -14.438 -4.199 1 92.69 90 GLU B N 1
ATOM 2536 C CA . GLU B 1 90 ? 7.652 -14.719 -4.539 1 92.69 90 GLU B CA 1
ATOM 2537 C C . GLU B 1 90 ? 7.184 -16.016 -3.9 1 92.69 90 GLU B C 1
ATOM 2539 O O . GLU B 1 90 ? 6.047 -16.109 -3.426 1 92.69 90 GLU B O 1
ATOM 2544 N N . PRO B 1 91 ? 7.977 -17.078 -3.965 1 94.19 91 PRO B N 1
ATOM 2545 C CA . PRO B 1 91 ? 7.461 -18.281 -3.322 1 94.19 91 PRO B CA 1
ATOM 2546 C C . PRO B 1 91 ? 7.164 -18.078 -1.839 1 94.19 91 PRO B C 1
ATOM 2548 O O . PRO B 1 91 ? 6.215 -18.672 -1.311 1 94.19 91 PRO B O 1
ATOM 2551 N N . THR B 1 92 ? 7.941 -17.266 -1.137 1 94 92 THR B N 1
ATOM 2552 C CA . THR B 1 92 ? 7.672 -17 0.273 1 94 92 THR B CA 1
ATOM 2553 C C . THR B 1 92 ? 6.32 -16.312 0.449 1 94 92 THR B C 1
ATOM 2555 O O . THR B 1 92 ? 5.582 -16.625 1.387 1 94 92 THR B O 1
ATOM 2558 N N . GLU B 1 93 ? 6.023 -15.406 -0.438 1 96.06 93 GLU B N 1
ATOM 2559 C CA . GLU B 1 93 ? 4.77 -14.656 -0.361 1 96.06 93 GLU B CA 1
ATOM 2560 C C . GLU B 1 93 ? 3.574 -15.562 -0.664 1 96.06 93 GLU B C 1
ATOM 2562 O O . GLU B 1 93 ? 2.592 -15.57 0.082 1 96.06 93 GLU B O 1
ATOM 2567 N N . ILE B 1 94 ? 3.615 -16.281 -1.781 1 97.44 94 ILE B N 1
ATOM 2568 C CA . ILE B 1 94 ? 2.502 -17.125 -2.199 1 97.44 94 ILE B CA 1
ATOM 2569 C C . ILE B 1 94 ? 2.238 -18.188 -1.137 1 97.44 94 ILE B C 1
ATOM 2571 O O . ILE B 1 94 ? 1.087 -18.438 -0.776 1 97.44 94 ILE B O 1
ATOM 2575 N N . ILE B 1 95 ? 3.291 -18.781 -0.612 1 96.88 95 ILE B N 1
ATOM 2576 C CA . ILE B 1 95 ? 3.16 -19.797 0.432 1 96.88 95 ILE B CA 1
ATOM 2577 C C . ILE B 1 95 ? 2.539 -19.172 1.681 1 96.88 95 ILE B C 1
ATOM 2579 O O . ILE B 1 95 ? 1.626 -19.734 2.279 1 96.88 95 ILE B O 1
ATOM 2583 N N . ALA B 1 96 ? 3.033 -17.969 2.051 1 97.25 96 ALA B N 1
ATOM 2584 C CA . ALA B 1 96 ? 2.523 -17.312 3.248 1 97.25 96 ALA B CA 1
ATOM 2585 C C . ALA B 1 96 ? 1.025 -17.031 3.129 1 97.25 96 ALA B C 1
ATOM 2587 O O . ALA B 1 96 ? 0.263 -17.297 4.059 1 97.25 96 ALA B O 1
ATOM 2588 N N . PHE B 1 97 ? 0.569 -16.5 2.037 1 98.38 97 PHE B N 1
ATOM 2589 C CA . PHE B 1 97 ? -0.848 -16.234 1.819 1 98.38 97 PHE B CA 1
ATOM 2590 C C . PHE B 1 97 ? -1.629 -17.531 1.703 1 98.38 97 PHE B C 1
ATOM 2592 O O . PHE B 1 97 ? -2.744 -17.641 2.217 1 98.38 97 PHE B O 1
ATOM 2599 N N . SER B 1 98 ? -1.064 -18.531 1.041 1 97.88 98 SER B N 1
ATOM 2600 C CA . SER B 1 98 ? -1.693 -19.828 0.885 1 97.88 98 SER B CA 1
ATOM 2601 C C . SER B 1 98 ? -1.949 -20.484 2.238 1 97.88 98 SER B C 1
ATOM 2603 O O . SER B 1 98 ? -3.029 -21.031 2.475 1 97.88 98 SER B O 1
ATOM 2605 N N . GLU B 1 99 ? -0.997 -20.484 3.115 1 97.19 99 GLU B N 1
ATOM 2606 C CA . GLU B 1 99 ? -1.098 -21.125 4.422 1 97.19 99 GLU B CA 1
ATOM 2607 C C . GLU B 1 99 ? -2.164 -20.453 5.285 1 97.19 99 GLU B C 1
ATOM 2609 O O . GLU B 1 99 ? -2.695 -21.078 6.211 1 97.19 99 GLU B O 1
ATOM 2614 N N . ARG B 1 100 ? -2.477 -19.25 4.922 1 97.94 100 ARG B N 1
ATOM 2615 C CA . ARG B 1 100 ? -3.477 -18.531 5.707 1 97.94 100 ARG B CA 1
ATOM 2616 C C . ARG B 1 100 ? -4.754 -18.312 4.902 1 97.94 100 ARG B C 1
ATOM 2618 O O . ARG B 1 100 ? -5.609 -17.516 5.281 1 97.94 100 ARG B O 1
ATOM 2625 N N . ALA B 1 101 ? -4.871 -19.031 3.859 1 98.12 101 ALA B N 1
ATOM 2626 C CA . ALA B 1 101 ? -6.027 -18.891 2.979 1 98.12 101 ALA B CA 1
ATOM 2627 C C . ALA B 1 101 ? -7.328 -19.156 3.729 1 98.12 101 ALA B C 1
ATOM 2629 O 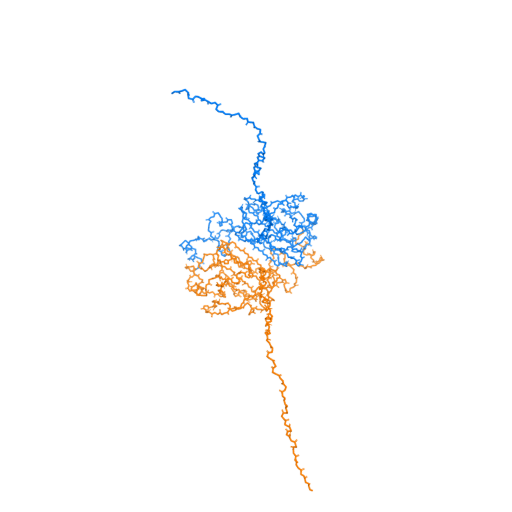O . ALA B 1 101 ? -8.336 -18.484 3.514 1 98.12 101 ALA B O 1
ATOM 2630 N N . ALA B 1 102 ? -7.375 -20.141 4.566 1 98.25 102 ALA B N 1
ATOM 2631 C CA . ALA B 1 102 ? -8.578 -20.484 5.32 1 98.25 102 ALA B CA 1
ATOM 2632 C C . ALA B 1 102 ? -9.016 -19.344 6.219 1 98.25 102 ALA B C 1
ATOM 2634 O O . ALA B 1 102 ? -10.219 -19.078 6.363 1 98.25 102 ALA B O 1
ATOM 2635 N N . GLU B 1 103 ? -8.062 -18.734 6.844 1 98.19 103 GLU B N 1
ATOM 2636 C CA . GLU B 1 103 ? -8.344 -17.578 7.691 1 98.19 103 GLU B CA 1
ATOM 2637 C C . GLU B 1 103 ? -9.062 -16.469 6.906 1 98.19 103 GLU B C 1
ATOM 2639 O O . GLU B 1 103 ? -10 -15.852 7.414 1 98.19 103 GLU B O 1
ATOM 2644 N N . PHE B 1 104 ? -8.648 -16.172 5.734 1 98.75 104 PHE B N 1
ATOM 2645 C CA . PHE B 1 104 ? -9.25 -15.141 4.895 1 98.75 104 PHE B CA 1
ATOM 2646 C C . PHE B 1 104 ? -10.633 -15.578 4.414 1 98.75 104 PHE B C 1
ATOM 2648 O O . PHE B 1 104 ? -11.547 -14.766 4.297 1 98.75 104 PHE B O 1
ATOM 2655 N N . ARG B 1 105 ? -10.773 -16.859 4.121 1 98.5 105 ARG B N 1
ATOM 2656 C CA . ARG B 1 105 ? -12.086 -17.359 3.734 1 98.5 105 ARG B CA 1
ATOM 2657 C C . ARG B 1 105 ? -13.078 -17.234 4.887 1 98.5 105 ARG B C 1
ATOM 2659 O O . ARG B 1 105 ? -14.266 -16.969 4.664 1 98.5 105 ARG B O 1
ATOM 2666 N N . ASP B 1 106 ? -12.602 -17.422 6.086 1 98.38 106 ASP B N 1
ATOM 2667 C CA . ASP B 1 106 ? -13.445 -17.203 7.258 1 98.38 106 ASP B CA 1
ATOM 2668 C C . ASP B 1 106 ? -13.906 -15.758 7.344 1 98.38 106 ASP B C 1
ATOM 2670 O O . ASP B 1 106 ? -14.93 -15.461 7.969 1 98.38 106 ASP B O 1
ATOM 2674 N N . LEU B 1 107 ? -13.156 -14.891 6.723 1 98.31 107 LEU B N 1
ATOM 2675 C CA . LEU B 1 107 ? -13.508 -13.484 6.645 1 98.31 107 LEU B CA 1
ATOM 2676 C C . LEU B 1 107 ? -14.234 -13.172 5.34 1 98.31 107 LEU B C 1
ATOM 2678 O O . LEU B 1 107 ? -14.258 -12.023 4.895 1 98.31 107 LEU B O 1
ATOM 2682 N N . VAL B 1 108 ? -14.711 -14.172 4.68 1 98.38 108 VAL B N 1
ATOM 2683 C CA . VAL B 1 108 ? -15.477 -14.07 3.439 1 98.38 108 VAL B CA 1
ATOM 2684 C C . VAL B 1 108 ? -14.641 -13.367 2.371 1 98.38 108 VAL B C 1
ATOM 2686 O O . VAL B 1 108 ? -15.109 -12.43 1.729 1 98.38 108 VAL B O 1
ATOM 2689 N N . THR B 1 109 ? -13.43 -13.797 2.254 1 98.88 109 THR B N 1
ATOM 2690 C CA . THR B 1 109 ? -12.461 -13.188 1.349 1 98.88 109 THR B CA 1
ATOM 2691 C C . THR B 1 109 ? -11.703 -14.258 0.565 1 98.88 109 THR B C 1
ATOM 2693 O O . THR B 1 109 ? -11.273 -15.258 1.134 1 98.88 109 THR B O 1
ATOM 2696 N N . GLU B 1 110 ? -11.516 -14.055 -0.72 1 98.81 110 GLU B N 1
ATOM 2697 C CA . GLU B 1 110 ? -10.719 -14.93 -1.571 1 98.81 110 GLU B CA 1
ATOM 2698 C C . GLU B 1 110 ? -9.43 -14.242 -2.014 1 98.81 110 GLU B C 1
ATOM 2700 O O . GLU B 1 110 ? -9.422 -13.031 -2.256 1 98.81 110 GLU B O 1
ATOM 2705 N N . ILE B 1 111 ? -8.391 -14.992 -2.098 1 98.88 111 ILE B N 1
ATOM 2706 C CA . ILE B 1 111 ? -7.094 -14.492 -2.545 1 98.88 111 ILE B CA 1
ATOM 2707 C C . ILE B 1 111 ? -6.742 -15.117 -3.893 1 98.88 111 ILE B C 1
ATOM 2709 O O . ILE B 1 111 ? -6.832 -16.328 -4.066 1 98.88 111 ILE B O 1
ATOM 2713 N N . LEU B 1 112 ? -6.383 -14.32 -4.879 1 98.81 112 LEU B N 1
ATOM 2714 C CA . LEU B 1 112 ? -5.938 -14.75 -6.199 1 98.81 112 LEU B CA 1
ATOM 2715 C C . LEU B 1 112 ? -4.547 -14.219 -6.508 1 98.81 112 LEU B C 1
ATOM 2717 O O . LEU B 1 112 ? -4.301 -13.016 -6.391 1 98.81 112 LEU B O 1
ATOM 2721 N N . ALA B 1 113 ? -3.67 -15.094 -6.879 1 98.81 113 ALA B N 1
ATOM 2722 C CA . ALA B 1 113 ? -2.348 -14.664 -7.332 1 98.81 113 ALA B CA 1
ATOM 2723 C C . ALA B 1 113 ? -2.279 -14.609 -8.852 1 98.81 113 ALA B C 1
ATOM 2725 O O . ALA B 1 113 ? -2.834 -15.469 -9.539 1 98.81 113 ALA B O 1
ATOM 2726 N N . ILE B 1 114 ? -1.595 -13.57 -9.383 1 98.81 114 ILE B N 1
ATOM 2727 C CA . ILE B 1 114 ? -1.594 -13.336 -10.828 1 98.81 114 ILE B CA 1
ATOM 2728 C C . ILE B 1 114 ? -0.181 -12.992 -11.289 1 98.81 114 ILE B C 1
ATOM 2730 O O . ILE B 1 114 ? 0.485 -12.133 -10.695 1 98.81 114 ILE B O 1
ATOM 2734 N N . SER B 1 115 ? 0.298 -13.625 -12.305 1 98.56 115 SER B N 1
ATOM 2735 C CA . SER B 1 115 ? 1.529 -13.227 -12.977 1 98.56 115 SER B CA 1
ATOM 2736 C C . SER B 1 115 ? 1.413 -13.398 -14.492 1 98.56 115 SER B C 1
ATOM 2738 O O . SER B 1 115 ? 0.409 -13.914 -14.984 1 98.56 115 SER B O 1
ATOM 2740 N N . VAL B 1 116 ? 2.438 -12.961 -15.156 1 98.25 116 VAL B N 1
ATOM 2741 C CA . VAL B 1 116 ? 2.416 -12.977 -16.609 1 98.25 116 VAL B CA 1
ATOM 2742 C C . VAL B 1 116 ? 2.844 -14.352 -17.125 1 98.25 116 VAL B C 1
ATOM 2744 O O . VAL B 1 116 ? 2.902 -14.578 -18.328 1 98.25 116 VAL B O 1
ATOM 2747 N N . ASP B 1 117 ? 3.186 -15.297 -16.25 1 98.38 117 ASP B N 1
ATOM 2748 C CA . ASP B 1 117 ? 3.633 -16.625 -16.656 1 98.38 117 ASP B CA 1
ATOM 2749 C C . ASP B 1 117 ? 2.449 -17.5 -17.078 1 98.38 117 ASP B C 1
ATOM 2751 O O . ASP B 1 117 ? 1.301 -17.188 -16.766 1 98.38 117 ASP B O 1
ATOM 2755 N N . SER B 1 118 ? 2.727 -18.562 -17.781 1 97.81 118 SER B N 1
ATOM 2756 C CA . SER B 1 118 ? 1.694 -19.453 -18.297 1 97.81 118 SER B CA 1
ATOM 2757 C C . SER B 1 118 ? 1.142 -20.344 -17.188 1 97.81 118 SER B C 1
ATOM 2759 O O . SER B 1 118 ? 1.797 -20.562 -16.172 1 97.81 118 SER B O 1
ATOM 2761 N N . LYS B 1 119 ? -0.058 -20.906 -17.422 1 97.88 119 LYS B N 1
ATOM 2762 C CA . LYS B 1 119 ? -0.638 -21.859 -16.484 1 97.88 119 LYS B CA 1
ATOM 2763 C C . LYS B 1 119 ? 0.243 -23.094 -16.359 1 97.88 119 LYS B C 1
ATOM 2765 O O . LYS B 1 119 ? 0.246 -23.75 -15.312 1 97.88 119 LYS B O 1
ATOM 2770 N N . TYR B 1 120 ? 0.973 -23.438 -17.406 1 97.56 120 TYR B N 1
ATOM 2771 C CA . TYR B 1 120 ? 1.881 -24.578 -17.344 1 97.56 120 TYR B CA 1
ATOM 2772 C C . TYR B 1 120 ? 3.033 -24.312 -16.375 1 97.56 120 TYR B C 1
ATOM 2774 O O . TYR B 1 120 ? 3.424 -25.188 -15.602 1 97.56 120 TYR B O 1
ATOM 2782 N N . SER B 1 121 ? 3.568 -23.094 -16.484 1 98.12 121 SER B N 1
ATOM 2783 C CA . SER B 1 121 ? 4.609 -22.688 -15.539 1 98.12 121 SER B CA 1
ATOM 2784 C C . SER B 1 121 ? 4.094 -22.703 -14.102 1 98.12 121 SER B C 1
ATOM 2786 O O . SER B 1 121 ? 4.785 -23.172 -13.195 1 98.12 121 SER B O 1
ATOM 2788 N N . HIS B 1 122 ? 2.914 -22.156 -13.883 1 98.31 122 HIS B N 1
ATOM 2789 C CA . HIS B 1 122 ? 2.295 -22.203 -12.562 1 98.31 122 HIS B CA 1
ATOM 2790 C C . HIS B 1 122 ? 2.236 -23.625 -12.023 1 98.31 122 HIS B C 1
ATOM 2792 O O . HIS B 1 122 ? 2.643 -23.875 -10.883 1 98.31 122 HIS B O 1
ATOM 2798 N N . LEU B 1 123 ? 1.722 -24.5 -12.852 1 97.31 123 LEU B N 1
ATOM 2799 C CA . LEU B 1 123 ? 1.571 -25.875 -12.414 1 97.31 123 LEU B CA 1
ATOM 2800 C C . LEU B 1 123 ? 2.928 -26.5 -12.094 1 97.31 123 LEU B C 1
ATOM 2802 O O . LEU B 1 123 ? 3.082 -27.156 -11.062 1 97.31 123 LEU B O 1
ATOM 2806 N N . ALA B 1 124 ? 3.898 -26.328 -12.977 1 97.12 124 ALA B N 1
ATOM 2807 C CA . ALA B 1 124 ? 5.242 -26.844 -12.734 1 97.12 124 ALA B CA 1
ATOM 2808 C C . ALA B 1 124 ? 5.789 -26.359 -11.398 1 97.12 124 ALA B C 1
ATOM 2810 O O . ALA B 1 124 ? 6.414 -27.125 -10.656 1 97.12 124 ALA B O 1
ATOM 2811 N N . TRP B 1 125 ? 5.578 -25.062 -11.133 1 97.38 125 TRP B N 1
ATOM 2812 C CA . TRP B 1 125 ? 6.082 -24.438 -9.914 1 97.38 125 TRP B CA 1
ATOM 2813 C C . TRP B 1 125 ? 5.453 -25.078 -8.68 1 97.38 125 TRP B C 1
ATOM 2815 O O . TRP B 1 125 ? 6.117 -25.266 -7.66 1 9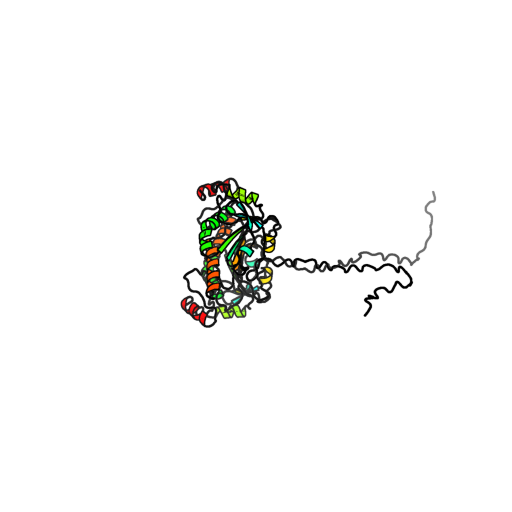7.38 125 TRP B O 1
ATOM 2825 N N . THR B 1 126 ? 4.152 -25.484 -8.742 1 97.5 126 THR B N 1
ATOM 2826 C CA . THR B 1 126 ? 3.469 -26.125 -7.625 1 97.5 126 THR B CA 1
ATOM 2827 C C . THR B 1 126 ? 3.963 -27.562 -7.438 1 97.5 126 THR B C 1
ATOM 2829 O O . THR B 1 126 ? 3.732 -28.172 -6.391 1 97.5 126 THR B O 1
ATOM 2832 N N . ASN B 1 127 ? 4.598 -28.094 -8.398 1 96.06 127 ASN B N 1
ATOM 2833 C CA . ASN B 1 127 ? 5.082 -29.469 -8.336 1 96.06 127 ASN B CA 1
ATOM 2834 C C . ASN B 1 127 ? 6.512 -29.547 -7.805 1 96.06 127 ASN B C 1
ATOM 2836 O O . ASN B 1 127 ? 7.039 -30.625 -7.559 1 96.06 127 ASN B O 1
ATOM 2840 N N . VAL B 1 128 ? 7.141 -28.469 -7.715 1 94.56 128 VAL B N 1
ATOM 2841 C CA . VAL B 1 128 ? 8.469 -28.406 -7.113 1 94.56 128 VAL B CA 1
ATOM 2842 C C . VAL B 1 128 ? 8.336 -28.219 -5.602 1 94.56 128 VAL B C 1
ATOM 2844 O O . VAL B 1 128 ? 7.512 -27.438 -5.129 1 94.56 128 VAL B O 1
ATOM 2847 N N . SER B 1 129 ? 9.102 -28.938 -4.871 1 94.75 129 SER B N 1
ATOM 2848 C CA . SER B 1 129 ? 9.023 -28.891 -3.416 1 94.75 129 SER B CA 1
ATOM 2849 C C . SER B 1 129 ? 9.492 -27.547 -2.881 1 94.75 129 SER B C 1
ATOM 2851 O O . SER B 1 129 ? 10.305 -26.875 -3.512 1 94.75 129 SER B O 1
ATOM 2853 N N . ARG B 1 130 ? 9.039 -27.188 -1.737 1 92.94 130 ARG B N 1
ATOM 2854 C CA . ARG B 1 130 ? 9.305 -25.875 -1.14 1 92.94 130 ARG B CA 1
ATOM 2855 C C . ARG B 1 130 ? 10.789 -25.734 -0.79 1 92.94 130 ARG B C 1
ATOM 2857 O O . ARG B 1 130 ? 11.352 -24.641 -0.896 1 92.94 130 ARG B O 1
ATOM 2864 N N . ASP B 1 131 ? 11.367 -26.812 -0.303 1 91.44 131 ASP B N 1
ATOM 2865 C CA . ASP B 1 131 ? 12.773 -26.766 0.098 1 91.44 131 ASP B CA 1
ATOM 2866 C C . ASP B 1 131 ? 13.68 -26.5 -1.104 1 91.44 131 ASP B C 1
ATOM 2868 O O . ASP B 1 131 ? 14.859 -26.172 -0.941 1 91.44 131 ASP B O 1
ATOM 2872 N N . LYS B 1 132 ? 13.148 -26.578 -2.34 1 90.81 132 LYS B N 1
ATOM 2873 C CA . LYS B 1 132 ? 13.891 -26.312 -3.568 1 90.81 132 LYS B CA 1
ATOM 2874 C C . LYS B 1 132 ? 13.422 -25.016 -4.227 1 90.81 132 LYS B C 1
ATOM 2876 O O . LYS B 1 132 ? 13.672 -24.797 -5.41 1 90.81 132 LYS B O 1
ATOM 2881 N N . GLY B 1 133 ? 12.648 -24.281 -3.523 1 90.62 133 GLY B N 1
ATOM 2882 C CA . GLY B 1 133 ? 12.188 -23 -4.047 1 90.62 133 GLY B CA 1
ATOM 2883 C C . GLY B 1 133 ? 10.844 -23.094 -4.75 1 90.62 133 GLY B C 1
ATOM 2884 O O . GLY B 1 133 ? 10.398 -22.141 -5.379 1 90.62 133 GLY B O 1
ATOM 2885 N N . GLY B 1 134 ? 10.242 -24.281 -4.699 1 94.69 134 GLY B N 1
ATOM 2886 C CA . GLY B 1 134 ? 8.906 -24.453 -5.258 1 94.69 134 GLY B CA 1
ATOM 2887 C C . GLY B 1 134 ? 7.805 -24 -4.316 1 94.69 134 GLY B C 1
ATOM 2888 O O . GLY B 1 134 ? 8.078 -23.469 -3.238 1 94.69 134 GLY B O 1
ATOM 2889 N N . LEU B 1 135 ? 6.57 -24.125 -4.781 1 96.62 135 LEU B N 1
ATOM 2890 C CA . LEU B 1 135 ? 5.422 -23.703 -3.98 1 96.62 135 LEU B CA 1
ATOM 2891 C C . LEU B 1 135 ? 4.836 -24.891 -3.221 1 96.62 135 LEU B C 1
ATOM 2893 O O . LEU B 1 135 ? 4.223 -24.719 -2.164 1 96.62 135 LEU B O 1
ATOM 2897 N N . GLY B 1 136 ? 5.09 -26.109 -3.74 1 95.12 136 GLY B N 1
ATOM 2898 C CA . GLY B 1 136 ? 4.277 -27.203 -3.25 1 95.12 136 GLY B CA 1
ATOM 2899 C C . GLY B 1 136 ? 2.789 -26.984 -3.449 1 95.12 136 GLY B C 1
ATOM 2900 O O . GLY B 1 136 ? 2.373 -26.375 -4.434 1 95.12 136 GLY B O 1
ATOM 2901 N N . ASN B 1 137 ? 2.025 -27.609 -2.572 1 93.88 137 ASN B N 1
ATOM 2902 C CA . ASN B 1 137 ? 0.583 -27.406 -2.652 1 93.88 137 ASN B CA 1
ATOM 2903 C C . ASN B 1 137 ? 0.183 -26 -2.229 1 93.88 137 ASN B C 1
ATOM 2905 O O . ASN B 1 137 ? 0.621 -25.516 -1.185 1 93.88 137 ASN B O 1
ATOM 2909 N N . VAL B 1 138 ? -0.576 -25.391 -3.043 1 96.38 138 VAL B N 1
ATOM 2910 C CA . VAL B 1 138 ? -1.051 -24.047 -2.723 1 96.38 138 VAL B CA 1
ATOM 2911 C C . VAL B 1 138 ? -2.576 -24.031 -2.693 1 96.38 138 VAL B C 1
ATOM 2913 O O . VAL B 1 138 ? -3.227 -24.688 -3.52 1 96.38 138 VAL B O 1
ATOM 2916 N N . ARG B 1 139 ? -3.098 -23.203 -1.833 1 97.44 139 ARG B N 1
ATOM 2917 C CA . ARG B 1 139 ? -4.531 -23.203 -1.566 1 97.44 139 ARG B CA 1
ATOM 2918 C C . ARG B 1 139 ? -5.195 -21.953 -2.137 1 97.44 139 ARG B C 1
ATOM 2920 O O . ARG B 1 139 ? -6.289 -21.562 -1.712 1 97.44 139 ARG B O 1
ATOM 2927 N N . ILE B 1 140 ? -4.516 -21.234 -2.984 1 98.44 140 ILE B N 1
ATOM 2928 C CA . ILE B 1 140 ? -5.07 -20.078 -3.68 1 98.44 140 ILE B CA 1
ATOM 2929 C C . ILE B 1 140 ? -4.879 -20.234 -5.184 1 98.44 140 ILE B C 1
ATOM 2931 O O . ILE B 1 140 ? -3.895 -20.828 -5.633 1 98.44 140 ILE B O 1
ATOM 2935 N N . PRO B 1 141 ? -5.805 -19.719 -5.988 1 98.69 141 PRO B N 1
ATOM 2936 C CA . PRO B 1 141 ? -5.637 -19.812 -7.438 1 98.69 141 PRO B CA 1
ATOM 2937 C C . PRO B 1 141 ? -4.426 -19.031 -7.941 1 98.69 141 PRO B C 1
ATOM 2939 O O . PRO B 1 141 ? -4.145 -17.938 -7.441 1 98.69 141 PRO B O 1
ATOM 2942 N N . LEU B 1 142 ? -3.73 -19.641 -8.891 1 98.81 142 LEU B N 1
ATOM 2943 C CA . LEU B 1 142 ? -2.682 -18.953 -9.648 1 98.81 142 LEU B CA 1
ATOM 2944 C C . LEU B 1 142 ? -3.148 -18.641 -11.062 1 98.81 142 LEU B C 1
ATOM 2946 O O . LEU B 1 142 ? -3.287 -19.547 -11.891 1 98.81 142 LEU B O 1
ATOM 2950 N N . LEU B 1 143 ? -3.369 -17.375 -11.359 1 98.88 143 LEU B N 1
ATOM 2951 C CA . LEU B 1 143 ? -3.912 -16.953 -12.641 1 98.88 143 LEU B CA 1
ATOM 2952 C C . LEU B 1 143 ? -2.791 -16.609 -13.617 1 98.88 143 LEU B C 1
ATOM 2954 O O . LEU B 1 143 ? -1.805 -15.977 -13.234 1 98.88 143 LEU B O 1
ATOM 2958 N N . SER B 1 144 ? -3.002 -16.984 -14.812 1 98.81 144 SER B N 1
ATOM 2959 C CA . SER B 1 144 ? -2.062 -16.719 -15.898 1 98.81 144 SER B CA 1
ATOM 2960 C C . SER B 1 144 ? -2.496 -15.516 -16.734 1 98.81 144 SER B C 1
ATOM 2962 O O . SER B 1 144 ? -3.451 -15.602 -17.5 1 98.81 144 SER B O 1
ATOM 2964 N N . ASP B 1 145 ? -1.764 -14.453 -16.625 1 98.62 145 ASP B N 1
ATOM 2965 C CA . ASP B 1 145 ? -1.995 -13.242 -17.406 1 98.62 145 ASP B CA 1
ATOM 2966 C C . ASP B 1 145 ? -0.993 -13.133 -18.562 1 98.62 145 ASP B C 1
ATOM 2968 O O . ASP B 1 145 ? -0.309 -12.117 -18.688 1 98.62 145 ASP B O 1
ATOM 2972 N N . VAL B 1 146 ? -0.895 -14.102 -19.391 1 97.62 146 VAL B N 1
ATOM 2973 C CA . VAL B 1 146 ? 0.101 -14.195 -20.453 1 97.62 146 VAL B CA 1
ATOM 2974 C C . VAL B 1 146 ? -0.115 -13.07 -21.453 1 97.62 146 VAL B C 1
ATOM 2976 O O . VAL B 1 146 ? 0.832 -12.625 -22.109 1 97.62 146 VAL B O 1
ATOM 2979 N N . THR B 1 147 ? -1.302 -12.586 -21.609 1 96.38 147 THR B N 1
ATOM 2980 C CA . THR B 1 147 ? -1.606 -11.516 -22.547 1 96.38 147 THR B CA 1
ATOM 2981 C C . THR B 1 147 ? -1.197 -10.156 -21.984 1 96.38 147 THR B C 1
ATOM 2983 O O . THR B 1 147 ? -1.133 -9.172 -22.719 1 96.38 147 THR B O 1
ATOM 2986 N N . HIS B 1 148 ? -1.032 -10.102 -20.656 1 97.62 148 HIS B N 1
ATOM 2987 C CA . HIS B 1 148 ? -0.644 -8.906 -19.922 1 97.62 148 HIS B CA 1
ATOM 2988 C C . HIS B 1 148 ? -1.82 -7.953 -19.75 1 97.62 148 HIS B C 1
ATOM 2990 O O . HIS B 1 148 ? -1.659 -6.844 -19.234 1 97.62 148 HIS B O 1
ATOM 2996 N N . ASN B 1 149 ? -2.977 -8.32 -20.188 1 97.25 149 ASN B N 1
ATOM 2997 C CA . ASN B 1 149 ? -4.125 -7.426 -20.188 1 97.25 149 ASN B CA 1
ATOM 2998 C C . ASN B 1 149 ? -4.555 -7.074 -18.766 1 97.25 149 ASN B C 1
ATOM 3000 O O . ASN B 1 149 ? -4.867 -5.918 -18.469 1 97.25 149 ASN B O 1
ATOM 3004 N N . ILE B 1 150 ? -4.621 -8.055 -17.906 1 98.38 150 ILE B N 1
ATOM 3005 C CA . ILE B 1 150 ? -5.043 -7.789 -16.531 1 98.38 150 ILE B CA 1
ATOM 3006 C C . ILE B 1 150 ? -4.059 -6.828 -15.875 1 98.38 150 ILE B C 1
ATOM 3008 O O . ILE B 1 150 ? -4.465 -5.828 -15.273 1 98.38 150 ILE B O 1
ATOM 3012 N N . SER B 1 151 ? -2.748 -7.137 -15.992 1 98.31 151 SER B N 1
ATOM 3013 C CA . SER B 1 151 ? -1.717 -6.285 -15.406 1 98.31 151 SER B CA 1
ATOM 3014 C C . SER B 1 151 ? -1.808 -4.859 -15.938 1 98.31 151 SER B C 1
ATOM 3016 O O . SER B 1 151 ? -1.635 -3.9 -15.18 1 98.31 151 SER B O 1
ATOM 3018 N N . LYS B 1 152 ? -2.043 -4.73 -17.188 1 96.94 152 LYS B N 1
ATOM 3019 C CA . LYS B 1 152 ? -2.188 -3.412 -17.797 1 96.94 152 LYS B CA 1
ATOM 3020 C C . LYS B 1 152 ? -3.424 -2.693 -17.266 1 96.94 152 LYS B C 1
ATOM 3022 O O . LYS B 1 152 ? -3.354 -1.522 -16.891 1 96.94 152 LYS B O 1
ATOM 3027 N N . ASP B 1 153 ? -4.543 -3.387 -17.203 1 97.56 153 ASP B N 1
ATOM 3028 C CA . ASP B 1 153 ? -5.793 -2.811 -16.734 1 97.56 153 ASP B CA 1
ATOM 3029 C C . ASP B 1 153 ? -5.664 -2.348 -15.281 1 97.56 153 ASP B C 1
ATOM 3031 O O . ASP B 1 153 ? -6.289 -1.361 -14.875 1 97.56 153 ASP B O 1
ATOM 3035 N N . TYR B 1 154 ? -4.844 -3.006 -14.555 1 97.94 154 TYR B N 1
ATOM 3036 C CA . TYR B 1 154 ? -4.684 -2.654 -13.148 1 97.94 154 TYR B CA 1
ATOM 3037 C C . TYR B 1 154 ? -3.521 -1.688 -12.953 1 97.94 154 TYR B C 1
ATOM 3039 O O . TYR B 1 154 ? -3.225 -1.277 -11.828 1 97.94 154 TYR B O 1
ATOM 3047 N N . GLY B 1 155 ? -2.803 -1.334 -13.992 1 95.69 155 GLY B N 1
ATOM 3048 C CA . GLY B 1 155 ? -1.779 -0.302 -13.969 1 95.69 155 GLY B CA 1
ATOM 3049 C C . GLY B 1 155 ? -0.472 -0.773 -13.359 1 95.69 155 GLY B C 1
ATOM 3050 O O . GLY B 1 155 ? 0.291 0.028 -12.82 1 95.69 155 GLY B O 1
ATOM 3051 N N . VAL B 1 156 ? -0.198 -2.1 -13.461 1 96.94 156 VAL B N 1
ATOM 3052 C CA . VAL B 1 156 ? 0.973 -2.586 -12.734 1 96.94 156 VAL B CA 1
ATOM 3053 C C . VAL B 1 156 ? 1.907 -3.314 -13.703 1 96.94 156 VAL B C 1
ATOM 3055 O O . VAL B 1 156 ? 2.889 -3.93 -13.281 1 96.94 156 VAL B O 1
ATOM 3058 N N . PHE B 1 157 ? 1.586 -3.242 -15.031 1 96.81 157 PHE B N 1
ATOM 3059 C CA . PHE B 1 157 ? 2.486 -3.834 -16.016 1 96.81 157 PHE B CA 1
ATOM 3060 C C . PHE B 1 157 ? 3.666 -2.91 -16.297 1 96.81 157 PHE B C 1
ATOM 3062 O O . PHE B 1 157 ? 3.48 -1.725 -16.562 1 96.81 157 PHE B O 1
ATOM 3069 N N . ASP B 1 158 ? 4.805 -3.451 -16.141 1 94.5 158 ASP B N 1
ATOM 3070 C CA . ASP B 1 158 ? 6.02 -2.719 -16.484 1 94.5 158 ASP B CA 1
ATOM 3071 C C . ASP B 1 158 ? 6.488 -3.061 -17.891 1 94.5 158 ASP B C 1
ATOM 3073 O O . ASP B 1 158 ? 7.094 -4.113 -18.109 1 94.5 158 ASP B O 1
ATOM 3077 N N . GLU B 1 159 ? 6.352 -2.156 -18.766 1 91.69 159 GLU B N 1
ATOM 3078 C CA . GLU B 1 159 ? 6.684 -2.389 -20.172 1 91.69 159 GLU B CA 1
ATOM 3079 C C . GLU B 1 159 ? 8.18 -2.645 -20.344 1 91.69 159 GLU B C 1
ATOM 3081 O O . GLU B 1 159 ? 8.578 -3.391 -21.234 1 91.69 159 GLU B O 1
ATOM 3086 N N . SER B 1 160 ? 8.961 -2.018 -19.547 1 92.56 160 SER B N 1
ATOM 3087 C CA . SER B 1 160 ? 10.406 -2.125 -19.688 1 92.56 160 SER B CA 1
ATOM 3088 C C . SER B 1 160 ? 10.906 -3.514 -19.297 1 92.56 160 SER B C 1
ATOM 3090 O O . SER B 1 160 ? 11.773 -4.082 -19.969 1 92.56 160 SER B O 1
ATOM 3092 N N . SER B 1 161 ? 10.328 -4.07 -18.25 1 93.69 161 SER B N 1
ATOM 3093 C CA . SER B 1 161 ? 10.781 -5.371 -17.766 1 93.69 161 SER B CA 1
ATOM 3094 C C . SER B 1 161 ? 9.922 -6.5 -18.312 1 93.69 161 SER B C 1
ATOM 3096 O O . SER B 1 161 ? 10.305 -7.668 -18.266 1 93.69 161 SER B O 1
ATOM 3098 N N . GLY B 1 162 ? 8.758 -6.16 -18.75 1 94.75 162 GLY B N 1
ATOM 3099 C CA . GLY B 1 162 ? 7.879 -7.137 -19.375 1 94.75 162 GLY B CA 1
ATOM 3100 C C . GLY B 1 162 ? 7.098 -7.965 -18.375 1 94.75 162 GLY B C 1
ATOM 3101 O O . GLY B 1 162 ? 6.617 -9.055 -18.703 1 94.75 162 GLY B O 1
ATOM 3102 N N . HIS B 1 163 ? 7.066 -7.527 -17.125 1 95.62 163 HIS B N 1
ATOM 3103 C CA . HIS B 1 163 ? 6.289 -8.25 -16.125 1 95.62 163 HIS B CA 1
ATOM 3104 C C . HIS B 1 163 ? 5.562 -7.281 -15.195 1 95.62 163 HIS B C 1
ATOM 3106 O O . HIS B 1 163 ? 5.77 -6.066 -15.266 1 95.62 163 HIS B O 1
ATOM 3112 N N . SER B 1 164 ? 4.652 -7.824 -14.43 1 96.06 164 SER B N 1
ATOM 3113 C CA . SER B 1 164 ? 3.896 -7.023 -13.477 1 96.06 164 SER B CA 1
ATOM 3114 C C . SER B 1 164 ? 4.754 -6.637 -12.273 1 96.06 164 SER B C 1
ATOM 3116 O O . SER B 1 164 ? 5.641 -7.395 -11.867 1 96.06 164 SER B O 1
ATOM 3118 N N . ALA B 1 165 ? 4.457 -5.48 -11.734 1 96.38 165 ALA B N 1
ATOM 3119 C CA . ALA B 1 165 ? 4.996 -5.094 -10.438 1 96.38 165 ALA B CA 1
ATOM 3120 C C . ALA B 1 165 ? 4.453 -5.992 -9.328 1 96.38 165 ALA B C 1
ATOM 3122 O O . ALA B 1 165 ? 3.504 -6.75 -9.547 1 96.38 165 ALA B O 1
ATOM 3123 N N . ARG B 1 166 ? 5.121 -6 -8.195 1 97.19 166 ARG B N 1
ATOM 3124 C CA . ARG B 1 166 ? 4.57 -6.602 -6.984 1 97.19 166 ARG B CA 1
ATOM 3125 C C . ARG B 1 166 ? 3.484 -5.719 -6.379 1 97.19 166 ARG B C 1
ATOM 3127 O O . ARG B 1 166 ? 3.783 -4.777 -5.641 1 97.19 166 ARG B O 1
ATOM 3134 N N . ALA B 1 167 ? 2.273 -6.051 -6.656 1 98.5 167 ALA B N 1
ATOM 3135 C CA . ALA B 1 167 ? 1.151 -5.199 -6.273 1 98.5 167 ALA B CA 1
ATOM 3136 C C . ALA B 1 167 ? 0.051 -6.012 -5.598 1 98.5 167 ALA B C 1
ATOM 3138 O O . ALA B 1 167 ? -0.045 -7.227 -5.797 1 98.5 167 ALA B O 1
ATOM 3139 N N . LEU B 1 168 ? -0.699 -5.375 -4.805 1 98.75 168 LEU B N 1
ATOM 3140 C CA . LEU B 1 168 ? -1.827 -5.953 -4.082 1 98.75 168 LEU B CA 1
ATOM 3141 C C . LEU B 1 168 ? -3.047 -5.043 -4.16 1 98.75 168 LEU B C 1
ATOM 3143 O O . LEU B 1 168 ? -2.932 -3.826 -3.984 1 98.75 168 LEU B O 1
ATOM 3147 N N . PHE B 1 169 ? -4.191 -5.59 -4.492 1 98.81 169 PHE B N 1
ATOM 3148 C CA . PHE B 1 169 ? -5.461 -4.871 -4.488 1 98.81 169 PHE B CA 1
ATOM 3149 C C . PHE B 1 169 ? -6.484 -5.586 -3.611 1 98.81 169 PHE B C 1
ATOM 3151 O O . PHE B 1 169 ? -6.562 -6.816 -3.617 1 98.81 169 PHE B O 1
ATOM 3158 N N . VAL B 1 170 ? -7.258 -4.84 -2.896 1 98.88 170 VAL B N 1
ATOM 3159 C CA . VAL B 1 170 ? -8.422 -5.371 -2.193 1 98.88 170 VAL B CA 1
ATOM 3160 C C . VAL B 1 170 ? -9.703 -4.844 -2.84 1 98.88 170 VAL B C 1
ATOM 3162 O O . VAL B 1 170 ? -9.883 -3.629 -2.969 1 98.88 170 VAL B O 1
ATOM 3165 N N . ILE B 1 171 ? -10.523 -5.754 -3.264 1 98.75 171 ILE B N 1
ATOM 3166 C CA . ILE B 1 171 ? -11.797 -5.445 -3.904 1 98.75 171 ILE B CA 1
ATOM 3167 C C . ILE B 1 171 ? -12.945 -5.848 -2.984 1 98.75 171 ILE B C 1
ATOM 3169 O O . ILE B 1 171 ? -12.953 -6.953 -2.434 1 98.75 171 ILE B O 1
ATOM 3173 N N . ASP B 1 172 ? -13.914 -5.02 -2.807 1 98.56 172 ASP B N 1
ATOM 3174 C CA . ASP B 1 172 ? -15.008 -5.316 -1.882 1 98.56 172 ASP B CA 1
ATOM 3175 C C . ASP B 1 172 ? -16.109 -6.113 -2.572 1 98.56 172 ASP B C 1
ATOM 3177 O O . ASP B 1 172 ? -16.031 -6.395 -3.77 1 98.56 172 ASP B O 1
ATOM 3181 N N . PRO B 1 173 ? -17.156 -6.57 -1.89 1 98.5 173 PRO B N 1
ATOM 3182 C CA . PRO B 1 173 ? -18.172 -7.457 -2.441 1 98.5 173 PRO B CA 1
ATOM 3183 C C . PRO B 1 173 ? -18.969 -6.809 -3.578 1 98.5 173 PRO B C 1
ATOM 3185 O O . PRO B 1 173 ? -19.625 -7.508 -4.355 1 98.5 173 PRO B O 1
ATOM 3188 N N . LYS B 1 174 ? -18.922 -5.48 -3.688 1 97.81 174 LYS B N 1
ATOM 3189 C CA . LYS B 1 174 ? -19.625 -4.762 -4.742 1 97.81 174 LYS B CA 1
ATOM 3190 C C . LYS B 1 174 ? -18.719 -4.535 -5.953 1 97.81 174 LYS B C 1
ATOM 3192 O O . LYS B 1 174 ? -19.141 -3.918 -6.938 1 97.81 174 LYS B O 1
ATOM 3197 N N . GLY B 1 175 ? -17.469 -4.973 -5.855 1 98.12 175 GLY B N 1
ATOM 3198 C CA . GLY B 1 175 ? -16.547 -4.879 -6.977 1 98.12 175 GLY B CA 1
ATOM 3199 C C . GLY B 1 175 ? -15.766 -3.578 -7.004 1 98.12 175 GLY B C 1
ATOM 3200 O O . GLY B 1 175 ? -15.25 -3.18 -8.047 1 98.12 175 GLY B O 1
ATOM 3201 N N . ILE B 1 176 ? -15.734 -2.887 -5.898 1 97.94 176 ILE B N 1
ATOM 3202 C CA . ILE B 1 176 ? -15.031 -1.611 -5.812 1 97.94 176 ILE B CA 1
ATOM 3203 C C . ILE B 1 176 ? -13.641 -1.829 -5.23 1 97.94 176 ILE B C 1
ATOM 3205 O O . ILE B 1 176 ? -13.477 -2.549 -4.242 1 97.94 176 ILE B O 1
ATOM 3209 N N . VAL B 1 177 ? -12.602 -1.261 -5.879 1 98.56 177 VAL B N 1
ATOM 3210 C CA . VAL B 1 177 ? -11.258 -1.296 -5.312 1 98.56 177 VAL B CA 1
ATOM 3211 C C . VAL B 1 177 ? -11.203 -0.443 -4.047 1 98.56 177 VAL B C 1
ATOM 3213 O O . VAL B 1 177 ? -11.594 0.729 -4.066 1 98.56 177 VAL B O 1
ATOM 3216 N N . ARG B 1 178 ? -10.664 -1.042 -2.943 1 98.44 178 ARG B N 1
ATOM 3217 C CA . ARG B 1 178 ? -10.688 -0.342 -1.663 1 98.44 178 ARG B CA 1
ATOM 3218 C C . ARG B 1 178 ? -9.281 -0.111 -1.135 1 98.44 178 ARG B C 1
ATOM 3220 O O . ARG B 1 178 ? -9.078 0.687 -0.217 1 98.44 178 ARG B O 1
ATOM 3227 N N . HIS B 1 179 ? -8.352 -0.772 -1.704 1 98.62 179 HIS B N 1
ATOM 3228 C CA . HIS B 1 179 ? -6.953 -0.653 -1.312 1 98.62 179 HIS B CA 1
ATOM 3229 C C . HIS B 1 179 ? -6.023 -1.071 -2.447 1 98.62 179 HIS B C 1
ATOM 3231 O O . HIS B 1 179 ? -6.348 -1.981 -3.215 1 98.62 179 HIS B O 1
ATOM 3237 N N . ALA B 1 180 ? -4.926 -0.403 -2.566 1 98.5 180 ALA B N 1
ATOM 3238 C CA . ALA B 1 180 ? -3.881 -0.751 -3.525 1 98.5 180 ALA B CA 1
ATOM 3239 C C . ALA B 1 180 ? -2.494 -0.507 -2.938 1 98.5 180 ALA B C 1
ATOM 3241 O O . ALA B 1 180 ? -2.268 0.496 -2.258 1 98.5 180 ALA B O 1
ATOM 3242 N N . ALA B 1 181 ? -1.623 -1.44 -3.203 1 98.38 181 ALA B N 1
ATOM 3243 C CA . ALA B 1 181 ? -0.234 -1.288 -2.777 1 98.38 181 ALA B CA 1
ATOM 3244 C C . ALA B 1 181 ? 0.725 -1.857 -3.818 1 98.38 181 ALA B C 1
ATOM 3246 O O . ALA B 1 181 ? 0.465 -2.914 -4.398 1 98.38 181 ALA B O 1
ATOM 3247 N N . VAL B 1 182 ? 1.777 -1.157 -4.09 1 98.06 182 VAL B N 1
ATOM 3248 C CA . VAL B 1 182 ? 2.855 -1.608 -4.965 1 98.06 182 VAL B CA 1
ATOM 3249 C C . VAL B 1 182 ? 4.18 -1.582 -4.207 1 98.06 182 VAL B C 1
ATOM 3251 O O . VAL B 1 182 ? 4.539 -0.566 -3.607 1 98.06 182 VAL B O 1
ATOM 3254 N N . HIS B 1 183 ? 4.848 -2.703 -4.184 1 97.19 183 HIS B N 1
ATOM 3255 C CA . HIS B 1 183 ? 6.102 -2.857 -3.457 1 97.19 183 HIS B CA 1
ATOM 3256 C C . HIS B 1 183 ? 7.281 -2.996 -4.414 1 97.19 183 HIS B C 1
ATOM 3258 O O . HIS B 1 183 ? 7.121 -3.471 -5.539 1 97.19 183 HIS B O 1
ATOM 3264 N N . ASP B 1 184 ? 8.43 -2.594 -3.857 1 94.06 184 ASP B N 1
ATOM 3265 C CA . ASP B 1 184 ? 9.688 -2.961 -4.504 1 94.06 184 ASP B CA 1
ATOM 3266 C C . ASP B 1 184 ? 9.828 -4.477 -4.602 1 94.06 184 ASP B C 1
ATOM 3268 O O . ASP B 1 184 ? 9.406 -5.207 -3.703 1 94.06 184 ASP B O 1
ATOM 3272 N N . LEU B 1 185 ? 10.555 -4.902 -5.598 1 91.12 185 LEU B N 1
ATOM 3273 C CA . LEU B 1 185 ? 10.656 -6.332 -5.863 1 91.12 185 LEU B CA 1
ATOM 3274 C C . LEU B 1 185 ? 11.523 -7.02 -4.809 1 91.12 185 LEU B C 1
ATOM 3276 O O . LEU B 1 185 ? 11.484 -8.242 -4.668 1 91.12 185 LEU B O 1
ATOM 3280 N N . GLY B 1 186 ? 12.281 -6.27 -4.121 1 92.5 186 GLY B N 1
ATOM 3281 C CA . GLY B 1 186 ? 13.156 -6.855 -3.115 1 92.5 186 GLY B CA 1
ATOM 3282 C C . GLY B 1 186 ? 12.516 -6.926 -1.74 1 92.5 186 GLY B C 1
ATOM 3283 O O . GLY B 1 186 ? 13.148 -7.387 -0.784 1 92.5 186 GLY B O 1
ATOM 3284 N N . VAL B 1 187 ? 11.297 -6.473 -1.624 1 94.56 187 VAL B N 1
ATOM 3285 C CA . VAL B 1 187 ? 10.641 -6.406 -0.326 1 94.56 187 VAL B CA 1
ATOM 3286 C C . VAL B 1 187 ? 9.344 -7.219 -0.366 1 94.56 187 VAL B C 1
ATOM 3288 O O . VAL B 1 187 ? 8.43 -6.906 -1.137 1 94.56 187 VAL B O 1
ATOM 3291 N N . GLY B 1 188 ? 9.281 -8.219 0.5 1 96.06 188 GLY B N 1
ATOM 3292 C CA . GLY B 1 188 ? 8.07 -9.016 0.595 1 96.06 188 GLY B CA 1
ATOM 3293 C C . GLY B 1 188 ? 6.93 -8.289 1.284 1 96.06 188 GLY B C 1
ATOM 3294 O O . GLY B 1 188 ? 7.16 -7.445 2.152 1 96.06 188 GLY B O 1
ATOM 3295 N N . ARG B 1 189 ? 5.766 -8.609 0.94 1 97.62 189 ARG B N 1
ATOM 3296 C CA . ARG B 1 189 ? 4.559 -8.047 1.542 1 97.62 189 ARG B CA 1
ATOM 3297 C C . ARG B 1 189 ? 4.309 -8.641 2.924 1 97.62 189 ARG B C 1
ATOM 3299 O O . ARG B 1 189 ? 5.031 -9.547 3.357 1 97.62 189 ARG B O 1
ATOM 3306 N N . SER B 1 190 ? 3.322 -8.07 3.613 1 98.12 190 SER B N 1
ATOM 3307 C CA . SER B 1 190 ? 2.904 -8.547 4.926 1 98.12 190 SER B CA 1
ATOM 3308 C C . SER B 1 190 ? 1.492 -9.117 4.883 1 98.12 190 SER B C 1
ATOM 3310 O O . SER B 1 190 ? 0.541 -8.414 4.535 1 98.12 190 SER B O 1
ATOM 3312 N N . VAL B 1 191 ? 1.378 -10.422 5.285 1 98.19 191 VAL B N 1
ATOM 3313 C CA . VAL B 1 191 ? 0.06 -11.039 5.367 1 98.19 191 VAL B CA 1
ATOM 3314 C C . VAL B 1 191 ? -0.744 -10.406 6.496 1 98.19 191 VAL B C 1
ATOM 3316 O O . VAL B 1 191 ? -1.941 -10.148 6.348 1 98.19 191 VAL B O 1
ATOM 3319 N N . ASP B 1 192 ? -0.087 -10.125 7.594 1 97.5 192 ASP B N 1
ATOM 3320 C CA . ASP B 1 192 ? -0.752 -9.516 8.742 1 97.5 192 ASP B CA 1
ATOM 3321 C C . ASP B 1 192 ? -1.302 -8.133 8.391 1 97.5 192 ASP B C 1
ATOM 3323 O O . ASP B 1 192 ? -2.426 -7.793 8.766 1 97.5 192 ASP B O 1
ATOM 3327 N N . GLU B 1 193 ? -0.499 -7.305 7.754 1 97.94 193 GLU B N 1
ATOM 3328 C CA . GLU B 1 193 ? -0.979 -5.98 7.371 1 97.94 193 GLU B CA 1
ATOM 3329 C C . GLU B 1 193 ? -2.143 -6.078 6.391 1 97.94 193 GLU B C 1
ATOM 3331 O O . GLU B 1 193 ? -3.084 -5.285 6.457 1 97.94 193 GLU B O 1
ATOM 3336 N N . THR B 1 194 ? -1.982 -6.992 5.449 1 98.56 194 THR B N 1
ATOM 3337 C CA . THR B 1 194 ? -3.08 -7.211 4.516 1 98.56 194 THR B CA 1
ATOM 3338 C C . THR B 1 194 ? -4.367 -7.551 5.258 1 98.56 194 THR B C 1
ATOM 3340 O O . THR B 1 194 ? -5.426 -6.996 4.961 1 98.56 194 THR B O 1
ATOM 3343 N N . LYS B 1 195 ? -4.285 -8.438 6.223 1 98.5 195 LYS B N 1
ATOM 3344 C CA . LYS B 1 195 ? -5.441 -8.828 7.023 1 98.5 195 LYS B CA 1
ATOM 3345 C C . LYS B 1 195 ? -5.977 -7.645 7.828 1 98.5 195 LYS B C 1
ATOM 3347 O O . LYS B 1 195 ? -7.188 -7.449 7.922 1 98.5 195 LYS B O 1
ATOM 3352 N N . ARG B 1 196 ? -5.105 -6.891 8.414 1 97.94 196 ARG B N 1
ATOM 3353 C CA . ARG B 1 196 ? -5.508 -5.723 9.188 1 97.94 196 ARG B CA 1
ATOM 3354 C C . ARG B 1 196 ? -6.328 -4.758 8.336 1 97.94 196 ARG B C 1
ATOM 3356 O O . ARG B 1 196 ? -7.387 -4.293 8.758 1 97.94 196 ARG B O 1
ATOM 3363 N N . VAL B 1 197 ? -5.832 -4.426 7.156 1 98.44 197 VAL B N 1
ATOM 3364 C CA . VAL B 1 197 ? -6.52 -3.518 6.246 1 98.44 197 VAL B CA 1
ATOM 3365 C C . VAL B 1 197 ? -7.875 -4.105 5.855 1 98.44 197 VAL B C 1
ATOM 3367 O O . VAL B 1 197 ? -8.883 -3.396 5.852 1 98.44 197 VAL B O 1
ATOM 3370 N N . LEU B 1 198 ? -7.879 -5.402 5.535 1 98.62 198 LEU B N 1
ATOM 3371 C CA . LEU B 1 198 ? -9.117 -6.082 5.18 1 98.62 198 LEU B CA 1
ATOM 3372 C C . LEU B 1 198 ? -10.148 -5.953 6.297 1 98.62 198 LEU B C 1
ATOM 3374 O O . LEU B 1 198 ? -11.297 -5.57 6.047 1 98.62 198 LEU B O 1
ATOM 3378 N N . GLU B 1 199 ? -9.766 -6.254 7.488 1 98.19 199 GLU B N 1
ATOM 3379 C CA . GLU B 1 199 ? -10.68 -6.211 8.625 1 98.19 199 GLU B CA 1
ATOM 3380 C C . GLU B 1 199 ? -11.18 -4.793 8.875 1 98.19 199 GLU B C 1
ATOM 3382 O O . GLU B 1 199 ? -12.336 -4.594 9.25 1 98.19 199 GLU B O 1
ATOM 3387 N N . ALA B 1 200 ? -10.328 -3.867 8.727 1 97.88 200 ALA B N 1
ATOM 3388 C CA . ALA B 1 200 ? -10.734 -2.473 8.875 1 97.88 200 ALA B CA 1
ATOM 3389 C C . ALA B 1 200 ? -11.789 -2.094 7.84 1 97.88 200 ALA B C 1
ATOM 3391 O O . ALA B 1 200 ? -12.766 -1.416 8.164 1 97.88 200 ALA B O 1
ATOM 3392 N N . LEU B 1 201 ? -11.562 -2.502 6.605 1 97.88 201 LEU B N 1
ATOM 3393 C CA . LEU B 1 201 ? -12.523 -2.25 5.535 1 97.88 201 LEU B CA 1
ATOM 3394 C C . LEU B 1 201 ? -13.867 -2.889 5.855 1 97.88 201 LEU B C 1
ATOM 3396 O O . LEU B 1 201 ? -14.922 -2.275 5.645 1 97.88 201 LEU B O 1
ATOM 3400 N N . GLN B 1 202 ? -13.805 -4.098 6.297 1 97.38 202 GLN B N 1
ATOM 3401 C CA . GLN B 1 202 ? -15.031 -4.816 6.637 1 97.38 202 GLN B CA 1
ATOM 3402 C C . GLN B 1 202 ? -15.766 -4.129 7.785 1 97.38 202 GLN B C 1
ATOM 3404 O O . GLN B 1 202 ? -17 -3.994 7.746 1 97.38 202 GLN B O 1
ATOM 3409 N N . TYR B 1 203 ? -15.047 -3.748 8.789 1 95.56 203 TYR B N 1
ATOM 3410 C CA . TYR B 1 203 ? -15.633 -3.043 9.922 1 95.56 203 TYR B CA 1
ATOM 3411 C C . TYR B 1 203 ? -16.312 -1.752 9.477 1 95.56 203 TYR B C 1
ATOM 3413 O O . TYR B 1 203 ? -17.438 -1.469 9.859 1 95.56 203 TYR B O 1
ATOM 3421 N N . GLN B 1 204 ? -15.594 -0.967 8.711 1 93.69 204 GLN B N 1
ATOM 3422 C CA . GLN B 1 204 ? -16.125 0.286 8.188 1 93.69 204 GLN B CA 1
ATOM 3423 C C . GLN B 1 204 ? -17.406 0.047 7.387 1 93.69 204 GLN B C 1
ATOM 3425 O O . GLN B 1 204 ? -18.359 0.811 7.492 1 93.69 204 GLN B O 1
ATOM 3430 N N . SER B 1 205 ? -17.359 -0.952 6.559 1 93.5 205 SER B N 1
ATOM 3431 C CA . SER B 1 205 ? -18.516 -1.268 5.715 1 93.5 205 SER B CA 1
ATOM 3432 C C . SER B 1 205 ? -19.703 -1.709 6.555 1 93.5 205 SER B C 1
ATOM 3434 O O . SER B 1 205 ? -20.844 -1.403 6.219 1 93.5 205 SER B O 1
ATOM 3436 N N . GLU B 1 206 ? -19.516 -2.371 7.605 1 92.81 206 GLU B N 1
ATOM 3437 C CA . GLU B 1 206 ? -20.578 -2.93 8.43 1 92.81 206 GLU B CA 1
ATOM 3438 C C . GLU B 1 206 ? -21.156 -1.878 9.375 1 92.81 206 GLU B C 1
ATOM 3440 O O . GLU B 1 206 ? -22.359 -1.801 9.562 1 92.81 206 GLU B O 1
ATOM 3445 N N . TYR B 1 207 ? -20.312 -0.993 9.93 1 91.81 207 TYR B N 1
ATOM 3446 C CA . TYR B 1 207 ? -20.766 -0.153 11.031 1 91.81 207 TYR B CA 1
ATOM 3447 C C . TYR B 1 207 ? -20.75 1.319 10.641 1 91.81 207 TYR B C 1
ATOM 3449 O O . TYR B 1 207 ? -21.375 2.154 11.305 1 91.81 207 TYR B O 1
ATOM 3457 N N . GLY B 1 208 ? -19.953 1.596 9.602 1 89.62 208 GLY B N 1
ATOM 3458 C CA . GLY B 1 208 ? -19.922 2.969 9.117 1 89.62 208 GLY B CA 1
ATOM 3459 C C . GLY B 1 208 ? -18.875 3.816 9.805 1 89.62 208 GLY B C 1
ATOM 3460 O O . GLY B 1 208 ? -18.516 4.898 9.32 1 89.62 208 GLY B O 1
ATOM 3461 N N . ASP B 1 209 ? -18.359 3.393 10.906 1 90.88 209 ASP B N 1
ATOM 3462 C CA . ASP B 1 209 ? -17.281 4.09 11.602 1 90.88 209 ASP B CA 1
ATOM 3463 C C . ASP B 1 209 ? -15.992 4.055 10.789 1 90.88 209 ASP B C 1
ATOM 3465 O O . ASP B 1 209 ? -15.82 3.195 9.914 1 90.88 209 ASP B O 1
ATOM 3469 N N . VAL B 1 210 ? -15.18 5.055 11.062 1 93.12 210 VAL B N 1
ATOM 3470 C CA . VAL B 1 210 ? -13.875 5.062 10.406 1 93.12 210 VAL B CA 1
ATOM 3471 C C . VAL B 1 210 ? -12.805 4.594 11.383 1 93.12 210 VAL B C 1
ATOM 3473 O O . VAL B 1 210 ? -12.977 4.695 12.594 1 93.12 210 VAL B O 1
ATOM 3476 N N . CYS B 1 211 ? -11.789 4 10.859 1 94.5 211 CYS B N 1
ATOM 3477 C CA . CYS B 1 211 ? -10.734 3.377 11.656 1 94.5 211 CYS B CA 1
ATOM 3478 C C . CYS B 1 211 ? -9.508 4.281 11.742 1 94.5 211 CYS B C 1
ATOM 3480 O O . CYS B 1 211 ? -8.906 4.613 10.719 1 94.5 211 CYS B O 1
ATOM 3482 N N . PRO B 1 212 ? -9.086 4.66 12.93 1 94.5 212 PRO B N 1
ATOM 3483 C CA . PRO B 1 212 ? -7.914 5.527 13.086 1 94.5 212 PRO B CA 1
ATOM 3484 C C . PRO B 1 212 ? -6.613 4.84 12.688 1 94.5 212 PRO B C 1
ATOM 3486 O O . PRO B 1 212 ? -6.617 3.656 12.336 1 94.5 212 PRO B O 1
ATOM 3489 N N . ALA B 1 213 ? -5.531 5.598 12.68 1 94.25 213 ALA B N 1
ATOM 3490 C CA . ALA B 1 213 ? -4.195 5.066 12.422 1 94.25 213 ALA B CA 1
ATOM 3491 C C . ALA B 1 213 ? -3.928 3.824 13.266 1 94.25 213 ALA B C 1
ATOM 3493 O O . ALA B 1 213 ? -4.285 3.783 14.445 1 94.25 213 ALA B O 1
ATOM 3494 N N . ASP B 1 214 ? -3.355 2.818 12.648 1 94.25 214 ASP B N 1
ATOM 3495 C CA . ASP B 1 214 ? -2.875 1.617 13.32 1 94.25 214 ASP B CA 1
ATOM 3496 C C . ASP B 1 214 ? -4.027 0.837 13.945 1 94.25 214 ASP B C 1
ATOM 3498 O O . ASP B 1 214 ? -3.832 0.086 14.898 1 94.25 214 ASP B O 1
ATOM 3502 N N . TRP B 1 215 ? -5.191 1.019 13.461 1 95.06 215 TRP B N 1
ATOM 3503 C CA . TRP B 1 215 ? -6.367 0.37 14.023 1 95.06 215 TRP B CA 1
ATOM 3504 C C . TRP B 1 215 ? -6.312 -1.14 13.812 1 95.06 215 TRP B C 1
ATOM 3506 O O . TRP B 1 215 ? -5.93 -1.61 12.742 1 95.06 215 TRP B O 1
ATOM 3516 N N . ASN B 1 216 ? -6.676 -1.886 14.797 1 94.94 216 ASN B N 1
ATOM 3517 C CA . ASN B 1 216 ? -6.926 -3.322 14.781 1 94.94 216 ASN B CA 1
ATOM 3518 C C . ASN B 1 216 ? -8.273 -3.664 15.414 1 94.94 216 ASN B C 1
ATOM 3520 O O . ASN B 1 216 ? -8.828 -2.863 16.172 1 94.94 216 ASN B O 1
ATOM 3524 N N . VAL B 1 217 ? -8.742 -4.895 15.078 1 94.06 217 VAL B N 1
ATOM 3525 C CA . VAL B 1 217 ? -10 -5.363 15.664 1 94.06 217 VAL B CA 1
ATOM 3526 C C . VAL B 1 217 ? -9.93 -5.262 17.188 1 94.06 217 VAL B C 1
ATOM 3528 O O . VAL B 1 217 ? -8.938 -5.664 17.797 1 94.06 217 VAL B O 1
ATOM 3531 N N . GLY B 1 218 ? -10.992 -4.676 17.734 1 93.06 218 GLY B N 1
ATOM 3532 C CA . GLY B 1 218 ? -11.062 -4.539 19.172 1 93.06 218 GLY B CA 1
ATOM 3533 C C . GLY B 1 218 ? -10.688 -3.154 19.672 1 93.06 218 GLY B C 1
ATOM 3534 O O . GLY B 1 218 ? -10.938 -2.809 20.828 1 93.06 218 GLY B O 1
ATOM 3535 N N . LYS B 1 219 ? -10.031 -2.35 18.844 1 93.19 219 LYS B N 1
ATOM 3536 C CA . LYS B 1 219 ? -9.656 -0.987 19.203 1 93.19 219 LYS B CA 1
ATOM 3537 C C . LYS B 1 219 ? -10.781 -0.004 18.875 1 93.19 219 LYS B C 1
ATOM 3539 O O . LYS B 1 219 ? -11.648 -0.297 18.062 1 93.19 219 LYS B O 1
ATOM 3544 N N . PRO B 1 220 ? -10.75 1.141 19.516 1 92.06 220 PRO B N 1
ATOM 3545 C CA . PRO B 1 220 ? -11.82 2.115 19.281 1 92.06 220 PRO B CA 1
ATOM 3546 C C . PRO B 1 220 ? -11.797 2.682 17.859 1 92.06 220 PRO B C 1
ATOM 3548 O O . PRO B 1 220 ? -10.727 2.859 17.281 1 92.06 220 PRO B O 1
ATOM 3551 N N . THR B 1 221 ? -12.961 2.961 17.391 1 93.44 221 THR B N 1
ATOM 3552 C CA . THR B 1 221 ? -13.148 3.602 16.094 1 93.44 221 THR B CA 1
ATOM 3553 C C . THR B 1 221 ? -13.688 5.02 16.266 1 93.44 221 THR B C 1
ATOM 3555 O O . THR B 1 221 ? -13.945 5.461 17.391 1 93.44 221 THR B O 1
ATOM 3558 N N . ILE B 1 222 ? -13.789 5.758 15.156 1 91.94 222 ILE B N 1
ATOM 3559 C CA . ILE B 1 222 ? -14.273 7.133 15.172 1 91.94 222 ILE B CA 1
ATOM 3560 C C . ILE B 1 222 ? -15.594 7.219 14.422 1 91.94 222 ILE B C 1
ATOM 3562 O O . ILE B 1 222 ? -15.695 6.785 13.266 1 91.94 222 ILE B O 1
ATOM 3566 N N . MET B 1 223 ? -16.578 7.719 15.039 1 89.56 223 MET B N 1
ATOM 3567 C CA . MET B 1 223 ? -17.812 8.047 14.32 1 89.56 223 MET B CA 1
ATOM 3568 C C . MET B 1 223 ? -17.609 9.273 13.43 1 89.56 223 MET B C 1
ATOM 3570 O O . MET B 1 223 ? -17.172 10.32 13.906 1 89.56 223 MET B O 1
ATOM 3574 N N . PRO B 1 224 ? -17.922 9.125 12.156 1 88.75 224 PRO B N 1
ATOM 3575 C CA . PRO B 1 224 ? -17.562 10.195 11.219 1 88.75 224 PRO B CA 1
ATOM 3576 C C . PRO B 1 224 ? -18.562 11.344 11.227 1 88.75 224 PRO B C 1
ATOM 3578 O O . PRO B 1 224 ? -19.219 11.609 10.211 1 88.75 224 PRO B O 1
ATOM 3581 N N . SER B 1 225 ? -18.75 11.984 12.289 1 87.75 225 SER B N 1
ATOM 3582 C CA . SER B 1 225 ? -19.516 13.219 12.445 1 87.75 225 SER B CA 1
ATOM 3583 C C . SER B 1 225 ? -18.797 14.203 13.359 1 87.75 225 SER B C 1
ATOM 3585 O O . SER B 1 225 ? -18.109 13.805 14.297 1 87.75 225 SER B O 1
ATOM 3587 N N . PRO B 1 226 ? -18.953 15.469 13.047 1 83.31 226 PRO B N 1
ATOM 3588 C CA . PRO B 1 226 ? -18.219 16.469 13.82 1 83.31 226 PRO B CA 1
ATOM 3589 C C . PRO B 1 226 ? -18.484 16.375 15.32 1 83.31 226 PRO B C 1
ATOM 3591 O O . PRO B 1 226 ? -17.547 16.5 16.125 1 83.31 226 PRO B O 1
ATOM 3594 N N . ASP B 1 227 ? -19.641 16.078 15.664 1 83.75 227 ASP B N 1
ATOM 3595 C CA . ASP B 1 227 ? -19.969 16 17.078 1 83.75 227 ASP B CA 1
ATOM 3596 C C . ASP B 1 227 ? -19.547 14.664 17.688 1 83.75 227 ASP B C 1
ATOM 3598 O O . ASP B 1 227 ? -18.984 14.617 18.766 1 83.75 227 ASP B O 1
ATOM 3602 N N . ASP B 1 228 ? -19.75 13.609 17.016 1 83.25 228 ASP B N 1
ATOM 3603 C CA . ASP B 1 228 ? -19.547 12.273 17.562 1 83.25 228 ASP B CA 1
ATOM 3604 C C . ASP B 1 228 ? -18.062 11.906 17.562 1 83.25 228 ASP B C 1
ATOM 3606 O O . ASP B 1 228 ? -17.625 11.047 18.344 1 83.25 228 ASP B O 1
ATOM 3610 N N . SER B 1 229 ? -17.359 12.547 16.719 1 85.31 229 SER B N 1
ATOM 3611 C CA . SER B 1 229 ? -15.93 12.273 16.656 1 85.31 229 SER B CA 1
ATOM 3612 C C . SER B 1 229 ? -15.203 12.828 17.875 1 85.31 229 SER B C 1
ATOM 3614 O O . SER B 1 229 ? -14.102 12.391 18.188 1 85.31 229 SER B O 1
ATOM 3616 N N . ARG B 1 230 ? -15.781 13.742 18.5 1 85.06 230 ARG B N 1
ATOM 3617 C CA . ARG B 1 230 ? -15.133 14.445 19.609 1 85.06 230 ARG B CA 1
ATOM 3618 C C . ARG B 1 230 ? -14.852 13.5 20.766 1 85.06 230 ARG B C 1
ATOM 3620 O O . ARG B 1 230 ? -13.844 13.641 21.453 1 85.06 230 ARG B O 1
ATOM 3627 N N . GLU B 1 231 ? -15.766 12.625 20.969 1 84.19 231 GLU B N 1
ATOM 3628 C CA . GLU B 1 231 ? -15.586 11.672 22.062 1 84.19 231 GLU B CA 1
ATOM 3629 C C . GLU B 1 231 ? -14.297 10.867 21.891 1 84.19 231 GLU B C 1
ATOM 3631 O O . GLU B 1 231 ? -13.57 10.633 22.859 1 84.19 231 GLU B O 1
ATOM 3636 N N . TYR B 1 232 ? -14.086 10.484 20.734 1 89.88 232 TYR B N 1
ATOM 3637 C CA . TYR B 1 232 ? -12.859 9.75 20.453 1 89.88 232 TYR B CA 1
ATOM 3638 C C . TYR B 1 232 ? -11.633 10.602 20.781 1 89.88 232 TYR B C 1
ATOM 3640 O O . TYR B 1 232 ? -10.711 10.141 21.469 1 89.88 232 TYR B O 1
ATOM 3648 N N . PHE B 1 233 ? -11.555 11.789 20.375 1 89.62 233 PHE B N 1
ATOM 3649 C CA . PHE B 1 233 ? -10.391 12.648 20.531 1 89.62 233 PHE B CA 1
ATOM 3650 C C . PHE B 1 233 ? -10.172 13.023 21.984 1 89.62 233 PHE B C 1
ATOM 3652 O O . PHE B 1 233 ? -9.031 13.07 22.453 1 89.62 233 PHE B O 1
ATOM 3659 N N . LYS B 1 234 ? -11.219 13.227 22.641 1 86.81 234 LYS B N 1
ATOM 3660 C CA . LYS B 1 234 ? -11.125 13.523 24.062 1 86.81 234 LYS B CA 1
ATOM 3661 C C . LYS B 1 234 ? -10.523 12.352 24.828 1 86.81 234 LYS B C 1
ATOM 3663 O O . LYS B 1 234 ? -9.75 12.547 25.766 1 86.81 234 LYS B O 1
ATOM 3668 N N . MET B 1 235 ? -10.758 11.211 24.391 1 84.25 235 MET B N 1
ATOM 3669 C CA . MET B 1 235 ? -10.352 10.016 25.109 1 84.25 235 MET B CA 1
ATOM 3670 C C . MET B 1 235 ? -8.945 9.586 24.703 1 84.25 235 MET B C 1
ATOM 3672 O O . MET B 1 235 ? -8.195 9.055 25.531 1 84.25 235 MET B O 1
ATOM 3676 N N . HIS B 1 236 ? -8.539 9.812 23.5 1 79.75 236 HIS B N 1
ATOM 3677 C CA . HIS B 1 236 ? -7.336 9.156 23 1 79.75 236 HIS B CA 1
ATOM 3678 C C . HIS B 1 236 ? -6.273 10.18 22.609 1 79.75 236 HIS B C 1
ATOM 3680 O O . HIS B 1 236 ? -5.137 9.805 22.312 1 79.75 236 HIS B O 1
ATOM 3686 N N . HIS B 1 237 ? -6.582 11.352 22.625 1 71.75 237 HIS B N 1
ATOM 3687 C CA . HIS B 1 237 ? -5.609 12.375 22.25 1 71.75 237 HIS B CA 1
ATOM 3688 C C . HIS B 1 237 ? -5.66 13.555 23.219 1 71.75 237 HIS B C 1
ATOM 3690 O O . HIS B 1 237 ? -6.008 14.672 22.812 1 71.75 237 HIS B O 1
ATOM 3696 N N . LYS B 1 238 ? -5.305 13.242 24.469 1 61.12 238 LYS B N 1
ATOM 3697 C CA . LYS B 1 238 ? -5.289 14.258 25.516 1 61.12 238 LYS B CA 1
ATOM 3698 C C . LYS B 1 238 ? -3.934 14.953 25.594 1 61.12 238 LYS B C 1
ATOM 3700 O O . LYS B 1 238 ? -2.9 14.344 25.312 1 61.12 238 LYS B O 1
#

Sequence (476 aa):
MSSFKRKRADSPQPGTSTGATNGHGDGRPRSECAGDHRIYTSAAQVGKPAPAFDDVPAVVNGVFKDVSLKTYYGKYVILLFYPQDFTFVEPTEIIAFSERAAEFRDLVTEILAISVDSKYSHLAWTNVSRDKGGLGNVRIPLLSDVTHNISKDYGVFDESSGHSARALFVIDPKGIVRHAAVHDLGVGRSVDETKRVLEALQYQSEYGDVCPADWNVGKPTIMPSPDDSREYFKMHHKMSSFKRKRADSPQPGTSTGATNGHGDGRPRSECAGDHRIYTSAAQVGKPAPAFDDVPAVVNGVFKDVSLKTYYGKYVILLFYPQDFTFVEPTEIIAFSERAAEFRDLVTEILAISVDSKYSHLAWTNVSRDKGGLGNVRIPLLSDVTHNISKDYGVFDESSGHSARALFVIDPKGIVRHAAVHDLGVGRSVDETKRVLEALQYQSEYGDVCPADWNVGKPTIMPSPDDSREYFKMHHK